Protein AF-A0A0G1X5X7-F1 (afdb_monomer_lite)

Radius of gyration: 33.9 Å; chains: 1; bounding box: 77×79×125 Å

Secondary structure (DSSP, 8-state):
--SHHHHHHHHHHHHHHHHHHHHHHHHHHHHS---PPPEEEEEEEEEPPTT-EEEEETTEE-GGGGGSSEEEEE-BTTS-EEEEEEE-S----TT-EEEEEEEEEEB-S-B-S-EEEEEEEB-SSSPPPPPPTT-TTS-S--GGGS-B-S--EEEEEE--B-TT-EEEEEE-HHHHHHHHHSTT--TT--EEEEEEE-BSTT-EEEEE-SS-GGGS-EEEEEEEEEPPP----PPPPPPPPPP--PPPPPPPPP----PPP-----TTPPEEEEE--B---SS---TT-BHHHHTTSTTHHHHHHHHHHHHHHTT--EEEEEEEEESS--SSSGGGGGGS-GGG-EE-GGG---HHHHHHHHHHHHHHHHTT-SEEEEEEEE-GGG-TT-GGG-TT---GGGHHHHHHHHHHHHHHHHHHS-SEEEEESSTT-PPPTT--SHHHHHHHHHHHHHHHHHHHHH-STTEE--EE--STTHHHHHHHHHHHHHTPPPPSEEEEEE---SSSS-HHHHHHHHHHHHHHHHHHTT-TTSEEEEEEE-TT-HHHHHHHHHHHHH-SS--EEEEEEE-SS-TT-TTPPP-TT---HHHHHHHTT-

Sequence (598 aa):
MRLTKKVMKIIGVIALLLFLTISIVAIKRQTSNSARAAVISTQTKQTLQPNDTINETSGKLDSDYYQTSTVWIGGTASLSQHTGLYFRDVQIPRGAQIESAILSVYSSQNQWQTLSVELSADSSVNPKEFPALYDWSNTLPLPSKRTTTANKLIISQIANWKSGIWYSLGDLKSVTQELVLKPGWQGKHPIALILKGNGGLYARNFVFARNLPSLHPKLTIRYKTSSPSPLIPIIPTIPQILPGTTPPAPTLTATPTEAPAKIPVNSSQISYGVNFSHIPSSSCLLDNRGIIQFYDQPGNRTKVLSALAEMRRRGISEIRFIFWYDPLPNVTTLPNWDSNLKWGVIPAKDGVIPAKYRNNLIQYIKDIKQMGYSTLNVSFGISGVGNPTNISVGADAYKPASIPLAWKVIQDVRAIAKTYGPSTVRIDLNNESAPSSWTGSKELQQLYDHYRALFSLYVKDYGSNDVTISYYENEWAGKTRGLIGFFQKTGIPMPKYFEIHLYSPPIPGPILTNFALTLQRVETVLKEFNLLGSEVIIGETYHNNDQVAQAIRNYLKGDSAPLRITNVTSWPIDPANPKCHLSAPYSIDQYQTYLGSF

Foldseek 3Di:
DPPPPVVVVVVVVVVVVVVVVVVVVVVVVVVVCPPDQDKDKDKDKFFFAAPLKFKDKQLATDLCALLDLKDKFADEQVIWIKMKGKTFQAFDAAPWQWPWKKKKFAFAAWFFFWFWKKKWWQQDLADDGDDDNPPPVSPGCDLVNGDTDPDIDTQGGDGGDHHGDMDIRGTCSVRVNSNSNDPPHHRRRMIMMMITHHGHHPRITMTGDHDDRVRHMMIMIITIDRDDDPDDDDDDDDDDDDDDDDDDDDDDDDDDDDDDDDDDDDPQAFAEEAADQFQFDPDLALFLTGQLQCVPPPCSVVSLLVVLLLLVVQRHQEYEYEAAEEQDDDCPVPPPVSRVPGRHYAYCHQLHGPPSSLVSLLVSQLSNVVSRRQEYEYAYAYDFLCDLQCPVVPNVSNDLVCLVSLLSNCVSSVVSCPVRHHPYYAYASHEAQQQFQSDNDPSSVSSLVSCLSNLVSCCVVPNQERYDHEHEQQPLCRSVLSNVVSCVVSVHDDHLEYEYADDQHPDPDDSLVRRLSSQVSSCVSCVVVVNQAGEYENQEDAQLDLSNLNSVLCSVVPDPRGRNYRYHYYPDNHPVSRSGGDHPPSHNPSNCVRRVVD

Structure (mmCIF, N/CA/C/O backbone):
data_AF-A0A0G1X5X7-F1
#
_entry.id   AF-A0A0G1X5X7-F1
#
loop_
_atom_site.group_PDB
_atom_site.id
_atom_site.type_symbol
_atom_site.label_atom_id
_atom_site.label_alt_id
_atom_site.label_comp_id
_atom_site.label_asym_id
_atom_site.label_entity_id
_atom_site.label_seq_id
_atom_site.pdbx_PDB_ins_code
_atom_site.Cartn_x
_atom_site.Cartn_y
_atom_site.Cartn_z
_atom_site.occupancy
_atom_site.B_iso_or_equiv
_atom_site.auth_seq_id
_atom_site.auth_comp_id
_atom_site.auth_asym_id
_atom_site.auth_atom_id
_atom_site.pdbx_PDB_model_num
ATOM 1 N N . MET A 1 1 ? 49.847 9.592 94.541 1.00 54.31 1 MET A N 1
ATOM 2 C CA . MET A 1 1 ? 49.019 9.228 95.715 1.00 54.31 1 MET A CA 1
ATOM 3 C C . MET A 1 1 ? 48.031 10.370 96.000 1.00 54.31 1 MET A C 1
ATOM 5 O O . MET A 1 1 ? 48.426 11.522 95.940 1.00 54.31 1 MET A O 1
ATOM 9 N N . ARG A 1 2 ? 46.740 10.049 96.185 1.00 53.09 2 ARG A N 1
ATOM 10 C CA . ARG A 1 2 ? 45.543 10.901 96.445 1.00 53.09 2 ARG A CA 1
ATOM 11 C C . ARG A 1 2 ? 45.081 12.000 95.457 1.00 53.09 2 ARG A C 1
ATOM 13 O O . ARG A 1 2 ? 43.873 12.224 95.432 1.00 53.09 2 ARG A O 1
ATOM 20 N N . LEU A 1 3 ? 45.910 12.595 94.592 1.00 48.22 3 LEU A N 1
ATOM 21 C CA . LEU A 1 3 ? 45.428 13.640 93.654 1.00 48.22 3 LEU A CA 1
ATOM 22 C C . LEU A 1 3 ? 44.813 13.113 92.333 1.00 48.22 3 LEU A C 1
ATOM 24 O O . LEU A 1 3 ? 44.035 13.806 91.689 1.00 48.22 3 LEU A O 1
ATOM 28 N N . THR A 1 4 ? 45.079 11.862 91.948 1.00 54.22 4 THR A N 1
ATOM 29 C CA . THR A 1 4 ? 44.690 11.315 90.630 1.00 54.22 4 THR A CA 1
ATOM 30 C C . THR A 1 4 ? 43.267 10.746 90.563 1.00 54.22 4 THR A C 1
ATOM 32 O O . THR A 1 4 ? 42.624 10.808 89.519 1.00 54.22 4 THR A O 1
ATOM 35 N N . LYS A 1 5 ? 42.703 10.259 91.680 1.00 53.69 5 LYS A N 1
ATOM 36 C CA . LYS A 1 5 ? 41.345 9.669 91.696 1.00 53.69 5 LYS A CA 1
ATOM 37 C C . LYS A 1 5 ? 40.211 10.707 91.692 1.00 53.69 5 LYS A C 1
ATOM 39 O O . LYS A 1 5 ? 39.134 10.414 91.180 1.00 53.69 5 LYS A O 1
ATOM 44 N N . LYS A 1 6 ? 40.428 11.911 92.245 1.00 56.75 6 LYS A N 1
ATOM 45 C CA . LYS A 1 6 ? 39.423 12.996 92.235 1.00 56.75 6 LYS A CA 1
ATOM 46 C C . LYS A 1 6 ? 39.298 13.646 90.854 1.00 56.75 6 LYS A C 1
ATOM 48 O O . LYS A 1 6 ? 38.182 13.880 90.406 1.00 56.75 6 LYS A O 1
ATOM 53 N N . VAL A 1 7 ? 40.418 13.843 90.158 1.00 57.00 7 VAL A N 1
ATOM 54 C CA . VAL A 1 7 ? 40.438 14.416 88.802 1.00 57.00 7 VAL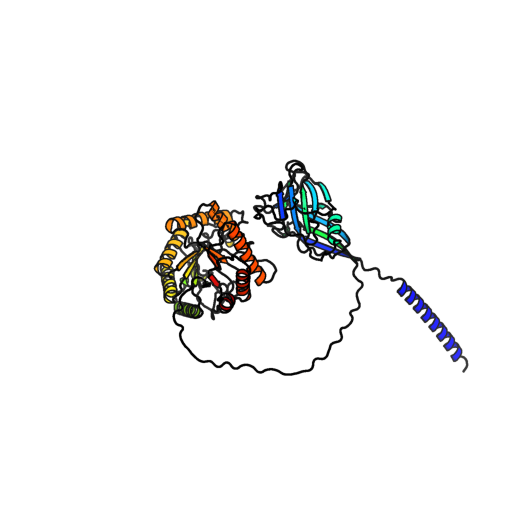 A CA 1
ATOM 55 C C . VAL A 1 7 ? 39.775 13.469 87.791 1.00 57.00 7 VAL A C 1
ATOM 57 O O . VAL A 1 7 ? 38.935 13.908 87.013 1.00 57.00 7 VAL A O 1
ATOM 60 N N . MET A 1 8 ? 40.015 12.154 87.881 1.00 54.72 8 MET A N 1
ATOM 61 C CA . MET A 1 8 ? 39.331 11.157 87.035 1.00 54.72 8 MET A CA 1
ATOM 62 C C . MET A 1 8 ? 37.813 11.081 87.260 1.00 54.72 8 MET A C 1
ATOM 64 O O . MET A 1 8 ? 37.069 10.883 86.302 1.00 54.72 8 MET A O 1
ATOM 68 N N . LYS A 1 9 ? 37.324 11.271 88.495 1.00 56.00 9 LYS A N 1
ATOM 69 C CA . LYS A 1 9 ? 35.875 11.314 88.766 1.00 56.00 9 LYS A CA 1
ATOM 70 C C . LYS A 1 9 ? 35.210 12.563 88.186 1.00 56.00 9 LYS A C 1
ATOM 72 O O . LYS A 1 9 ? 34.106 12.462 87.666 1.00 56.00 9 LYS A O 1
ATOM 77 N N . ILE A 1 10 ? 35.877 13.715 88.240 1.00 60.56 10 ILE A N 1
ATOM 78 C CA . ILE A 1 10 ? 35.343 14.972 87.694 1.00 60.56 10 ILE A CA 1
ATOM 79 C C . ILE A 1 10 ? 35.318 14.925 86.159 1.00 60.56 10 ILE A C 1
ATOM 81 O O . ILE A 1 10 ? 34.308 15.282 85.560 1.00 60.56 10 ILE A O 1
ATOM 85 N N . ILE A 1 11 ? 36.367 14.388 85.524 1.00 58.59 11 ILE A N 1
ATOM 86 C CA . ILE A 1 11 ? 36.407 14.186 84.065 1.00 58.59 11 ILE A CA 1
ATOM 87 C C . ILE A 1 11 ? 35.330 13.185 83.618 1.00 58.59 11 ILE A C 1
ATOM 89 O O . ILE A 1 11 ? 34.650 13.431 82.626 1.00 58.59 11 ILE A O 1
ATOM 93 N N . GLY A 1 12 ? 35.106 12.105 84.376 1.00 56.25 12 GLY A N 1
ATOM 94 C CA . GLY A 1 12 ? 34.043 11.136 84.088 1.00 56.25 12 GLY A CA 1
ATOM 95 C C . GLY A 1 12 ? 32.631 11.724 84.187 1.00 56.25 12 GLY A C 1
ATOM 96 O O . GLY A 1 12 ? 31.790 11.432 83.344 1.00 56.25 12 GLY A O 1
ATOM 97 N N . VAL A 1 13 ? 32.371 12.595 85.168 1.00 63.44 13 VAL A N 1
ATOM 98 C CA . VAL A 1 13 ? 31.062 13.254 85.338 1.00 63.44 13 VAL A CA 1
ATOM 99 C C . VAL A 1 13 ? 30.823 14.324 84.267 1.00 63.44 13 VAL A C 1
ATOM 101 O O . VAL A 1 13 ? 29.720 14.405 83.732 1.00 63.44 13 VAL A O 1
ATOM 104 N N . ILE A 1 14 ? 31.851 15.092 83.889 1.00 59.53 14 ILE A N 1
ATOM 105 C CA . ILE A 1 14 ? 31.761 16.079 82.799 1.00 59.53 14 ILE A CA 1
ATOM 106 C C . ILE A 1 14 ? 31.574 15.379 81.445 1.00 59.53 14 ILE A C 1
ATOM 108 O O . ILE A 1 14 ? 30.741 15.813 80.653 1.00 59.53 14 ILE A O 1
ATOM 112 N N . ALA A 1 15 ? 32.267 14.261 81.196 1.00 55.16 15 ALA A N 1
ATOM 113 C CA . ALA A 1 15 ? 32.080 13.457 79.989 1.00 55.16 15 ALA A CA 1
ATOM 114 C C . ALA A 1 15 ? 30.672 12.840 79.914 1.00 55.16 15 ALA A C 1
ATOM 116 O O . ALA A 1 15 ? 30.062 12.850 78.848 1.00 55.16 15 ALA A O 1
ATOM 117 N N . LEU A 1 16 ? 30.117 12.375 81.040 1.00 55.41 16 LEU A N 1
ATOM 118 C CA . LEU A 1 16 ? 28.754 11.837 81.100 1.00 55.41 16 LEU A CA 1
ATOM 119 C C . LEU A 1 16 ? 27.693 12.926 80.863 1.00 55.41 16 LEU A C 1
ATOM 121 O O . LEU A 1 16 ? 26.725 12.686 80.148 1.00 55.41 16 LEU A O 1
ATOM 125 N N . LEU A 1 17 ? 27.890 14.135 81.401 1.00 53.78 17 LEU A N 1
ATOM 126 C CA . LEU A 1 17 ? 27.006 15.288 81.177 1.00 53.78 17 LEU A CA 1
ATOM 127 C C . LEU A 1 17 ? 27.087 15.819 79.735 1.00 53.78 17 LEU A C 1
ATOM 129 O O . LEU A 1 17 ? 26.058 16.201 79.172 1.00 53.78 17 LEU A O 1
ATOM 133 N N . LEU A 1 18 ? 28.267 15.782 79.100 1.00 52.59 18 LEU A N 1
ATOM 134 C CA . LEU A 1 18 ? 28.419 16.094 77.672 1.00 52.59 18 LEU A CA 1
ATOM 135 C C . LEU A 1 18 ? 27.733 15.035 76.793 1.00 52.59 18 LEU A C 1
ATOM 137 O O . LEU A 1 18 ? 27.032 15.377 75.846 1.00 52.59 18 LEU A O 1
ATOM 141 N N . PHE A 1 19 ? 27.864 13.749 77.133 1.00 53.66 19 PHE A N 1
ATOM 142 C CA . PHE A 1 19 ? 27.182 12.669 76.416 1.00 53.66 19 PHE A CA 1
ATOM 143 C C . PHE A 1 19 ? 25.658 12.729 76.576 1.00 53.66 19 PHE A C 1
ATOM 145 O O . PHE A 1 19 ? 24.937 12.511 75.602 1.00 53.66 19 PHE A O 1
ATOM 152 N N . LEU A 1 20 ? 25.149 13.074 77.762 1.00 51.09 20 LEU A N 1
ATOM 153 C CA . LEU A 1 20 ? 23.709 13.186 78.008 1.00 51.09 20 LEU A CA 1
ATOM 154 C C . LEU A 1 20 ? 23.100 14.401 77.289 1.00 51.09 20 LEU A C 1
ATOM 156 O O . LEU A 1 20 ? 22.009 14.302 76.733 1.00 51.09 20 LEU A O 1
ATOM 160 N N . THR A 1 21 ? 23.814 15.529 77.227 1.00 50.91 21 THR A N 1
ATOM 161 C CA . THR A 1 21 ? 23.362 16.730 76.501 1.00 50.91 21 THR A CA 1
ATOM 162 C C . THR A 1 21 ? 23.417 16.550 74.983 1.00 50.91 21 THR A C 1
ATOM 164 O O . THR A 1 21 ? 22.454 16.909 74.305 1.00 50.91 21 THR A O 1
ATOM 167 N N . ILE A 1 22 ? 24.456 15.902 74.442 1.00 51.38 22 ILE A N 1
ATOM 168 C CA . ILE A 1 22 ? 24.523 15.529 73.017 1.00 51.38 22 ILE A CA 1
ATOM 169 C C . ILE A 1 22 ? 23.417 14.523 72.667 1.00 51.38 22 ILE A C 1
ATOM 171 O O . ILE A 1 22 ? 22.768 14.668 71.632 1.00 51.38 22 ILE A O 1
ATOM 175 N N . SER A 1 23 ? 23.128 13.561 73.550 1.00 51.66 23 SER A N 1
ATOM 176 C CA . SER A 1 23 ? 22.066 12.568 73.334 1.00 51.66 23 SER A CA 1
ATOM 177 C C . SER A 1 23 ? 20.667 13.184 73.395 1.00 51.66 23 SER A C 1
ATOM 179 O O . SER A 1 23 ? 19.828 12.854 72.567 1.00 51.66 23 SER A O 1
ATOM 181 N N . ILE A 1 24 ? 20.402 14.134 74.298 1.00 50.12 24 ILE A N 1
ATOM 182 C CA . ILE A 1 24 ? 19.102 14.825 74.369 1.00 50.12 24 ILE A CA 1
ATOM 183 C C . ILE A 1 24 ? 18.911 15.775 73.176 1.00 50.12 24 ILE A C 1
ATOM 185 O O . ILE A 1 24 ? 17.806 15.857 72.642 1.00 50.12 24 ILE A O 1
ATOM 189 N N . VAL A 1 25 ? 19.966 16.451 72.701 1.00 49.47 25 VAL A N 1
ATOM 190 C CA . VAL A 1 25 ? 19.916 17.270 71.473 1.00 49.47 25 VAL A CA 1
ATOM 191 C C . VAL A 1 25 ? 19.738 16.392 70.230 1.00 49.47 25 VAL A C 1
ATOM 193 O O . VAL A 1 25 ? 18.975 16.763 69.337 1.00 49.47 25 VAL A O 1
ATOM 196 N N . ALA A 1 26 ? 20.357 15.208 70.188 1.00 47.91 26 ALA A N 1
ATOM 197 C CA . ALA A 1 26 ? 20.150 14.218 69.134 1.00 47.91 26 ALA A CA 1
ATOM 198 C C . ALA A 1 26 ? 18.722 13.647 69.160 1.00 47.91 26 ALA A C 1
ATOM 200 O O . ALA A 1 26 ? 18.071 13.639 68.122 1.00 47.91 26 ALA A O 1
ATOM 201 N N . ILE A 1 27 ? 18.178 13.297 70.332 1.00 46.38 27 ILE A N 1
ATOM 202 C CA . ILE A 1 27 ? 16.810 12.774 70.504 1.00 46.38 27 ILE A CA 1
ATOM 203 C C . ILE A 1 27 ? 15.746 13.853 70.220 1.00 46.38 27 ILE A C 1
ATOM 205 O O . ILE A 1 27 ? 14.724 13.556 69.598 1.00 46.38 27 ILE A O 1
ATOM 209 N N . LYS A 1 28 ? 15.989 15.130 70.562 1.00 36.66 28 LYS A N 1
ATOM 210 C CA . LYS A 1 28 ? 15.120 16.250 70.144 1.00 36.66 28 LYS A CA 1
ATOM 211 C C . LYS A 1 28 ? 15.215 16.545 68.643 1.00 36.66 28 LYS A C 1
ATOM 213 O O . LYS A 1 28 ? 14.196 16.879 68.049 1.00 36.66 28 LYS A O 1
ATOM 218 N N . ARG A 1 29 ? 16.387 16.383 68.007 1.00 39.53 29 ARG A N 1
ATOM 219 C CA . ARG A 1 29 ? 16.531 16.457 66.535 1.00 39.53 29 ARG A CA 1
ATOM 220 C C . ARG A 1 29 ? 15.878 15.274 65.816 1.00 39.53 29 ARG A C 1
ATOM 222 O O . ARG A 1 29 ? 15.421 15.438 64.690 1.00 39.53 29 ARG A O 1
ATOM 229 N N . GLN A 1 30 ? 15.823 14.103 66.448 1.00 39.16 30 GLN A N 1
ATOM 230 C CA . GLN A 1 30 ? 15.242 12.893 65.860 1.00 39.16 30 GLN A CA 1
ATOM 231 C C . GLN A 1 30 ? 13.714 12.848 65.989 1.00 39.16 30 GLN A C 1
ATOM 233 O O . GLN A 1 30 ? 13.053 12.258 65.142 1.00 39.16 30 GLN A O 1
ATOM 238 N N . THR A 1 31 ? 13.140 13.517 66.993 1.00 37.03 31 THR A N 1
ATOM 239 C CA . THR A 1 31 ? 11.681 13.580 67.205 1.00 37.03 31 THR A CA 1
ATOM 240 C C . THR A 1 31 ? 11.004 14.814 66.591 1.00 37.03 31 THR A C 1
ATOM 242 O O . THR A 1 31 ? 9.780 14.827 66.487 1.00 37.03 31 THR A O 1
ATOM 245 N N . SER A 1 32 ? 11.754 15.819 66.110 1.00 36.81 32 SER A N 1
ATOM 246 C CA . SER A 1 32 ? 11.190 16.976 65.384 1.00 36.81 32 SER A CA 1
ATOM 247 C C . SER A 1 32 ? 11.095 16.797 63.864 1.00 36.81 32 SER A C 1
ATOM 249 O O . SER A 1 32 ? 10.374 17.545 63.206 1.00 36.81 32 SER A O 1
ATOM 251 N N . ASN A 1 33 ? 11.750 15.781 63.295 1.00 41.69 33 ASN A N 1
ATOM 252 C CA . ASN A 1 33 ? 11.574 15.404 61.895 1.00 41.69 33 ASN A CA 1
ATOM 253 C C . ASN A 1 33 ? 10.461 14.359 61.771 1.00 41.69 33 ASN A C 1
ATOM 255 O O . ASN A 1 33 ? 10.699 13.209 61.407 1.00 41.69 33 ASN A O 1
ATOM 259 N N . SER A 1 34 ? 9.216 14.765 62.036 1.00 44.31 34 SER A N 1
ATOM 260 C CA . SER A 1 34 ? 8.086 14.095 61.393 1.00 44.31 34 SER A CA 1
ATOM 261 C C . SER A 1 34 ? 8.336 14.189 59.889 1.00 44.31 34 SER A C 1
ATOM 263 O O . SER A 1 34 ? 8.282 15.281 59.323 1.00 44.31 34 SER A O 1
ATOM 265 N N . ALA A 1 35 ? 8.713 13.072 59.265 1.00 50.31 35 ALA A N 1
ATOM 266 C CA . ALA A 1 35 ? 8.998 12.995 57.842 1.00 50.31 35 ALA A CA 1
ATOM 267 C C . ALA A 1 35 ? 7.757 13.450 57.062 1.00 50.31 35 ALA A C 1
ATOM 269 O O . ALA A 1 35 ? 6.830 12.678 56.823 1.00 50.31 35 ALA A O 1
ATOM 270 N N . ARG A 1 36 ? 7.707 14.734 56.690 1.00 51.78 36 ARG A N 1
ATOM 271 C CA . ARG A 1 36 ? 6.754 15.213 55.694 1.00 51.78 36 ARG A CA 1
ATOM 272 C C . ARG A 1 36 ? 7.090 14.469 54.411 1.00 51.78 36 ARG A C 1
ATOM 274 O O . ARG A 1 36 ? 8.221 14.562 53.938 1.00 51.78 36 ARG A O 1
ATOM 281 N N . ALA A 1 37 ? 6.118 13.737 53.868 1.00 56.47 37 ALA A N 1
ATOM 282 C CA . ALA A 1 37 ? 6.226 13.186 52.526 1.00 56.47 37 ALA A CA 1
ATOM 283 C C . ALA A 1 37 ? 6.699 14.307 51.592 1.00 56.47 37 ALA A C 1
ATOM 285 O O . ALA A 1 37 ? 6.090 15.381 51.555 1.00 56.47 37 ALA A O 1
ATOM 286 N N . ALA A 1 38 ? 7.816 14.087 50.898 1.00 61.91 38 ALA A N 1
ATOM 287 C CA . ALA A 1 38 ? 8.309 15.054 49.935 1.00 61.91 38 ALA A CA 1
ATOM 288 C C . ALA A 1 38 ? 7.228 15.233 48.863 1.00 61.91 38 ALA A C 1
ATOM 290 O O . ALA A 1 38 ? 6.831 14.280 48.188 1.00 61.91 38 ALA A O 1
ATOM 291 N N . VAL A 1 39 ? 6.709 16.454 48.762 1.00 71.56 39 VAL A N 1
ATOM 292 C CA . VAL A 1 39 ? 5.743 16.827 47.735 1.00 71.56 39 VAL A CA 1
ATOM 293 C C . VAL A 1 39 ? 6.544 17.189 46.493 1.00 71.56 39 VAL A C 1
ATOM 295 O O . VAL A 1 39 ? 7.162 18.251 46.438 1.00 71.56 39 VAL A O 1
ATOM 298 N N . ILE A 1 40 ? 6.561 16.293 45.510 1.00 79.94 40 ILE A N 1
ATOM 299 C CA . ILE A 1 40 ? 7.264 16.509 44.243 1.00 79.94 40 ILE A CA 1
ATOM 300 C C . ILE A 1 40 ? 6.280 17.166 43.279 1.00 79.94 40 ILE A C 1
ATOM 302 O O . ILE A 1 40 ? 5.215 16.604 43.029 1.00 79.94 40 ILE A O 1
ATOM 306 N N . SER A 1 41 ? 6.622 18.347 42.755 1.00 88.25 41 SER A N 1
ATOM 307 C CA . SER A 1 41 ? 5.914 18.937 41.613 1.00 88.25 41 SER A CA 1
ATOM 308 C C . SER A 1 41 ? 6.517 18.373 40.326 1.00 88.25 41 SER A C 1
ATOM 310 O O . SER A 1 41 ? 7.730 18.422 40.121 1.00 88.25 41 SER A O 1
ATOM 312 N N . THR A 1 42 ? 5.677 17.797 39.476 1.00 91.75 42 THR A N 1
ATOM 313 C CA . THR A 1 42 ? 6.039 17.192 38.193 1.00 91.75 42 THR A CA 1
ATOM 314 C C . THR A 1 42 ? 5.225 17.848 37.088 1.00 91.75 42 THR A C 1
ATOM 316 O O . THR A 1 42 ? 4.074 18.232 37.292 1.00 91.75 42 THR A O 1
ATOM 319 N N . GLN A 1 43 ? 5.819 17.976 35.903 1.00 93.50 43 GLN A N 1
ATOM 320 C CA . GLN A 1 43 ? 5.141 18.461 34.709 1.00 93.50 43 GLN A CA 1
ATOM 321 C C . GLN A 1 43 ? 5.162 17.377 33.634 1.00 93.50 43 GLN A C 1
ATOM 323 O O . GLN A 1 43 ? 6.218 16.840 33.310 1.00 93.50 43 GLN A O 1
ATOM 328 N N . THR A 1 44 ? 4.001 17.094 33.053 1.00 92.25 44 THR A N 1
ATOM 329 C CA . THR A 1 44 ? 3.872 16.287 31.840 1.00 92.25 44 THR A CA 1
ATOM 330 C C . THR A 1 44 ? 3.327 17.152 30.711 1.00 92.25 44 THR A C 1
ATOM 332 O O . THR A 1 44 ? 2.489 18.031 30.926 1.00 92.25 44 THR A O 1
ATOM 335 N N . LYS A 1 45 ? 3.825 16.927 29.498 1.00 92.62 45 LYS A N 1
ATOM 336 C CA . LYS A 1 45 ? 3.384 17.625 28.293 1.00 92.62 45 LYS A CA 1
ATOM 337 C C . LYS A 1 45 ? 3.052 16.592 27.238 1.00 92.62 45 LYS A C 1
ATOM 339 O O . LYS A 1 45 ? 3.944 15.900 26.760 1.00 92.62 45 LYS A O 1
ATOM 344 N N . GLN A 1 46 ? 1.784 16.532 26.862 1.00 93.81 46 GLN A N 1
ATOM 345 C CA . GLN A 1 46 ? 1.310 15.650 25.810 1.00 93.81 46 GLN A CA 1
ATOM 346 C C . GLN A 1 46 ? 1.004 16.464 24.565 1.00 93.81 46 GLN A C 1
ATOM 348 O O . GLN A 1 46 ? 0.296 17.471 24.620 1.00 93.81 46 GLN A O 1
ATOM 353 N N . THR A 1 47 ? 1.588 16.044 23.447 1.00 90.62 47 THR A N 1
ATOM 354 C CA . THR A 1 47 ? 1.273 16.595 22.129 1.00 90.62 47 THR A CA 1
ATOM 355 C C . THR A 1 47 ? 0.281 15.661 21.470 1.00 90.62 47 THR A C 1
ATOM 357 O O . THR A 1 47 ? 0.444 14.443 21.519 1.00 90.62 47 THR A O 1
ATOM 360 N N . LEU A 1 48 ? -0.754 16.240 20.885 1.00 89.62 48 LEU A N 1
ATOM 361 C CA . LEU A 1 48 ? -1.786 15.492 20.194 1.00 89.62 48 LEU A CA 1
ATOM 362 C C . LEU A 1 48 ? -1.203 14.762 18.977 1.00 89.62 48 LEU A C 1
ATOM 364 O O . LEU A 1 48 ? -0.466 15.367 18.188 1.00 89.62 48 LEU A O 1
ATOM 368 N N . GLN A 1 49 ? -1.515 13.475 18.821 1.00 82.62 49 GLN A N 1
ATOM 369 C CA . GLN A 1 49 ? -1.020 12.703 17.682 1.00 82.62 49 GLN A CA 1
ATOM 370 C C . GLN A 1 49 ? -1.816 13.029 16.411 1.00 82.62 49 GLN A C 1
ATOM 372 O O . GLN A 1 49 ? -2.953 13.508 16.489 1.00 82.62 49 GLN A O 1
ATOM 377 N N . PRO A 1 50 ? -1.244 12.770 15.223 1.00 69.31 50 PRO A N 1
ATOM 378 C CA . PRO A 1 50 ? -2.008 12.804 13.984 1.00 69.31 50 PRO A CA 1
ATOM 379 C C . PRO A 1 50 ? -3.248 11.898 14.091 1.00 69.31 50 PRO A C 1
ATOM 381 O O . PRO A 1 50 ? -3.138 10.756 14.528 1.00 69.31 50 PRO A O 1
ATOM 384 N N . ASN A 1 51 ? -4.412 12.408 13.679 1.00 72.56 51 ASN A N 1
ATOM 385 C CA . ASN A 1 51 ? -5.725 11.732 13.688 1.00 72.56 51 ASN A CA 1
ATOM 386 C C . ASN A 1 51 ? -6.426 11.574 15.050 1.00 72.56 51 ASN A C 1
ATOM 388 O O . ASN A 1 51 ? -7.548 11.081 15.090 1.00 72.56 51 ASN A O 1
ATOM 392 N N . ASP A 1 52 ? -5.866 12.096 16.143 1.00 85.06 52 ASP A N 1
ATOM 393 C CA . ASP A 1 52 ? -6.517 12.101 17.466 1.00 85.06 52 ASP A CA 1
ATOM 394 C C . ASP A 1 52 ? -7.516 13.263 17.643 1.00 85.06 52 ASP A C 1
ATOM 396 O O . ASP A 1 52 ? -7.726 13.794 18.738 1.00 85.06 52 ASP A O 1
ATOM 400 N N . THR A 1 53 ? -8.133 13.701 16.548 1.00 86.44 53 THR A N 1
ATOM 401 C CA . THR A 1 53 ? -9.049 14.841 16.547 1.00 86.44 53 THR A CA 1
ATOM 402 C C . THR A 1 53 ? -10.308 14.537 15.778 1.00 86.44 53 THR A C 1
ATOM 404 O O . THR A 1 53 ? -10.264 13.823 14.777 1.00 86.44 53 THR A O 1
ATOM 407 N N . ILE A 1 54 ? -11.425 15.114 16.227 1.00 86.31 54 ILE A N 1
ATOM 408 C CA . ILE A 1 54 ? -12.665 15.091 15.462 1.00 86.31 54 ILE A CA 1
ATOM 409 C C . ILE A 1 54 ? -13.444 16.406 15.505 1.00 86.31 54 ILE A C 1
ATOM 411 O O . ILE A 1 54 ? -13.460 17.074 16.536 1.00 86.31 54 ILE A O 1
ATOM 415 N N . ASN A 1 55 ? -14.112 16.770 14.408 1.00 89.81 55 ASN A N 1
ATOM 416 C CA . ASN A 1 55 ? -15.155 17.789 14.396 1.00 89.81 55 ASN A CA 1
ATOM 417 C C . ASN A 1 55 ? -16.517 17.146 14.142 1.00 89.81 55 ASN A C 1
ATOM 419 O O . ASN A 1 55 ? -16.667 16.299 13.264 1.00 89.81 55 ASN A O 1
ATOM 423 N N . GLU A 1 56 ? -17.510 17.574 14.908 1.00 88.25 56 GLU A N 1
ATOM 424 C CA . GLU A 1 56 ? -18.877 17.082 14.835 1.00 88.25 56 GLU A CA 1
ATOM 425 C C . GLU A 1 56 ? -19.838 18.266 14.716 1.00 88.25 56 GLU A C 1
ATOM 427 O O . GLU A 1 56 ? -19.780 19.200 15.515 1.00 88.25 56 GLU A O 1
ATOM 432 N N . THR A 1 57 ? -20.748 18.219 13.746 1.00 87.12 57 THR A N 1
ATOM 433 C CA . THR A 1 57 ? -21.863 19.160 13.619 1.00 87.12 57 THR A CA 1
ATOM 434 C C . THR A 1 57 ? -23.182 18.395 13.624 1.00 87.12 57 THR A C 1
ATOM 436 O O . THR A 1 57 ? -23.417 17.526 12.791 1.00 87.12 57 THR A O 1
ATOM 439 N N . SER A 1 58 ? -24.072 18.745 14.550 1.00 86.75 58 SER A N 1
ATOM 440 C CA . SER A 1 58 ? -25.444 18.236 14.637 1.00 86.75 58 SER A CA 1
ATOM 441 C C . SER A 1 58 ? -25.539 16.706 14.675 1.00 86.75 58 SER A C 1
ATOM 443 O O . SER A 1 58 ? -26.375 16.118 13.990 1.00 86.75 58 SER A O 1
ATOM 445 N N . GLY A 1 59 ? -24.690 16.048 15.474 1.00 82.38 59 GLY A N 1
ATOM 446 C CA . GLY A 1 59 ? -24.705 14.587 15.597 1.00 82.38 59 GLY A CA 1
ATOM 447 C C . GLY A 1 59 ? -24.026 13.851 14.444 1.00 82.38 59 GLY A C 1
ATOM 448 O O . GLY A 1 59 ? -24.191 12.640 14.336 1.00 82.38 59 GLY A O 1
ATOM 449 N N . LYS A 1 60 ? -23.318 14.563 13.561 1.00 82.38 60 LYS A N 1
ATOM 450 C CA . LYS A 1 60 ? -22.621 14.000 12.404 1.00 82.38 60 LYS A CA 1
ATOM 451 C C . LYS A 1 60 ? -21.176 14.465 12.377 1.00 82.38 60 LYS A C 1
ATOM 453 O O . LYS A 1 60 ? -20.884 15.615 12.705 1.00 82.38 60 LYS A O 1
ATOM 458 N N . LEU A 1 61 ? -20.288 13.577 11.950 1.00 80.56 61 LEU A N 1
ATOM 459 C CA . LEU A 1 61 ? -18.905 13.934 11.670 1.00 80.56 61 LEU A CA 1
ATOM 460 C C . LEU A 1 61 ? -18.848 14.942 10.524 1.00 80.56 61 LEU A C 1
ATOM 462 O O . LEU A 1 61 ? -19.538 14.790 9.518 1.00 80.56 61 LEU A O 1
ATOM 466 N N . ASP A 1 62 ? -18.045 15.986 10.700 1.00 75.69 62 ASP A N 1
ATOM 467 C CA . ASP A 1 62 ? -17.765 16.945 9.636 1.00 75.69 62 ASP A CA 1
ATOM 468 C C . ASP A 1 62 ? -16.894 16.238 8.575 1.00 75.69 62 ASP A C 1
ATOM 470 O O . ASP A 1 62 ? -15.844 15.690 8.905 1.00 75.69 62 ASP A O 1
ATOM 474 N N . SER A 1 63 ? -17.357 16.153 7.324 1.00 56.34 63 SER A N 1
ATOM 475 C CA . SER A 1 63 ? -16.718 15.361 6.257 1.00 56.34 63 SER A CA 1
ATOM 476 C C . SER A 1 63 ? -15.570 16.089 5.555 1.00 56.34 63 SER A C 1
ATOM 478 O O . SER A 1 63 ? -14.681 15.444 4.999 1.00 56.34 63 SER A O 1
ATOM 480 N N . ASP A 1 64 ? -15.534 17.423 5.630 1.00 52.41 64 ASP A N 1
ATOM 481 C CA . ASP A 1 64 ? -14.462 18.258 5.049 1.00 52.41 64 ASP A CA 1
ATOM 482 C C . ASP A 1 64 ? -13.184 18.238 5.908 1.00 52.41 64 ASP A C 1
ATOM 484 O O . ASP A 1 64 ? -12.151 18.836 5.606 1.00 52.41 64 ASP A O 1
ATOM 488 N N . TYR A 1 65 ? -13.266 17.500 7.006 1.00 51.88 65 TYR A N 1
ATOM 489 C CA . TYR A 1 65 ? -12.412 17.588 8.158 1.00 51.88 65 TYR A CA 1
ATOM 490 C C . TYR A 1 65 ? -11.021 16.974 7.965 1.00 51.88 65 TYR A C 1
ATOM 492 O O . TYR A 1 65 ? -10.067 17.539 8.473 1.00 51.88 65 TYR A O 1
ATOM 500 N N . TYR A 1 66 ? -10.835 15.884 7.213 1.00 48.38 66 TYR A N 1
ATOM 501 C CA . TYR A 1 66 ? -9.492 15.282 7.035 1.00 48.38 66 TYR A CA 1
ATOM 502 C C . TYR A 1 66 ? -8.788 15.688 5.736 1.00 48.38 66 TYR A C 1
ATOM 504 O O . TYR A 1 66 ? -7.677 15.237 5.477 1.00 48.38 66 TYR A O 1
ATOM 512 N N . GLN A 1 67 ? -9.386 16.582 4.946 1.00 47.53 67 GLN A N 1
ATOM 513 C CA . GLN A 1 67 ? -8.724 17.169 3.776 1.00 47.53 67 GLN A CA 1
ATOM 514 C C . GLN A 1 67 ? -7.790 18.330 4.159 1.00 47.53 67 GLN A C 1
ATOM 516 O O . GLN A 1 67 ? -7.035 18.823 3.323 1.00 47.53 67 GLN A O 1
ATOM 521 N N . THR A 1 68 ? -7.822 18.777 5.421 1.00 62.91 68 THR A N 1
ATOM 522 C CA . THR A 1 68 ? -7.061 19.935 5.899 1.00 62.91 68 THR A CA 1
ATOM 523 C C . THR A 1 68 ? -6.124 19.561 7.051 1.00 62.91 68 THR A C 1
ATOM 525 O O . THR A 1 68 ? -6.378 18.663 7.857 1.00 62.91 68 THR A O 1
ATOM 528 N N . SER A 1 69 ? -5.018 20.297 7.180 1.00 76.19 69 SER A N 1
ATOM 529 C CA . SER A 1 69 ? -4.075 20.164 8.301 1.00 76.19 69 SER A CA 1
ATOM 530 C C . SER A 1 69 ? -4.622 20.721 9.629 1.00 76.19 69 SER A C 1
ATOM 532 O O . SER A 1 69 ? -3.917 20.695 10.649 1.00 76.19 69 SER A O 1
ATOM 534 N N . THR A 1 70 ? -5.864 21.221 9.626 1.00 85.12 70 THR A N 1
ATOM 535 C CA . THR A 1 70 ? -6.476 22.000 10.701 1.00 85.12 70 THR A CA 1
ATOM 536 C C . THR A 1 70 ? -7.781 21.383 11.198 1.00 85.12 70 THR A C 1
ATOM 538 O O . THR A 1 70 ? -8.461 20.653 10.487 1.00 85.12 70 THR A O 1
ATOM 541 N N . VAL A 1 71 ? -8.134 21.680 12.443 1.00 89.31 71 VAL A N 1
ATOM 542 C CA . VAL A 1 71 ? -9.422 21.391 13.090 1.00 89.31 71 VAL A CA 1
ATOM 543 C C . VAL A 1 71 ? -10.037 22.725 13.484 1.00 89.31 71 VAL A C 1
ATOM 545 O O . VAL A 1 71 ? -9.304 23.648 13.849 1.00 89.31 71 VAL A O 1
ATOM 548 N N . TRP A 1 72 ? -11.359 22.857 13.431 1.00 91.56 72 TRP A N 1
ATOM 549 C CA . TRP A 1 72 ? -12.011 24.026 14.011 1.00 91.56 72 TRP A CA 1
ATOM 550 C C . TRP A 1 72 ? -12.352 23.785 15.484 1.00 91.56 72 TRP A C 1
ATOM 552 O O . TRP A 1 72 ? -12.679 22.676 15.895 1.00 91.56 72 TRP A O 1
ATOM 562 N N . ILE A 1 73 ? -12.280 24.833 16.295 1.00 92.06 73 ILE A N 1
ATOM 563 C CA . ILE A 1 73 ? -12.794 24.886 17.665 1.00 92.06 73 ILE A CA 1
ATOM 564 C C . ILE A 1 73 ? -13.800 26.026 17.762 1.00 92.06 73 ILE A C 1
ATOM 566 O O . ILE A 1 73 ? -13.655 27.036 17.076 1.00 92.06 73 ILE A O 1
ATOM 570 N N . GLY A 1 74 ? -14.813 25.885 18.609 1.00 88.88 74 GLY A N 1
ATOM 571 C CA . GLY A 1 74 ? -15.915 26.845 18.648 1.00 88.88 74 GLY A CA 1
ATOM 572 C C . GLY A 1 74 ? -17.088 26.419 17.785 1.00 88.88 74 GLY A C 1
ATOM 573 O O . GLY A 1 74 ? -17.133 25.311 17.259 1.00 88.88 74 GLY A O 1
ATOM 574 N N . GLY A 1 75 ? -18.073 27.295 17.693 1.00 84.31 75 GLY A N 1
ATOM 575 C CA . GLY A 1 75 ? -19.313 26.997 17.006 1.00 84.31 75 GLY A CA 1
ATOM 576 C C . GLY A 1 75 ? -20.466 27.871 17.458 1.00 84.31 75 GLY A C 1
ATOM 577 O O . GLY A 1 75 ? -20.314 28.676 18.374 1.00 84.31 75 GLY A O 1
ATOM 578 N N . THR A 1 76 ? -21.605 27.720 16.790 1.00 75.38 76 THR A N 1
ATOM 579 C CA . THR A 1 76 ? -22.813 28.508 17.053 1.00 75.38 76 THR A CA 1
ATOM 580 C C . THR A 1 76 ? -23.653 27.839 18.138 1.00 75.38 76 THR A C 1
ATOM 582 O O . THR A 1 76 ? -23.808 26.626 18.118 1.00 75.38 76 THR A O 1
ATOM 585 N N . ALA A 1 77 ? -24.270 28.598 19.047 1.00 69.50 77 ALA A N 1
ATOM 586 C CA . ALA A 1 77 ? -25.181 28.012 20.043 1.00 69.50 77 ALA A CA 1
ATOM 587 C C . ALA A 1 77 ? -26.428 27.341 19.417 1.00 69.50 77 ALA A C 1
ATOM 589 O O . ALA A 1 77 ? -27.046 26.472 20.028 1.00 69.50 77 ALA A O 1
ATOM 590 N N . SER A 1 78 ? -26.800 27.736 18.193 1.00 74.12 78 SER A N 1
ATOM 591 C CA . SER A 1 78 ? -27.942 27.193 17.445 1.00 74.12 78 SER A CA 1
ATOM 592 C C . SER A 1 78 ? -27.681 25.835 16.781 1.00 74.12 78 SER A C 1
ATOM 594 O O . SER A 1 78 ? -28.632 25.182 16.358 1.00 74.12 78 SER A O 1
ATOM 596 N N . LEU A 1 79 ? -26.420 25.400 16.677 1.00 80.06 79 LEU A N 1
ATOM 597 C CA . LEU A 1 79 ? -26.036 24.104 16.119 1.00 80.06 79 LEU A CA 1
ATOM 598 C C . LEU A 1 79 ? -25.203 23.333 17.144 1.00 80.06 79 LEU A C 1
ATOM 600 O O . LEU A 1 79 ? -24.317 23.880 17.788 1.00 80.06 79 LEU A O 1
ATOM 604 N N . SER A 1 80 ? -25.439 22.029 17.274 1.00 87.25 80 SER A N 1
ATOM 605 C CA . SER A 1 80 ? -24.646 21.191 18.180 1.00 87.25 80 SER A CA 1
ATOM 606 C C . SER A 1 80 ? -23.257 20.949 17.582 1.00 87.25 80 SER A C 1
ATOM 608 O O . SER A 1 80 ? -23.084 20.044 16.771 1.00 87.25 80 SER A O 1
ATOM 610 N N . GLN A 1 81 ? -22.278 21.787 17.923 1.00 91.44 81 GLN A N 1
ATOM 611 C CA . GLN A 1 81 ? -20.935 21.754 17.340 1.00 91.44 81 GLN A CA 1
ATOM 612 C C . GLN A 1 81 ? -19.897 21.380 18.386 1.00 91.44 81 GLN A C 1
ATOM 614 O O . GLN A 1 81 ? -19.776 22.049 19.413 1.00 91.44 81 GLN A O 1
ATOM 619 N N . HIS A 1 82 ? -19.156 20.308 18.116 1.00 92.75 82 HIS A N 1
ATOM 620 C CA . HIS A 1 82 ? -18.167 19.774 19.037 1.00 92.75 82 HIS A CA 1
ATOM 621 C C . HIS A 1 82 ? -16.827 19.531 18.351 1.00 92.75 82 HIS A C 1
ATOM 623 O O . HIS A 1 82 ? -16.758 19.081 17.206 1.00 92.75 82 HIS A O 1
ATOM 629 N N . THR A 1 83 ? -15.758 19.763 19.102 1.00 93.44 83 THR A N 1
ATOM 630 C CA . THR A 1 83 ? -14.410 19.316 18.762 1.00 93.44 83 THR A CA 1
ATOM 631 C C . THR A 1 83 ? -13.950 18.301 19.796 1.00 93.44 83 THR A C 1
ATOM 633 O O . THR A 1 83 ? -13.948 18.593 20.991 1.00 93.44 83 THR A O 1
ATOM 636 N N . GLY A 1 84 ? -13.549 17.117 19.347 1.00 93.75 84 GLY A N 1
ATOM 637 C CA . GLY A 1 84 ? -12.890 16.116 20.177 1.00 93.75 84 GLY A CA 1
ATOM 638 C C . GLY A 1 84 ? -11.374 16.177 20.006 1.00 93.75 84 GLY A C 1
ATOM 639 O O . GLY A 1 84 ? -10.898 16.227 18.874 1.00 93.75 84 GLY A O 1
ATOM 640 N N . LEU A 1 85 ? -10.621 16.161 21.109 1.00 94.31 85 LEU A N 1
ATOM 641 C CA . LEU A 1 85 ? -9.155 16.051 21.121 1.00 94.31 85 LEU A CA 1
ATOM 642 C C . LEU A 1 85 ? -8.742 14.904 22.054 1.00 94.31 85 LEU A C 1
ATOM 644 O O . LEU A 1 85 ? -9.072 14.933 23.237 1.00 94.31 85 LEU A O 1
ATOM 648 N N . TYR A 1 86 ? -8.037 13.898 21.546 1.00 94.00 86 TYR A N 1
ATOM 649 C CA . TYR A 1 86 ? -7.681 12.687 22.287 1.00 94.00 86 TYR A CA 1
ATOM 650 C C . TYR A 1 86 ? -6.184 12.636 22.624 1.00 94.00 86 TYR A C 1
ATOM 652 O O . TYR A 1 86 ? -5.346 12.339 21.784 1.00 94.00 86 TYR A O 1
ATOM 660 N N . PHE A 1 87 ? -5.813 12.922 23.869 1.00 94.50 87 PHE A N 1
ATOM 661 C CA . PHE A 1 87 ? -4.418 12.869 24.309 1.00 94.50 87 PHE A CA 1
ATOM 662 C C . PHE A 1 87 ? -4.078 11.474 24.832 1.00 94.50 87 PHE A C 1
ATOM 664 O O . PHE A 1 87 ? -4.588 11.053 25.871 1.00 94.50 87 PHE A O 1
ATOM 671 N N . ARG A 1 88 ? -3.198 10.772 24.115 1.00 92.06 88 ARG A N 1
ATOM 672 C CA . ARG A 1 88 ? -2.674 9.452 24.496 1.00 92.06 88 ARG A CA 1
ATOM 673 C C . ARG A 1 88 ? -1.644 9.544 25.618 1.00 92.06 88 ARG A C 1
ATOM 675 O O . ARG A 1 88 ? -1.021 10.585 25.816 1.00 92.06 88 ARG A O 1
ATOM 682 N N . ASP A 1 89 ? -1.469 8.428 26.323 1.00 89.06 89 ASP A N 1
ATOM 683 C CA . ASP A 1 89 ? -0.354 8.180 27.244 1.00 89.06 89 ASP A CA 1
ATOM 684 C C . ASP A 1 89 ? -0.121 9.284 28.292 1.00 89.06 89 ASP A C 1
ATOM 686 O O . ASP A 1 89 ? 1.018 9.642 28.604 1.00 89.06 89 ASP A O 1
ATOM 690 N N . VAL A 1 90 ? -1.194 9.828 28.883 1.00 91.62 90 VAL A N 1
ATOM 691 C CA . VAL A 1 90 ? -1.078 10.916 29.864 1.00 91.62 90 VAL A CA 1
ATOM 692 C C . VAL A 1 90 ? -0.487 10.386 31.176 1.00 91.62 90 VAL A C 1
ATOM 694 O O . VAL A 1 90 ? -1.130 9.700 31.972 1.00 91.62 90 VAL A O 1
ATOM 697 N N . GLN A 1 91 ? 0.784 10.703 31.415 1.00 90.62 91 GLN A N 1
ATOM 698 C CA . GLN A 1 91 ? 1.554 10.209 32.560 1.00 90.62 91 GLN A CA 1
ATOM 699 C C . GLN A 1 91 ? 1.229 10.977 33.847 1.00 90.62 91 GLN A C 1
ATOM 701 O O . GLN A 1 91 ? 2.028 11.785 34.310 1.00 90.62 91 GLN A O 1
ATOM 706 N N . ILE A 1 92 ? 0.051 10.730 34.425 1.00 93.75 92 ILE A N 1
ATOM 707 C CA . ILE A 1 92 ? -0.337 11.277 35.730 1.00 93.75 92 ILE A CA 1
ATOM 708 C C . ILE A 1 92 ? -0.773 10.127 36.637 1.00 93.75 92 ILE A C 1
ATOM 710 O O . ILE A 1 92 ? -1.684 9.381 36.271 1.00 93.75 92 ILE A O 1
ATOM 714 N N . PRO A 1 93 ? -0.150 9.946 37.810 1.00 92.81 93 PRO A N 1
ATOM 715 C CA . PRO A 1 93 ? -0.563 8.908 38.737 1.00 92.81 93 PRO A CA 1
ATOM 716 C C . PRO A 1 93 ? -1.925 9.231 39.355 1.00 92.81 93 PRO A C 1
ATOM 718 O O . PRO A 1 93 ? -2.317 10.390 39.510 1.00 92.81 93 PRO A O 1
ATOM 721 N N . ARG A 1 94 ? -2.641 8.179 39.748 1.00 93.25 94 ARG A N 1
ATOM 722 C CA . ARG A 1 94 ? -3.919 8.307 40.446 1.00 93.25 94 ARG A CA 1
ATOM 723 C C . ARG A 1 94 ? -3.752 9.093 41.742 1.00 93.25 94 ARG A C 1
ATOM 725 O O . ARG A 1 94 ? -2.802 8.872 42.486 1.00 93.25 94 ARG A O 1
ATOM 732 N N . GLY A 1 95 ? -4.703 9.976 42.025 1.00 91.06 95 GLY A N 1
ATOM 733 C CA . GLY A 1 95 ? -4.700 10.782 43.245 1.00 91.06 95 GLY A CA 1
ATOM 734 C C . GLY A 1 95 ? -3.709 11.945 43.241 1.00 91.06 95 GLY A C 1
ATOM 735 O O . GLY A 1 95 ? -3.587 12.620 44.260 1.00 91.06 95 GLY A O 1
ATOM 736 N N . ALA A 1 96 ? -3.016 12.208 42.127 1.00 94.25 96 ALA A N 1
ATOM 737 C CA . ALA A 1 96 ? -2.172 13.390 42.005 1.00 94.25 96 ALA A CA 1
ATOM 738 C C . ALA A 1 96 ? -2.983 14.677 42.241 1.00 94.25 96 ALA A C 1
ATOM 740 O O . ALA A 1 96 ? -4.112 14.821 41.761 1.00 94.25 96 ALA A O 1
ATOM 741 N N . GLN A 1 97 ? -2.386 15.635 42.950 1.00 96.19 97 GLN A N 1
ATOM 742 C CA . GLN A 1 97 ? -2.958 16.966 43.121 1.00 96.19 97 GLN A CA 1
ATOM 743 C C . GLN A 1 97 ? -2.586 17.815 41.906 1.00 96.19 97 GLN A C 1
ATOM 745 O O . GLN A 1 97 ? -1.439 18.237 41.767 1.00 96.19 97 GLN A O 1
ATOM 750 N N . ILE A 1 98 ? -3.540 18.079 41.020 1.00 97.31 98 ILE A N 1
ATOM 751 C CA . ILE A 1 98 ? -3.300 18.874 39.816 1.00 97.31 98 ILE A CA 1
ATOM 752 C C . ILE A 1 98 ? -3.083 20.337 40.214 1.00 97.31 98 ILE A C 1
ATOM 754 O O . ILE A 1 98 ? -3.906 20.953 40.890 1.00 97.31 98 ILE A O 1
ATOM 758 N N . GLU A 1 99 ? -1.957 20.910 39.803 1.00 96.75 99 GLU A N 1
ATOM 759 C CA . GLU A 1 99 ? -1.621 22.313 40.037 1.00 96.75 99 GLU A CA 1
ATOM 760 C C . GLU A 1 99 ? -2.090 23.206 38.890 1.00 96.75 99 GLU A C 1
ATOM 762 O O . GLU A 1 99 ? -2.576 24.300 39.165 1.00 96.75 99 GLU A O 1
ATOM 767 N N . SER A 1 100 ? -1.951 22.740 37.645 1.00 97.12 100 SER A N 1
ATOM 768 C CA . SER A 1 100 ? -2.461 23.390 36.429 1.00 97.12 100 SER A CA 1
ATOM 769 C C . SER A 1 100 ? -2.572 22.380 35.284 1.00 97.12 100 SER A C 1
ATOM 771 O O . SER A 1 100 ? -1.766 21.455 35.211 1.00 97.12 100 SER A O 1
ATOM 773 N N . ALA A 1 101 ? -3.505 22.573 34.358 1.00 97.31 101 ALA A N 1
ATOM 774 C CA . ALA A 1 101 ? -3.673 21.775 33.144 1.00 97.31 101 ALA A CA 1
ATOM 775 C C . ALA A 1 101 ? -4.039 22.682 31.958 1.00 97.31 101 ALA A C 1
ATOM 777 O O . ALA A 1 101 ? -5.195 23.033 31.762 1.00 97.31 101 ALA A O 1
ATOM 778 N N . ILE A 1 102 ? -3.052 23.083 31.158 1.00 96.75 102 ILE A N 1
ATOM 779 C CA . ILE A 1 102 ? -3.229 24.082 30.099 1.00 96.75 102 ILE A CA 1
ATOM 780 C C . ILE A 1 102 ? -3.327 23.407 28.734 1.00 96.75 102 ILE A C 1
ATOM 782 O O . ILE A 1 102 ? -2.396 22.713 28.317 1.00 96.75 102 ILE A O 1
ATOM 786 N N . LEU A 1 103 ? -4.422 23.668 28.016 1.00 96.25 103 LEU A N 1
ATOM 787 C CA . LEU A 1 103 ? -4.555 23.340 26.597 1.00 96.25 103 LEU A CA 1
ATOM 788 C C . LEU A 1 103 ? -4.050 24.516 25.753 1.00 96.25 103 LEU A C 1
ATOM 790 O O . LEU A 1 103 ? -4.593 25.617 25.815 1.00 96.25 103 LEU A O 1
ATOM 794 N N . SER A 1 104 ? -3.012 24.282 24.957 1.00 95.56 104 SER A N 1
ATOM 795 C CA . SER A 1 104 ? -2.464 25.247 23.999 1.00 95.56 104 SER A CA 1
ATOM 796 C C . SER A 1 104 ? -2.737 24.800 22.570 1.00 95.56 104 SER A C 1
ATOM 798 O O . SER A 1 104 ? -2.542 23.630 22.247 1.00 95.56 104 SER A O 1
ATOM 800 N N . VAL A 1 105 ? -3.134 25.728 21.704 1.00 95.50 105 VAL A N 1
ATOM 801 C CA . VAL A 1 105 ? -3.433 25.479 20.287 1.00 95.50 105 VAL A CA 1
ATOM 802 C C . VAL A 1 105 ? -2.722 26.494 19.396 1.00 95.50 105 VAL A C 1
ATOM 804 O O . VAL A 1 105 ? -2.497 27.629 19.813 1.00 95.50 105 VAL A O 1
ATOM 807 N N . TYR A 1 106 ? -2.358 26.096 18.178 1.00 94.31 106 TYR A N 1
ATOM 808 C CA . TYR A 1 106 ? -1.644 26.956 17.234 1.00 94.31 106 TYR A CA 1
ATOM 809 C C . TYR A 1 106 ? -2.580 27.440 16.125 1.00 94.31 106 TYR A C 1
ATOM 811 O O . TYR A 1 106 ? -3.130 26.628 15.376 1.00 94.31 106 TYR A O 1
ATOM 819 N N . SER A 1 107 ? -2.785 28.755 16.028 1.00 93.25 107 SER A N 1
ATOM 820 C CA . SER A 1 107 ? -3.702 29.345 15.048 1.00 93.25 107 SER A CA 1
ATOM 821 C C . SER A 1 107 ? -3.178 29.177 13.625 1.00 93.25 107 SER A C 1
ATOM 823 O O . SER A 1 107 ? -2.039 29.537 13.326 1.00 93.25 107 SER A O 1
ATOM 825 N N . SER A 1 108 ? -4.031 28.672 12.736 1.00 87.50 108 SER A N 1
ATOM 826 C CA . SER A 1 108 ? -3.663 28.419 11.335 1.00 87.50 108 SER A CA 1
ATOM 827 C C . SER A 1 108 ? -3.782 29.633 10.416 1.00 87.50 108 SER A C 1
ATOM 829 O O . SER A 1 108 ? -3.159 29.672 9.359 1.00 87.50 108 SER A O 1
ATOM 831 N N . GLN A 1 109 ? -4.572 30.627 10.820 1.00 86.06 109 GLN A N 1
ATOM 832 C CA . GLN A 1 109 ? -4.877 31.807 10.018 1.00 86.06 109 GLN A CA 1
ATOM 833 C C . GLN A 1 109 ? -5.262 32.997 10.912 1.00 86.06 109 GLN A C 1
ATOM 835 O O . GLN A 1 109 ? -5.360 32.865 12.136 1.00 86.06 109 GLN A O 1
ATOM 840 N N . ASN A 1 110 ? -5.451 34.175 10.311 1.00 89.31 110 ASN A N 1
ATOM 841 C CA . ASN A 1 110 ? -6.017 35.339 10.999 1.00 89.31 110 ASN A CA 1
ATOM 842 C C . ASN A 1 110 ? -7.535 35.158 11.142 1.00 89.31 110 ASN A C 1
ATOM 844 O O . ASN A 1 110 ? -8.198 34.856 10.153 1.00 89.31 110 ASN A O 1
ATOM 848 N N . GLN A 1 111 ? -8.077 35.316 12.353 1.00 88.94 111 GLN A N 1
ATOM 849 C CA . GLN A 1 111 ? -9.470 34.971 12.673 1.00 88.94 111 GLN A CA 1
ATOM 850 C C . GLN A 1 111 ? -10.062 36.012 13.614 1.00 88.94 111 GLN A C 1
ATOM 852 O O . GLN A 1 111 ? -9.558 36.254 14.710 1.00 88.94 111 GLN A O 1
ATOM 857 N N . TRP A 1 112 ? -11.121 36.660 13.155 1.00 86.19 112 TRP A N 1
ATOM 858 C CA . TRP A 1 112 ? -11.721 37.825 13.810 1.00 86.19 112 TRP A CA 1
ATOM 859 C C . TRP A 1 112 ? -12.904 37.429 14.691 1.00 86.19 112 TRP A C 1
ATOM 861 O O . TRP A 1 112 ? -13.400 38.230 15.476 1.00 86.19 112 TRP A O 1
ATOM 871 N N . GLN A 1 113 ? -13.352 36.183 14.560 1.00 83.69 113 GLN A N 1
ATOM 872 C CA . GLN A 1 113 ? -14.470 35.643 15.295 1.00 83.69 113 GLN A CA 1
ATOM 873 C C . GLN A 1 113 ? -14.099 35.417 16.759 1.00 83.69 113 GLN A C 1
ATOM 875 O O . GLN A 1 113 ? -13.009 34.960 17.111 1.00 83.69 113 GLN A O 1
ATOM 880 N N . THR A 1 114 ? -15.049 35.749 17.620 1.00 86.62 114 THR A N 1
ATOM 881 C CA . THR A 1 114 ? -14.934 35.576 19.059 1.00 86.62 114 THR A CA 1
ATOM 882 C C . THR A 1 114 ? -15.147 34.108 19.416 1.00 86.62 114 THR A C 1
ATOM 884 O O . THR A 1 114 ? -16.254 33.589 19.270 1.00 86.62 114 THR A O 1
ATOM 887 N N . LEU A 1 115 ? -14.108 33.439 19.920 1.00 88.38 115 LEU A N 1
ATOM 888 C CA . LEU A 1 115 ? -14.216 32.066 20.400 1.00 88.38 115 LEU A CA 1
ATOM 889 C C . LEU A 1 115 ? -15.010 32.031 21.711 1.00 88.38 115 LEU A C 1
ATOM 891 O O . LEU A 1 115 ? -14.652 32.696 22.689 1.00 88.38 115 LEU A O 1
ATOM 895 N N . SER A 1 116 ? -16.057 31.208 21.741 1.00 90.06 116 SER A N 1
ATOM 896 C CA . SER A 1 116 ? -16.724 30.803 22.974 1.00 90.06 116 SER A CA 1
ATOM 897 C C . SER A 1 116 ? -16.982 29.304 22.958 1.00 90.06 116 SER A C 1
ATOM 899 O O . SER A 1 116 ? -17.604 28.781 22.029 1.00 90.06 116 SER A O 1
ATOM 901 N N . VAL A 1 117 ? -16.461 28.613 23.971 1.00 91.94 117 VAL A N 1
ATOM 902 C CA . VAL A 1 117 ? -16.558 27.158 24.105 1.00 91.94 117 VAL A CA 1
ATOM 903 C C . VAL A 1 117 ? -16.746 26.749 25.557 1.00 91.94 117 VAL A C 1
ATOM 905 O O . VAL A 1 117 ? -16.222 27.380 26.473 1.00 91.94 117 VAL A O 1
ATOM 908 N N . GLU A 1 118 ? -17.460 25.654 25.756 1.00 94.06 118 GLU A N 1
ATOM 909 C CA . GLU A 1 118 ? -17.450 24.876 26.987 1.00 94.06 118 GLU A CA 1
ATOM 910 C C . GLU A 1 118 ? -16.505 23.688 26.798 1.00 94.06 118 GLU A C 1
ATOM 912 O O . GLU A 1 118 ? -16.661 22.905 25.862 1.00 94.06 118 GLU A O 1
ATOM 917 N N . LEU A 1 119 ? -15.518 23.557 27.681 1.00 95.75 119 LEU A N 1
ATOM 918 C CA . LEU A 1 119 ? -14.512 22.507 27.632 1.00 95.75 119 LEU A CA 1
ATOM 919 C C . LEU A 1 119 ? -14.715 21.523 28.780 1.00 95.75 119 LEU A C 1
ATOM 921 O O . LEU A 1 119 ? -14.754 21.901 29.949 1.00 95.75 119 LEU A O 1
ATOM 925 N N . SER A 1 120 ? -14.828 20.250 28.434 1.00 97.81 120 SER A N 1
ATOM 926 C CA . SER A 1 120 ? -14.968 19.131 29.367 1.00 97.81 120 SER A CA 1
ATOM 927 C C . SER A 1 120 ? -14.121 17.950 28.891 1.00 97.81 120 SER A C 1
ATOM 929 O O . SER A 1 120 ? -13.454 18.043 27.857 1.00 97.81 120 SER A O 1
ATOM 931 N N . ALA A 1 121 ? -14.121 16.847 29.634 1.00 97.56 121 ALA A N 1
ATOM 932 C CA . ALA A 1 121 ? -13.511 15.597 29.196 1.00 97.56 121 ALA A CA 1
ATOM 933 C C . ALA A 1 121 ? -14.522 14.450 29.239 1.00 97.56 121 ALA A C 1
ATOM 935 O O . ALA A 1 121 ? -15.515 14.528 29.956 1.00 97.56 121 ALA A O 1
ATOM 936 N N . ASP A 1 122 ? -14.262 13.375 28.504 1.00 96.69 122 ASP A N 1
ATOM 937 C CA . ASP A 1 122 ? -14.942 12.096 28.698 1.00 96.69 122 ASP A CA 1
ATOM 938 C C . ASP A 1 122 ? -14.706 11.604 30.135 1.00 96.69 122 ASP A C 1
ATOM 940 O O . ASP A 1 122 ? -13.575 11.566 30.615 1.00 96.69 122 ASP A O 1
ATOM 944 N N . SER A 1 123 ? -15.783 11.271 30.842 1.00 96.19 123 SER A N 1
ATOM 945 C CA . SER A 1 123 ? -15.742 10.899 32.260 1.00 96.19 123 SER A CA 1
ATOM 946 C C . SER A 1 123 ? -15.331 9.447 32.517 1.00 96.19 123 SER A C 1
ATOM 948 O O . SER A 1 123 ? -15.210 9.049 33.684 1.00 96.19 123 SER A O 1
ATOM 950 N N . SER A 1 124 ? -15.151 8.637 31.474 1.00 93.00 124 SER A N 1
ATOM 951 C CA . SER A 1 124 ? -14.661 7.268 31.610 1.00 93.00 124 SER A CA 1
ATOM 952 C C . SER A 1 124 ? -13.184 7.236 32.019 1.00 93.00 124 SER A C 1
ATOM 954 O O . SER A 1 124 ? -12.404 8.135 31.724 1.00 93.00 124 SER A O 1
ATOM 956 N N . VAL A 1 125 ? -12.800 6.188 32.749 1.00 88.38 125 VAL A N 1
ATOM 957 C CA . VAL A 1 125 ? -11.426 6.010 33.253 1.00 88.38 125 VAL A CA 1
ATOM 958 C C . VAL A 1 125 ? -10.434 5.751 32.117 1.00 88.38 125 VAL A C 1
ATOM 960 O O . VAL A 1 125 ? -9.296 6.195 32.178 1.00 88.38 125 VAL A O 1
ATOM 963 N N . ASN A 1 126 ? -10.879 5.048 31.077 1.00 89.56 126 ASN A N 1
ATOM 964 C CA . ASN A 1 126 ? -10.111 4.777 29.871 1.00 89.56 126 ASN A CA 1
ATOM 965 C C . ASN A 1 126 ? -11.006 5.070 28.656 1.00 89.56 126 ASN A C 1
ATOM 967 O O . ASN A 1 126 ? -11.671 4.153 28.155 1.00 89.56 126 ASN A O 1
ATOM 971 N N . PRO A 1 127 ? -11.120 6.345 28.247 1.00 89.69 127 PRO A N 1
ATOM 972 C CA . PRO A 1 127 ? -11.982 6.719 27.140 1.00 89.69 127 PRO A CA 1
ATOM 973 C C . PRO A 1 127 ? -11.529 6.055 25.850 1.00 89.69 127 PRO A C 1
ATOM 975 O O . PRO A 1 127 ? -10.341 5.976 25.556 1.00 89.69 127 PRO A O 1
ATOM 978 N N . LYS A 1 128 ? -12.498 5.610 25.046 1.00 86.81 128 LYS A N 1
ATOM 979 C CA . LYS A 1 128 ? -12.214 5.143 23.687 1.00 86.81 128 LYS A CA 1
ATOM 980 C C . LYS A 1 128 ? -11.733 6.312 22.829 1.00 86.81 128 LYS A C 1
ATOM 982 O O . LYS A 1 128 ? -12.122 7.463 23.051 1.00 86.81 128 LYS A O 1
ATOM 987 N N . GLU A 1 129 ? -10.948 6.000 21.811 1.00 85.56 129 GLU A N 1
ATOM 988 C CA . GLU A 1 129 ? -10.564 6.939 20.755 1.00 85.56 129 GLU A CA 1
ATOM 989 C C . GLU A 1 129 ? -11.803 7.504 20.045 1.00 85.56 129 GLU A C 1
ATOM 991 O O . GLU A 1 129 ? -12.884 6.902 20.071 1.00 85.56 129 GLU A O 1
ATOM 996 N N . PHE A 1 130 ? -11.683 8.695 19.453 1.00 79.75 130 PHE A N 1
ATOM 997 C CA . PHE A 1 130 ? -12.743 9.202 18.582 1.00 79.75 130 PHE A CA 1
ATOM 998 C C . PHE A 1 130 ? -12.821 8.345 17.311 1.00 79.75 130 PHE A C 1
ATOM 1000 O O . PHE A 1 130 ? -11.795 7.835 16.861 1.00 79.75 130 PHE A O 1
ATOM 1007 N N . PRO A 1 131 ? -14.024 8.156 16.743 1.00 64.75 131 PRO A N 1
ATOM 1008 C CA . PRO A 1 131 ? -14.171 7.390 15.514 1.00 64.75 131 PRO A CA 1
ATOM 1009 C C . PRO A 1 131 ? -13.336 7.990 14.381 1.00 64.75 131 PRO A C 1
ATOM 1011 O O . PRO A 1 131 ? -13.265 9.208 14.227 1.00 64.75 131 PRO A O 1
ATOM 1014 N N . ALA A 1 132 ? -12.734 7.135 13.555 1.00 55.94 132 ALA A N 1
ATOM 1015 C CA . ALA A 1 132 ? -12.243 7.567 12.250 1.00 55.94 132 ALA A CA 1
ATOM 1016 C C . ALA A 1 132 ? -13.438 8.038 11.392 1.00 55.94 132 ALA A C 1
ATOM 1018 O O . ALA A 1 132 ? -14.548 7.538 11.578 1.00 55.94 132 ALA A O 1
ATOM 1019 N N . LEU A 1 133 ? -13.228 8.966 10.442 1.00 46.56 133 LEU A N 1
ATOM 1020 C CA . LEU A 1 133 ? -14.293 9.580 9.607 1.00 46.56 133 LEU A CA 1
ATOM 1021 C C . LEU A 1 133 ? -15.326 8.631 9.020 1.00 46.56 133 LEU A C 1
ATOM 1023 O O . LEU A 1 133 ? -16.427 9.054 8.686 1.00 46.56 133 LEU A O 1
ATOM 1027 N N . TYR A 1 134 ? -14.924 7.392 8.790 1.00 46.19 134 TYR A N 1
ATOM 1028 C CA . TYR A 1 134 ? -15.667 6.459 7.967 1.00 46.19 134 TYR A CA 1
ATOM 1029 C C . TYR A 1 134 ? -16.566 5.539 8.796 1.00 46.19 134 TYR A C 1
ATOM 1031 O O . TYR A 1 134 ? -17.160 4.621 8.244 1.00 46.19 134 TYR A O 1
ATOM 1039 N N . ASP A 1 135 ? -16.739 5.813 10.097 1.00 47.38 135 ASP A N 1
ATOM 1040 C CA . ASP A 1 135 ? -17.877 5.269 10.838 1.00 47.38 135 ASP A CA 1
ATOM 1041 C C . ASP A 1 135 ? -19.171 6.019 10.495 1.00 47.38 135 ASP A C 1
ATOM 1043 O O . ASP A 1 135 ? -19.680 6.852 11.248 1.00 47.38 135 ASP A O 1
ATOM 1047 N N . TRP A 1 136 ? -19.721 5.696 9.326 1.00 40.84 136 TRP A N 1
ATOM 1048 C CA . TRP A 1 136 ? -20.997 6.234 8.852 1.00 40.84 136 TRP A CA 1
ATOM 1049 C C . TRP A 1 136 ? -22.201 5.716 9.655 1.00 40.84 136 TRP A C 1
ATOM 1051 O O . TRP A 1 136 ? -23.329 6.164 9.446 1.00 40.84 136 TRP A O 1
ATOM 1061 N N . SER A 1 137 ? -21.987 4.773 10.582 1.00 50.84 137 SER A N 1
ATOM 1062 C CA . SER A 1 137 ? -23.061 4.218 11.402 1.00 50.84 137 SER A CA 1
ATOM 1063 C C . SER A 1 137 ? -23.604 5.220 12.430 1.00 50.84 137 SER A C 1
ATOM 1065 O O . SER A 1 137 ? -24.695 5.008 12.955 1.00 50.84 137 SER A O 1
ATOM 1067 N N . ASN A 1 138 ? -22.876 6.313 12.727 1.00 51.66 138 ASN A N 1
ATOM 1068 C CA . ASN A 1 138 ? -23.175 7.235 13.835 1.00 51.66 138 ASN A CA 1
ATOM 1069 C C . ASN A 1 138 ? -23.329 6.516 15.200 1.00 51.66 138 ASN A C 1
ATOM 1071 O O . ASN A 1 138 ? -23.952 7.060 16.117 1.00 51.66 138 ASN A O 1
ATOM 1075 N N . THR A 1 139 ? -22.783 5.299 15.348 1.00 52.28 139 THR A N 1
ATOM 1076 C CA . THR A 1 139 ? -22.911 4.483 16.571 1.00 52.28 139 THR A CA 1
ATOM 1077 C C . THR A 1 139 ? -21.651 4.469 17.441 1.00 52.28 139 THR A C 1
ATOM 1079 O O . THR A 1 139 ? -21.737 4.111 18.618 1.00 52.28 139 THR A O 1
ATOM 1082 N N . LEU A 1 140 ? -20.488 4.894 16.926 1.00 61.19 140 LEU A N 1
ATOM 1083 C CA . LEU A 1 140 ? -19.272 5.069 17.728 1.00 61.19 140 LEU A CA 1
ATOM 1084 C C . LEU A 1 140 ? -19.332 6.347 18.593 1.00 61.19 140 LEU A C 1
ATOM 1086 O O . LEU A 1 140 ? -20.177 7.214 18.364 1.00 61.19 140 LEU A O 1
ATOM 1090 N N . PRO A 1 141 ? -18.474 6.492 19.629 1.00 69.50 141 PRO A N 1
ATOM 1091 C CA . PRO A 1 141 ? -18.645 7.526 20.651 1.00 69.50 141 PRO A CA 1
ATOM 1092 C C . PRO A 1 141 ? -18.234 8.917 20.141 1.00 69.50 141 PRO A C 1
ATOM 1094 O O . PRO A 1 141 ? -17.143 9.418 20.445 1.00 69.50 141 PRO A O 1
ATOM 1097 N N . LEU A 1 142 ? -19.134 9.539 19.373 1.00 86.25 142 LEU A N 1
ATOM 1098 C CA . LEU A 1 142 ? -19.095 10.942 18.968 1.00 86.25 142 LEU A CA 1
ATOM 1099 C C . LEU A 1 142 ? -18.894 11.850 20.194 1.00 86.25 142 LEU A C 1
ATOM 1101 O O . LEU A 1 142 ? -19.421 11.532 21.266 1.00 86.25 142 LEU A O 1
ATOM 1105 N N . PRO A 1 143 ? -18.183 12.986 20.064 1.00 90.94 143 PRO A N 1
ATOM 1106 C CA . PRO A 1 143 ? -18.007 13.933 21.163 1.00 90.94 143 PRO A CA 1
ATOM 1107 C C . PRO A 1 143 ? -19.311 14.291 21.889 1.00 90.94 143 PRO A C 1
ATOM 1109 O O . PRO A 1 143 ? -19.342 14.261 23.116 1.00 90.94 143 PRO A O 1
ATOM 1112 N N . SER A 1 144 ? -20.399 14.549 21.157 1.00 91.25 144 SER A N 1
ATOM 1113 C CA . SER A 1 144 ? -21.699 14.913 21.739 1.00 91.25 144 SER A CA 1
ATOM 1114 C C . SER A 1 144 ? -22.422 13.770 22.461 1.00 91.25 144 SER A C 1
ATOM 1116 O O . SER A 1 144 ? -23.385 14.016 23.189 1.00 91.25 144 SER A O 1
ATOM 1118 N N . LYS A 1 145 ? -21.996 12.518 22.256 1.00 89.06 145 LYS A N 1
ATOM 1119 C CA . LYS A 1 145 ? -22.609 11.312 22.840 1.00 89.06 145 LYS A CA 1
ATOM 1120 C C . LYS A 1 145 ? -21.868 10.796 24.069 1.00 89.06 145 LYS A C 1
ATOM 1122 O O . LYS A 1 145 ? -22.346 9.872 24.723 1.00 89.06 145 LYS A O 1
ATOM 1127 N N . ARG A 1 146 ? -20.710 11.371 24.392 1.00 90.56 146 ARG A N 1
ATOM 1128 C CA . ARG A 1 146 ? -19.910 10.971 25.550 1.00 90.56 146 ARG A CA 1
ATOM 1129 C C . ARG A 1 146 ? -20.470 11.569 26.830 1.00 90.56 146 ARG A C 1
ATOM 1131 O O . ARG A 1 146 ? -20.817 12.746 26.890 1.00 90.56 146 ARG A O 1
ATOM 1138 N N . THR A 1 147 ? -20.493 10.765 27.886 1.00 94.19 147 THR A N 1
ATOM 1139 C CA . THR A 1 147 ? -20.743 11.267 29.236 1.00 94.19 147 THR A CA 1
ATOM 1140 C C . THR A 1 147 ? -19.538 12.082 29.682 1.00 94.19 147 THR A C 1
ATOM 1142 O O . THR A 1 147 ? -18.447 11.535 29.858 1.00 94.19 147 THR A O 1
ATOM 1145 N N . THR A 1 148 ? -19.720 13.386 29.861 1.00 96.88 148 THR A N 1
ATOM 1146 C CA . THR A 1 148 ? -18.630 14.293 30.225 1.00 96.88 148 THR A CA 1
ATOM 1147 C C . THR A 1 148 ? -18.388 14.339 31.730 1.00 96.88 148 THR A C 1
ATOM 1149 O O . THR A 1 148 ? -19.251 13.966 32.524 1.00 96.88 148 THR A O 1
ATOM 1152 N N . THR A 1 149 ? -17.224 14.840 32.131 1.00 97.94 149 THR A N 1
ATOM 1153 C CA . THR A 1 149 ? -16.932 15.242 33.510 1.00 97.94 149 THR A CA 1
ATOM 1154 C C . THR A 1 149 ? -17.977 16.221 34.039 1.00 97.94 149 THR A C 1
ATOM 1156 O O . THR A 1 149 ? -18.567 16.996 33.276 1.00 97.94 149 THR A O 1
ATOM 1159 N N . ALA A 1 150 ? -18.191 16.205 35.355 1.00 97.12 150 ALA A N 1
ATOM 1160 C CA . ALA A 1 150 ? -19.064 17.167 36.023 1.00 97.12 150 ALA A CA 1
ATOM 1161 C C . ALA A 1 150 ? -18.446 18.573 35.996 1.00 97.12 150 ALA A C 1
ATOM 1163 O O . ALA A 1 150 ? -19.139 19.562 35.752 1.00 97.12 150 ALA A O 1
ATOM 1164 N N . ASN A 1 151 ? -17.129 18.659 36.194 1.00 97.56 151 ASN A N 1
ATOM 1165 C CA . ASN A 1 151 ? -16.378 19.897 36.044 1.00 97.56 151 ASN A CA 1
ATOM 1166 C C . ASN A 1 151 ? -16.220 20.270 34.568 1.00 97.56 151 ASN A C 1
ATOM 1168 O O . ASN A 1 151 ? -15.970 19.412 33.716 1.00 97.56 151 ASN A O 1
ATOM 1172 N N . LYS A 1 152 ? -16.314 21.574 34.290 1.00 96.56 152 LYS A N 1
ATOM 1173 C CA . LYS A 1 152 ? -16.154 22.167 32.959 1.00 96.56 152 LYS A CA 1
ATOM 1174 C C . LYS A 1 152 ? -15.414 23.498 33.051 1.00 96.56 152 LYS A C 1
ATOM 1176 O O . LYS A 1 152 ? -15.521 24.202 34.052 1.00 96.56 152 LYS A O 1
ATOM 1181 N N . LEU A 1 153 ? -14.696 23.850 31.992 1.00 95.50 153 LEU A N 1
ATOM 1182 C CA . LEU A 1 153 ? -14.088 25.162 31.800 1.00 95.50 153 LEU A CA 1
ATOM 1183 C C . LEU A 1 153 ? -14.903 25.939 30.766 1.00 95.50 153 LEU A C 1
ATOM 1185 O O . LEU A 1 153 ? -15.038 25.501 29.626 1.00 95.50 153 LEU A O 1
ATOM 1189 N N . ILE A 1 154 ? -15.427 27.101 31.150 1.00 92.62 154 ILE A N 1
ATOM 1190 C CA . ILE A 1 154 ? -16.133 27.994 30.228 1.00 92.62 154 ILE A CA 1
ATOM 1191 C C . ILE A 1 154 ? -15.156 29.042 29.713 1.00 92.62 154 ILE A C 1
ATOM 1193 O O . ILE A 1 154 ? -14.578 29.801 30.488 1.00 92.62 154 ILE A O 1
ATOM 1197 N N . ILE A 1 155 ? -14.991 29.092 28.395 1.00 88.00 155 ILE A N 1
ATOM 1198 C CA . ILE A 1 155 ? -14.203 30.112 27.713 1.00 88.00 155 ILE A CA 1
ATOM 1199 C C . ILE A 1 155 ? -15.173 31.092 27.065 1.00 88.00 155 ILE A C 1
ATOM 1201 O O . ILE A 1 155 ? -15.924 30.744 26.148 1.00 88.00 155 ILE A O 1
ATOM 1205 N N . SER A 1 156 ? -15.127 32.338 27.523 1.00 78.19 156 SER A N 1
ATOM 1206 C CA . SER A 1 156 ? -15.867 33.450 26.939 1.00 78.19 156 SER A CA 1
ATOM 1207 C C . SER A 1 156 ? -14.898 34.465 26.340 1.00 78.19 156 SER A C 1
ATOM 1209 O O . SER A 1 156 ? -14.100 35.065 27.051 1.00 78.19 156 SER A O 1
ATOM 1211 N N . GLN A 1 157 ? -15.031 34.695 25.037 1.00 66.69 157 GLN A N 1
ATOM 1212 C CA . GLN A 1 157 ? -14.531 35.871 24.332 1.00 66.69 157 GLN A CA 1
ATOM 1213 C C . GLN A 1 157 ? -13.019 36.017 24.105 1.00 66.69 157 GLN A C 1
ATOM 1215 O O . GLN A 1 157 ? -12.440 37.066 24.376 1.00 66.69 157 GLN A O 1
ATOM 1220 N N . ILE A 1 158 ? -12.384 35.016 23.484 1.00 72.38 158 ILE A N 1
ATOM 1221 C CA . ILE A 1 158 ? -11.056 35.218 22.873 1.00 72.38 158 ILE A CA 1
ATOM 1222 C C . ILE A 1 158 ? -11.245 35.593 21.399 1.00 72.38 158 ILE A C 1
ATOM 1224 O O . ILE A 1 158 ? -11.612 34.740 20.591 1.00 72.38 158 ILE A O 1
ATOM 1228 N N . ALA A 1 159 ? -10.996 36.853 21.047 1.00 79.25 159 ALA A N 1
ATOM 1229 C CA . ALA A 1 159 ? -11.147 37.375 19.686 1.00 79.25 159 ALA A CA 1
ATOM 1230 C C . ALA A 1 159 ? -9.794 37.718 19.037 1.00 79.25 159 ALA A C 1
ATOM 1232 O O . ALA A 1 159 ? -8.757 37.728 19.700 1.00 79.25 159 ALA A O 1
ATOM 1233 N N . ASN A 1 160 ? -9.817 38.039 17.739 1.00 87.12 160 ASN A N 1
ATOM 1234 C CA . ASN A 1 160 ? -8.679 38.585 16.983 1.00 87.12 160 ASN A CA 1
ATOM 1235 C C . ASN A 1 160 ? -7.428 37.692 16.967 1.00 87.12 160 ASN A C 1
ATOM 1237 O O . ASN A 1 160 ? -6.304 38.159 17.177 1.00 87.12 160 ASN A O 1
ATOM 1241 N N . TRP A 1 161 ? -7.612 36.403 16.687 1.00 91.38 161 TRP A N 1
ATOM 1242 C CA . TRP A 1 161 ? -6.502 35.470 16.552 1.00 91.38 161 TRP A CA 1
ATOM 1243 C C . TRP A 1 161 ? -5.647 35.829 15.338 1.00 91.38 161 TRP A C 1
ATOM 1245 O O . TRP A 1 161 ? -6.158 36.159 14.266 1.00 91.38 161 TRP A O 1
ATOM 1255 N N . LYS A 1 162 ? -4.331 35.746 15.499 1.00 92.00 162 LYS A N 1
ATOM 1256 C CA . LYS A 1 162 ? -3.361 35.945 14.426 1.00 92.00 162 LYS A CA 1
ATOM 1257 C C . LYS A 1 162 ? -2.803 34.605 13.981 1.00 92.00 162 LYS A C 1
ATOM 1259 O O . LYS A 1 162 ? -2.627 33.699 14.795 1.00 92.00 162 LYS A O 1
ATOM 1264 N N . SER A 1 163 ? -2.545 34.484 12.683 1.00 92.25 163 SER A N 1
ATOM 1265 C CA . SER A 1 163 ? -1.901 33.300 12.121 1.00 92.25 163 SER A CA 1
ATOM 1266 C C . SER A 1 163 ? -0.532 33.088 12.762 1.00 92.25 163 SER A C 1
ATOM 1268 O O . SER A 1 163 ? 0.192 34.051 13.011 1.00 92.25 163 SER A O 1
ATOM 1270 N N . GLY A 1 164 ? -0.176 31.833 13.026 1.00 86.69 164 GLY A N 1
ATOM 1271 C CA . GLY A 1 164 ? 1.157 31.482 13.499 1.00 86.69 164 GLY A CA 1
ATOM 1272 C C . GLY A 1 164 ? 1.422 31.758 14.986 1.00 86.69 164 GLY A C 1
ATOM 1273 O O . GLY A 1 164 ? 2.579 31.756 15.410 1.00 86.69 164 GLY A O 1
ATOM 1274 N N . ILE A 1 165 ? 0.377 31.984 15.788 1.00 92.75 165 ILE A N 1
ATOM 1275 C CA . ILE A 1 165 ? 0.477 32.266 17.227 1.00 92.75 165 ILE A CA 1
ATOM 1276 C C . ILE A 1 165 ? -0.112 31.117 18.058 1.00 92.75 165 ILE A C 1
ATOM 1278 O O . ILE A 1 165 ? -1.140 30.532 17.705 1.00 92.75 165 ILE A O 1
ATOM 1282 N N . TRP A 1 166 ? 0.543 30.804 19.182 1.00 93.25 166 TRP A N 1
ATOM 1283 C CA . TRP A 1 166 ? 0.022 29.894 20.205 1.00 93.25 166 TRP A CA 1
ATOM 1284 C C . TRP A 1 166 ? -0.969 30.613 21.119 1.00 93.25 166 TRP A C 1
ATOM 1286 O O . TRP A 1 166 ? -0.634 31.627 21.726 1.00 93.25 166 TRP A O 1
ATOM 1296 N N . TYR A 1 167 ? -2.153 30.032 21.281 1.00 93.56 167 TYR A N 1
ATOM 1297 C CA . TYR A 1 167 ? -3.177 30.484 22.216 1.00 93.56 167 TYR A CA 1
ATOM 1298 C C . TYR A 1 167 ? -3.379 29.443 23.315 1.00 93.56 167 TYR A C 1
ATOM 1300 O O . TYR A 1 167 ? -3.502 28.251 23.035 1.00 93.56 167 TYR A O 1
ATOM 1308 N N . SER A 1 168 ? -3.423 29.893 24.570 1.00 92.88 168 SER A N 1
ATOM 1309 C CA . SER A 1 168 ? -3.793 29.057 25.716 1.00 92.88 168 SER A CA 1
ATOM 1310 C C . SER A 1 168 ? -5.281 29.209 25.999 1.00 92.88 168 SER A C 1
ATOM 1312 O O . SER A 1 168 ? -5.763 30.320 26.197 1.00 92.88 168 SER A O 1
ATOM 1314 N N . LEU A 1 169 ? -6.001 28.093 26.040 1.00 89.25 169 LEU A N 1
ATOM 1315 C CA . LEU A 1 169 ? -7.453 28.045 26.218 1.00 89.25 169 LEU A CA 1
ATOM 1316 C C . LEU A 1 169 ? -7.880 28.011 27.701 1.00 89.25 169 LEU A C 1
ATOM 1318 O O . LEU A 1 169 ? -9.020 27.705 28.013 1.00 89.25 169 LEU A O 1
ATOM 1322 N N . GLY A 1 170 ? -6.982 28.346 28.629 1.00 83.31 170 GLY A N 1
ATOM 1323 C CA . GLY A 1 170 ? -7.254 28.358 30.070 1.00 83.31 170 GLY A CA 1
ATOM 1324 C C . GLY A 1 170 ? -6.864 27.064 30.791 1.00 83.31 170 GLY A C 1
ATOM 1325 O O . GLY A 1 170 ? -6.194 26.197 30.224 1.00 83.31 170 GLY A O 1
ATOM 1326 N N . ASP A 1 171 ? -7.237 26.980 32.073 1.00 93.56 171 ASP A N 1
ATOM 1327 C CA . ASP A 1 171 ? -6.801 25.930 32.999 1.00 93.56 171 ASP A CA 1
ATOM 1328 C C . ASP A 1 171 ? -7.905 24.895 33.279 1.00 93.56 171 ASP A C 1
ATOM 1330 O O . ASP A 1 171 ? -8.937 25.186 33.880 1.00 93.56 171 ASP A O 1
ATOM 1334 N N . LEU A 1 172 ? -7.650 23.657 32.862 1.00 96.69 172 LEU A N 1
ATOM 1335 C CA . LEU A 1 172 ? -8.487 22.466 33.013 1.00 96.69 172 LEU A CA 1
ATOM 1336 C C . LEU A 1 172 ? -8.205 21.708 34.312 1.00 96.69 172 LEU A C 1
ATOM 1338 O O . LEU A 1 172 ? -8.498 20.514 34.411 1.00 96.69 172 LEU A O 1
ATOM 1342 N N . LYS A 1 173 ? -7.599 22.363 35.305 1.00 97.38 173 LYS A N 1
ATOM 1343 C CA . LYS A 1 173 ? -7.243 21.764 36.591 1.00 97.38 173 LYS A CA 1
ATOM 1344 C C . LYS A 1 173 ? -8.391 20.975 37.211 1.00 97.38 173 LYS A C 1
ATOM 1346 O O . LYS A 1 173 ? -8.176 19.828 37.577 1.00 97.38 173 LYS A O 1
ATOM 1351 N N . SER A 1 174 ? -9.590 21.552 37.321 1.00 97.38 174 SER A N 1
ATOM 1352 C CA . SER A 1 174 ? -10.746 20.883 37.940 1.00 97.38 174 SER A CA 1
ATOM 1353 C C . SER A 1 174 ? -11.222 19.670 37.133 1.00 97.38 174 SER A C 1
ATOM 1355 O O . SER A 1 174 ? -11.459 18.613 37.711 1.00 97.38 174 SER A O 1
ATOM 1357 N N . VAL A 1 175 ? -11.271 19.789 35.801 1.00 98.12 175 VAL A N 1
ATOM 1358 C CA . VAL A 1 175 ? -11.603 18.694 34.870 1.00 98.12 175 VAL A CA 1
ATOM 1359 C C . VAL A 1 175 ? -10.610 17.539 35.020 1.00 98.12 175 VAL A C 1
ATOM 1361 O O . VAL A 1 175 ? -10.994 16.390 35.211 1.00 98.12 175 VAL A O 1
ATOM 1364 N N . THR A 1 176 ? -9.314 17.851 34.996 1.00 97.44 176 THR A N 1
ATOM 1365 C CA . THR A 1 176 ? -8.236 16.861 35.116 1.00 97.44 176 THR A CA 1
ATOM 1366 C C . THR A 1 176 ? -8.215 16.238 36.512 1.00 97.44 176 THR A C 1
ATOM 1368 O O . THR A 1 176 ? -8.021 15.032 36.646 1.00 97.44 176 THR A O 1
ATOM 1371 N N . GLN A 1 177 ? -8.451 17.040 37.557 1.00 97.69 177 GLN A N 1
ATOM 1372 C CA . GLN A 1 177 ? -8.500 16.578 38.942 1.00 97.69 177 GLN A CA 1
ATOM 1373 C C . GLN A 1 177 ? -9.617 15.553 39.151 1.00 97.69 177 GLN A C 1
ATOM 1375 O O . GLN A 1 177 ? -9.398 14.562 39.842 1.00 97.69 177 GLN A O 1
ATOM 1380 N N . GLU A 1 178 ? -10.785 15.762 38.540 1.00 97.50 178 GLU A N 1
ATOM 1381 C CA . GLU A 1 178 ? -11.895 14.809 38.588 1.00 97.50 178 GLU A CA 1
ATOM 1382 C C . GLU A 1 178 ? -11.503 13.447 38.002 1.00 97.50 178 GLU A C 1
ATOM 1384 O O . GLU A 1 178 ? -11.772 12.417 38.618 1.00 97.50 178 GLU A O 1
ATOM 1389 N N . LEU A 1 179 ? -10.828 13.430 36.847 1.00 96.88 179 LEU A N 1
ATOM 1390 C CA . LEU A 1 179 ? -10.411 12.192 36.184 1.00 96.88 179 LEU A CA 1
ATOM 1391 C C . LEU A 1 179 ? -9.409 11.395 37.024 1.00 96.88 179 LEU A C 1
ATOM 1393 O O . LEU A 1 179 ? -9.626 10.214 37.291 1.00 96.88 179 LEU A O 1
ATOM 1397 N N . VAL A 1 180 ? -8.344 12.045 37.504 1.00 95.88 180 VAL A N 1
ATOM 1398 C CA . VAL A 1 180 ? -7.256 11.357 38.224 1.00 95.88 180 VAL A CA 1
ATOM 1399 C C . VAL A 1 180 ? -7.661 10.867 39.617 1.00 95.88 180 VAL A C 1
ATOM 1401 O O . VAL A 1 180 ? -6.948 10.060 40.216 1.00 95.88 180 VAL A O 1
ATOM 1404 N N . LEU A 1 181 ? -8.791 11.342 40.155 1.00 95.50 181 LEU A N 1
ATOM 1405 C CA . LEU A 1 181 ? -9.365 10.857 41.415 1.00 95.50 181 LEU A CA 1
ATOM 1406 C C . LEU A 1 181 ? -10.253 9.617 41.233 1.00 95.50 181 LEU A C 1
ATOM 1408 O O . LEU A 1 181 ? -10.553 8.944 42.225 1.00 95.50 181 LEU A O 1
ATOM 1412 N N . LYS A 1 182 ? -10.657 9.273 40.002 1.00 94.06 182 LYS A N 1
ATOM 1413 C CA . LYS A 1 182 ? -11.581 8.157 39.763 1.00 94.06 182 LYS A CA 1
ATOM 1414 C C . LYS A 1 182 ? -10.993 6.807 40.194 1.00 94.06 182 LYS A C 1
ATOM 1416 O O . LYS A 1 182 ? -9.813 6.518 39.954 1.00 94.06 182 LYS A O 1
ATOM 1421 N N . PRO A 1 183 ? -11.822 5.927 40.787 1.00 91.38 183 PRO A N 1
ATOM 1422 C CA . PRO A 1 183 ? -11.489 4.520 40.941 1.00 91.38 183 PRO A CA 1
ATOM 1423 C C . PRO A 1 183 ? -11.092 3.887 39.609 1.00 91.38 183 PRO A C 1
ATOM 1425 O O . PRO A 1 183 ? -11.853 3.937 38.653 1.00 91.38 183 PRO A O 1
ATOM 1428 N N . GLY A 1 184 ? -9.892 3.308 39.553 1.00 87.44 184 GLY A N 1
ATOM 1429 C CA . GLY A 1 184 ? -9.372 2.633 38.361 1.00 87.44 184 GLY A CA 1
ATOM 1430 C C . GLY A 1 184 ? -8.448 3.468 37.474 1.00 87.44 184 GLY A C 1
ATOM 1431 O O . GLY A 1 184 ? -7.847 2.884 36.579 1.00 87.44 184 GLY A O 1
ATOM 1432 N N . TRP A 1 185 ? -8.277 4.776 37.724 1.00 92.50 185 TRP A N 1
ATOM 1433 C CA . TRP A 1 185 ? -7.290 5.580 36.989 1.00 92.50 185 TRP A CA 1
ATOM 1434 C C . TRP A 1 185 ? -5.886 4.982 37.134 1.00 92.50 185 TRP A C 1
ATOM 1436 O O . TRP A 1 185 ? -5.450 4.678 38.250 1.00 92.50 185 TRP A O 1
ATOM 1446 N N . GLN A 1 186 ? -5.175 4.825 36.019 1.00 88.88 186 GLN A N 1
ATOM 1447 C CA . GLN A 1 186 ? -3.782 4.384 35.982 1.00 88.88 186 GLN A CA 1
ATOM 1448 C C . GLN A 1 186 ? -2.933 5.411 35.231 1.00 88.88 186 GLN A C 1
ATOM 1450 O O . GLN A 1 186 ? -3.404 6.105 34.331 1.00 88.88 186 GLN A O 1
ATOM 1455 N N . GLY A 1 187 ? -1.651 5.503 35.591 1.00 82.69 187 GLY A N 1
ATOM 1456 C CA . GLY A 1 187 ? -0.716 6.327 34.828 1.00 82.69 187 GLY A CA 1
ATOM 1457 C C . GLY A 1 187 ? -0.663 5.859 33.371 1.00 82.69 187 GLY A C 1
ATOM 1458 O O . GLY A 1 187 ? -0.590 4.656 33.133 1.00 82.69 187 GLY A O 1
ATOM 1459 N N . LYS A 1 188 ? -0.662 6.813 32.428 1.00 85.69 188 LYS A N 1
ATOM 1460 C CA . LYS A 1 188 ? -0.765 6.627 30.965 1.00 85.69 188 LYS A CA 1
ATOM 1461 C C . LYS A 1 188 ? -2.179 6.408 30.422 1.00 85.69 188 LYS A C 1
ATOM 1463 O O . LYS A 1 188 ? -2.320 6.237 29.215 1.00 85.69 188 LYS A O 1
ATOM 1468 N N . HIS A 1 189 ? -3.228 6.455 31.246 1.00 91.38 189 HIS A N 1
ATOM 1469 C CA . HIS A 1 189 ? -4.587 6.509 30.699 1.00 91.38 189 HIS A CA 1
ATOM 1470 C C . HIS A 1 189 ? -4.785 7.771 29.837 1.00 91.38 189 HIS A C 1
ATOM 1472 O O . HIS A 1 189 ? -4.219 8.825 30.145 1.00 91.38 189 HIS A O 1
ATOM 1478 N N . PRO A 1 190 ? -5.526 7.666 28.722 1.00 94.69 190 PRO A N 1
ATOM 1479 C CA . PRO A 1 190 ? -5.744 8.779 27.809 1.00 94.69 190 PRO A CA 1
ATOM 1480 C C . PRO A 1 190 ? -6.739 9.792 28.387 1.00 94.69 190 PRO A C 1
ATOM 1482 O O . PRO A 1 190 ? -7.576 9.464 29.226 1.00 94.69 190 PRO A O 1
ATOM 1485 N N . ILE A 1 191 ? -6.683 11.031 27.896 1.00 96.44 191 ILE A N 1
ATOM 1486 C CA . ILE A 1 191 ? -7.686 12.066 28.181 1.00 96.44 191 ILE A CA 1
ATOM 1487 C C . ILE A 1 191 ? -8.343 12.483 26.868 1.00 96.44 191 ILE A C 1
ATOM 1489 O O . ILE A 1 191 ? -7.687 13.038 25.988 1.00 96.44 191 ILE A O 1
ATOM 1493 N N . ALA A 1 192 ? -9.653 12.265 26.755 1.00 96.50 192 ALA A N 1
ATOM 1494 C CA . ALA A 1 192 ? -10.454 12.729 25.627 1.00 96.50 192 ALA A CA 1
ATOM 1495 C C . ALA A 1 192 ? -11.167 14.036 25.999 1.00 96.50 192 ALA A C 1
ATOM 1497 O O . ALA A 1 192 ? -12.133 14.021 26.756 1.00 96.50 192 ALA A O 1
ATOM 1498 N N . LEU A 1 193 ? -10.686 15.167 25.488 1.00 97.25 193 LEU A N 1
ATOM 1499 C CA . LEU A 1 193 ? -11.310 16.475 25.676 1.00 97.25 193 LEU A CA 1
ATOM 1500 C C . LEU A 1 193 ? -12.440 16.693 24.667 1.00 97.25 193 LEU A C 1
ATOM 1502 O O . LEU A 1 193 ? -12.327 16.314 23.501 1.00 97.25 193 LEU A O 1
ATOM 1506 N N . ILE A 1 194 ? -13.506 17.349 25.121 1.00 96.25 194 ILE A N 1
ATOM 1507 C CA . ILE A 1 194 ? -14.699 17.685 24.343 1.00 96.25 194 ILE A CA 1
ATOM 1508 C C . ILE A 1 194 ? -14.939 19.191 24.475 1.00 96.25 194 ILE A C 1
ATOM 1510 O O . ILE A 1 194 ? -15.211 19.698 25.566 1.00 96.25 194 ILE A O 1
ATOM 1514 N N . LEU A 1 195 ? -14.814 19.9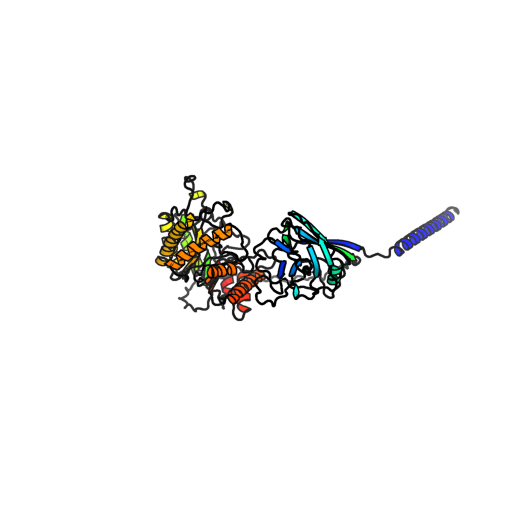03 23.355 1.00 94.88 195 LEU A N 1
ATOM 1515 C CA . LEU A 1 195 ? -15.034 21.342 23.237 1.00 94.88 195 LEU A CA 1
ATOM 1516 C C . LEU A 1 195 ? -16.378 21.567 22.549 1.00 94.88 195 LEU A C 1
ATOM 1518 O O . LEU A 1 195 ? -16.490 21.343 21.347 1.00 94.88 195 LEU A O 1
ATOM 1522 N N . LYS A 1 196 ? -17.384 22.027 23.286 1.00 94.06 196 LYS A N 1
ATOM 1523 C CA . LYS A 1 196 ? -18.694 22.396 22.745 1.00 94.06 196 LYS A CA 1
ATOM 1524 C C . LYS A 1 196 ? -18.717 23.884 22.395 1.00 94.06 196 LYS A C 1
ATOM 1526 O O . LYS A 1 196 ? -18.424 24.717 23.248 1.00 94.06 196 LYS A O 1
ATOM 1531 N N . GLY A 1 197 ? -19.064 24.227 21.157 1.00 91.88 197 GLY A N 1
ATOM 1532 C CA . GLY A 1 197 ? -19.203 25.615 20.707 1.00 91.88 197 GLY A CA 1
ATOM 1533 C C . GLY A 1 197 ? -20.423 26.313 21.315 1.00 91.88 197 GLY A C 1
ATOM 1534 O O . GLY A 1 197 ? -21.525 25.780 21.247 1.00 91.88 197 GLY A O 1
ATOM 1535 N N . ASN A 1 198 ? -20.226 27.512 21.872 1.00 87.06 198 ASN A N 1
ATOM 1536 C CA . ASN A 1 198 ? -21.273 28.342 22.492 1.00 87.06 198 ASN A CA 1
ATOM 1537 C C . ASN A 1 198 ? -21.314 29.779 21.918 1.00 87.06 198 ASN A C 1
ATOM 1539 O O . ASN A 1 198 ? -21.920 30.673 22.505 1.00 87.06 198 ASN A O 1
ATOM 1543 N N . GLY A 1 199 ? -20.623 30.037 20.807 1.00 80.31 199 GLY A N 1
ATOM 1544 C CA . GLY A 1 199 ? -20.481 31.365 20.212 1.00 80.31 199 GLY A CA 1
ATOM 1545 C C . GLY A 1 199 ? -21.631 31.780 19.288 1.00 80.31 199 GLY A C 1
ATOM 1546 O O . GLY A 1 199 ? -22.648 31.097 19.146 1.00 80.31 199 GLY A O 1
ATOM 1547 N N . GLY A 1 200 ? -21.454 32.939 18.645 1.00 72.88 200 GLY A N 1
ATOM 1548 C CA . GLY A 1 200 ? -22.362 33.453 17.613 1.00 72.88 200 GLY A CA 1
ATOM 1549 C C . GLY A 1 200 ? -22.239 32.709 16.278 1.00 72.88 200 GLY A C 1
ATOM 1550 O O . GLY A 1 200 ? -21.470 31.755 16.147 1.00 72.88 200 GLY A O 1
ATOM 1551 N N . LEU A 1 201 ? -22.988 33.150 15.261 1.00 67.44 201 LEU A N 1
ATOM 1552 C CA . LEU A 1 201 ? -22.883 32.591 13.908 1.00 67.44 201 LEU A CA 1
ATOM 1553 C C . LEU A 1 201 ? -21.426 32.628 13.417 1.00 67.44 201 LEU A C 1
ATOM 1555 O O . LEU A 1 201 ? -20.746 33.644 13.549 1.00 67.44 201 LEU A O 1
ATOM 1559 N N . TYR A 1 202 ? -20.957 31.507 12.864 1.00 69.94 202 TYR A N 1
ATOM 1560 C CA . TYR A 1 202 ? -19.598 31.332 12.337 1.00 69.94 202 TYR A CA 1
ATOM 1561 C C . TYR A 1 202 ? -18.454 31.480 13.358 1.00 69.94 202 TYR A C 1
ATOM 1563 O O . TYR A 1 202 ? -17.309 31.646 12.950 1.00 69.94 202 TYR A O 1
ATOM 1571 N N . ALA A 1 203 ? -18.715 31.371 14.668 1.00 84.06 203 ALA A N 1
ATOM 1572 C CA . ALA A 1 203 ? -17.711 31.504 15.734 1.00 84.06 203 ALA A CA 1
ATOM 1573 C C . ALA A 1 203 ? -16.751 30.297 15.868 1.00 84.06 203 ALA A C 1
ATOM 1575 O O . ALA A 1 203 ? -16.582 29.737 16.954 1.00 84.06 203 ALA A O 1
ATOM 1576 N N . ARG A 1 204 ? -16.143 29.877 14.753 1.00 89.75 204 ARG A N 1
ATOM 1577 C CA . ARG A 1 204 ? -15.166 28.787 14.651 1.00 89.75 204 ARG A CA 1
ATOM 1578 C C . ARG A 1 204 ? -13.770 29.355 14.399 1.00 89.75 204 ARG A C 1
ATOM 1580 O O . ARG A 1 204 ? -13.589 30.115 13.453 1.00 89.75 204 ARG A O 1
ATOM 1587 N N . ASN A 1 205 ? -12.788 28.906 15.177 1.00 91.12 205 ASN A N 1
ATOM 1588 C CA . ASN A 1 205 ? -11.371 29.186 14.956 1.00 91.12 205 ASN A CA 1
ATOM 1589 C C . ASN A 1 205 ? -10.630 27.902 14.563 1.00 91.12 205 ASN A C 1
ATOM 1591 O O . ASN A 1 205 ? -10.711 26.887 15.244 1.00 91.12 205 ASN A O 1
ATOM 1595 N N . PHE A 1 206 ? -9.880 27.951 13.472 1.00 91.75 206 PHE A N 1
ATOM 1596 C CA . PHE A 1 206 ? -9.103 26.869 12.889 1.00 91.75 206 PHE A CA 1
ATOM 1597 C C . PHE A 1 206 ? -7.685 26.827 13.462 1.00 91.75 206 PHE A C 1
ATOM 1599 O O . PHE A 1 206 ? -6.949 27.823 13.433 1.00 91.75 206 PHE A O 1
ATOM 1606 N N . VAL A 1 207 ? -7.277 25.652 13.930 1.00 92.62 207 VAL A N 1
ATOM 1607 C CA . VAL A 1 207 ? -5.972 25.394 14.549 1.00 92.62 207 VAL A CA 1
ATOM 1608 C C . VAL A 1 207 ? -5.310 24.180 13.917 1.00 92.62 207 VAL A C 1
ATOM 1610 O O . VAL A 1 207 ? -5.999 23.258 13.487 1.00 92.62 207 VAL A O 1
ATOM 1613 N N . PHE A 1 208 ? -3.982 24.158 13.846 1.00 89.75 208 PHE A N 1
ATOM 1614 C CA . PHE A 1 208 ? -3.260 22.995 13.321 1.00 89.75 208 PHE A CA 1
ATOM 1615 C C . PHE A 1 208 ? -3.391 21.795 14.255 1.00 89.75 208 PHE A C 1
ATOM 1617 O O . PHE A 1 208 ? -3.259 21.958 15.465 1.00 89.75 208 PHE A O 1
ATOM 1624 N N . ALA A 1 209 ? -3.620 20.600 13.699 1.00 84.81 209 ALA A N 1
ATOM 1625 C CA . ALA A 1 209 ? -3.778 19.376 14.493 1.00 84.81 209 ALA A CA 1
ATOM 1626 C C . ALA A 1 209 ? -3.427 18.050 13.786 1.00 84.81 209 ALA A C 1
ATOM 1628 O O . ALA A 1 209 ? -3.560 17.001 14.413 1.00 84.81 209 ALA A O 1
ATOM 1629 N N . ARG A 1 210 ? -3.000 18.063 12.510 1.00 70.00 210 ARG A N 1
ATOM 1630 C CA . ARG A 1 210 ? -2.747 16.822 11.743 1.00 70.00 210 ARG A CA 1
ATOM 1631 C C . ARG A 1 210 ? -1.364 16.666 11.103 1.00 70.00 210 ARG A C 1
ATOM 1633 O O . ARG A 1 210 ? -0.648 15.726 11.433 1.00 70.00 210 ARG A O 1
ATOM 1640 N N . ASN A 1 211 ? -0.994 17.547 10.171 1.00 66.19 211 ASN A N 1
ATOM 1641 C CA . ASN A 1 211 ? 0.157 17.302 9.279 1.00 66.19 211 ASN A CA 1
ATOM 1642 C C . ASN A 1 211 ? 1.467 17.935 9.780 1.00 66.19 211 ASN A C 1
ATOM 1644 O O . ASN A 1 211 ? 2.513 17.753 9.164 1.00 66.19 211 ASN A O 1
ATOM 1648 N N . LEU A 1 212 ? 1.417 18.697 10.878 1.00 73.38 212 LEU A N 1
ATOM 1649 C CA . LEU A 1 212 ? 2.554 19.443 11.424 1.00 73.38 212 LEU A CA 1
ATOM 1650 C C . LEU A 1 212 ? 2.644 19.209 12.940 1.00 73.38 212 LEU A C 1
ATOM 1652 O O . LEU A 1 212 ? 2.246 20.087 13.708 1.00 73.38 212 LEU A O 1
ATOM 1656 N N . PRO A 1 213 ? 3.175 18.053 13.395 1.00 76.75 213 PRO A N 1
ATOM 1657 C CA . PRO A 1 213 ? 3.148 17.648 14.806 1.00 76.75 213 PRO A CA 1
ATOM 1658 C C . PRO A 1 213 ? 3.714 18.679 15.788 1.00 76.75 213 PRO A C 1
ATOM 1660 O O . PRO A 1 213 ? 3.218 18.828 16.904 1.00 76.75 213 PRO A O 1
ATOM 1663 N N . SER A 1 214 ? 4.714 19.460 15.369 1.00 81.62 214 SER A N 1
ATOM 1664 C CA . SER A 1 214 ? 5.288 20.546 16.176 1.00 81.62 214 SER A CA 1
ATOM 1665 C C . SER A 1 214 ? 4.280 21.655 16.515 1.00 81.62 214 SER A C 1
ATOM 1667 O O . SER A 1 214 ? 4.446 22.342 17.533 1.00 81.62 214 SER A O 1
ATOM 1669 N N . LEU A 1 215 ? 3.227 21.797 15.707 1.00 86.56 215 LEU A N 1
ATOM 1670 C CA . LEU A 1 215 ? 2.164 22.799 15.794 1.00 86.56 215 LEU A CA 1
ATOM 1671 C C . LEU A 1 215 ? 0.839 22.243 16.340 1.00 86.56 215 LEU A C 1
ATOM 1673 O O . LEU A 1 215 ? -0.116 22.997 16.494 1.00 86.56 215 LEU A O 1
ATOM 1677 N N . HIS A 1 216 ? 0.766 20.948 16.653 1.00 92.19 216 HIS A N 1
ATOM 1678 C CA . HIS A 1 216 ? -0.456 20.326 17.169 1.00 92.19 216 HIS A CA 1
ATOM 1679 C C . HIS A 1 216 ? -0.816 20.803 18.578 1.00 92.19 216 HIS A C 1
ATOM 1681 O O . HIS A 1 216 ? 0.075 21.218 19.329 1.00 92.19 216 HIS A O 1
ATOM 1687 N N . PRO A 1 217 ? -2.092 20.683 18.992 1.00 95.56 217 PRO A N 1
ATOM 1688 C CA . PRO A 1 217 ? -2.500 21.038 20.335 1.00 95.56 217 PRO A CA 1
ATOM 1689 C C . PRO A 1 217 ? -1.674 20.307 21.391 1.00 95.56 217 PRO A C 1
ATOM 1691 O O . PRO A 1 217 ? -1.296 19.142 21.236 1.00 95.56 217 PRO A O 1
ATOM 1694 N N . LYS A 1 218 ? -1.387 21.014 22.479 1.00 96.31 218 LYS A N 1
ATOM 1695 C CA . LYS A 1 218 ? -0.557 20.531 23.583 1.00 96.31 218 LYS A CA 1
ATOM 1696 C C . LYS A 1 218 ? -1.331 20.642 24.879 1.00 96.31 218 LYS A C 1
ATOM 1698 O O . LYS A 1 218 ? -1.816 21.722 25.206 1.00 96.31 218 LYS A O 1
ATOM 1703 N N . LEU A 1 219 ? -1.382 19.552 25.632 1.00 97.06 219 LEU A N 1
ATOM 1704 C CA . LEU A 1 219 ? -1.906 19.519 26.988 1.00 97.06 219 LEU A CA 1
ATOM 1705 C C . LEU A 1 219 ? -0.728 19.465 27.962 1.00 97.06 219 LEU A C 1
ATOM 1707 O O . LEU A 1 219 ? 0.019 18.488 28.001 1.00 97.06 219 LEU A O 1
ATOM 1711 N N . THR A 1 220 ? -0.528 20.543 28.714 1.00 97.31 220 THR A N 1
ATOM 1712 C CA . THR A 1 220 ? 0.567 20.664 29.684 1.00 97.31 220 THR A CA 1
ATOM 1713 C C . THR A 1 220 ? 0.001 20.641 31.091 1.00 97.31 220 THR A C 1
ATOM 1715 O O . THR A 1 220 ? -0.708 21.565 31.483 1.00 97.31 220 THR A O 1
ATOM 1718 N N . ILE A 1 221 ? 0.327 19.605 31.859 1.00 97.50 221 ILE A N 1
ATOM 1719 C CA . ILE A 1 221 ? -0.229 19.381 33.191 1.00 97.50 221 ILE A CA 1
ATOM 1720 C C . ILE A 1 221 ? 0.898 19.395 34.213 1.00 97.50 221 ILE A C 1
ATOM 1722 O O . ILE A 1 221 ? 1.849 18.624 34.108 1.00 97.50 221 ILE A O 1
ATOM 1726 N N . ARG A 1 222 ? 0.783 20.271 35.210 1.00 96.81 222 ARG A N 1
ATOM 1727 C CA . ARG A 1 222 ? 1.639 20.295 36.394 1.00 96.81 222 ARG A CA 1
ATOM 1728 C C . ARG A 1 222 ? 0.853 19.721 37.561 1.00 96.81 222 ARG A C 1
ATOM 1730 O O . ARG A 1 222 ? -0.297 20.102 37.766 1.00 96.81 222 ARG A O 1
ATOM 1737 N N . TYR A 1 223 ? 1.451 18.817 38.318 1.00 95.62 223 TYR A N 1
ATOM 1738 C CA . TYR A 1 223 ? 0.799 18.159 39.440 1.00 95.62 223 TYR A CA 1
ATOM 1739 C C . TYR A 1 223 ? 1.792 17.842 40.551 1.00 95.62 223 TYR A C 1
ATOM 1741 O O . TYR A 1 223 ? 2.998 17.773 40.334 1.00 95.62 223 TYR A O 1
ATOM 1749 N N . LYS A 1 224 ? 1.260 17.626 41.747 1.00 94.12 224 LYS A N 1
ATOM 1750 C CA . LYS A 1 224 ? 1.991 17.189 42.925 1.00 94.12 224 LYS A CA 1
ATOM 1751 C C . LYS A 1 224 ? 1.637 15.758 43.276 1.00 94.12 224 LYS A C 1
ATOM 1753 O O . LYS A 1 224 ? 0.466 15.378 43.268 1.00 94.12 224 LYS A O 1
ATOM 1758 N N . THR A 1 225 ? 2.647 14.989 43.649 1.00 86.50 225 THR A N 1
ATOM 1759 C CA . THR A 1 225 ? 2.471 13.670 44.259 1.00 86.50 225 THR A CA 1
ATOM 1760 C C . THR A 1 225 ? 3.125 13.650 45.622 1.00 86.50 225 THR A C 1
ATOM 1762 O O . THR A 1 225 ? 4.244 14.142 45.784 1.00 86.50 225 THR A O 1
ATOM 1765 N N . SER A 1 226 ? 2.458 13.039 46.595 1.00 71.56 226 SER A N 1
ATOM 1766 C CA . SER A 1 226 ? 3.138 12.547 47.783 1.00 71.56 226 SER A CA 1
ATOM 1767 C C . SER A 1 226 ? 3.961 11.330 47.371 1.00 71.56 226 SER A C 1
ATOM 1769 O O . SER A 1 226 ? 3.409 10.305 46.971 1.00 71.56 226 SER A O 1
ATOM 1771 N N . SER A 1 227 ? 5.289 11.439 47.432 1.00 50.91 227 SER A N 1
ATOM 1772 C CA . SER A 1 227 ? 6.123 10.241 47.340 1.00 50.91 227 SER A CA 1
ATOM 1773 C C . SER A 1 227 ? 5.765 9.327 48.516 1.00 50.91 227 SER A C 1
ATOM 1775 O O . SER A 1 227 ? 5.725 9.823 49.650 1.00 50.91 227 SER A O 1
ATOM 1777 N N . PRO A 1 228 ? 5.542 8.014 48.321 1.00 47.38 228 PRO A N 1
ATOM 1778 C CA . PRO A 1 228 ? 5.718 7.099 49.435 1.00 47.38 228 PRO A CA 1
ATOM 1779 C C . PRO A 1 228 ? 7.150 7.289 49.954 1.00 47.38 228 PRO A C 1
ATOM 1781 O O . PRO A 1 228 ? 8.087 7.478 49.170 1.00 47.38 228 PRO A O 1
ATOM 1784 N N . SER A 1 229 ? 7.298 7.335 51.279 1.00 39.53 229 SER A N 1
ATOM 1785 C CA . SER A 1 229 ? 8.607 7.372 51.939 1.00 39.53 229 SER A CA 1
ATOM 1786 C C . SER A 1 229 ? 9.481 6.247 51.363 1.00 39.53 229 SER A C 1
ATOM 1788 O O . SER A 1 229 ? 8.926 5.179 51.089 1.00 39.53 229 SER A O 1
ATOM 1790 N N . PRO A 1 230 ? 10.797 6.434 51.148 1.00 38.31 230 PRO A N 1
ATOM 1791 C CA . PRO A 1 230 ? 11.638 5.362 50.632 1.00 38.31 230 PRO A CA 1
ATOM 1792 C C . PRO A 1 230 ? 11.529 4.150 51.564 1.00 38.31 230 PRO A C 1
ATOM 1794 O O . PRO A 1 230 ? 11.970 4.191 52.713 1.00 38.31 230 PRO A O 1
ATOM 1797 N N . LEU A 1 231 ? 10.892 3.082 51.079 1.00 37.62 231 LEU A N 1
ATOM 1798 C CA . LEU A 1 231 ? 10.946 1.781 51.728 1.00 37.62 231 LEU A CA 1
ATOM 1799 C C . LEU A 1 231 ? 12.405 1.332 51.667 1.00 37.62 231 LEU A C 1
ATOM 1801 O O . LEU A 1 231 ? 12.991 1.262 50.586 1.00 37.62 231 LEU A O 1
ATOM 1805 N N . ILE A 1 232 ? 12.992 1.074 52.835 1.00 36.16 232 ILE A N 1
ATOM 1806 C CA . ILE A 1 232 ? 14.312 0.456 52.951 1.00 36.16 232 ILE A CA 1
ATOM 1807 C C . ILE A 1 232 ? 14.265 -0.849 52.136 1.00 36.16 232 ILE A C 1
ATOM 1809 O O . ILE A 1 232 ? 13.376 -1.668 52.387 1.00 36.16 232 ILE A O 1
ATOM 1813 N N . PRO A 1 233 ? 15.159 -1.060 51.154 1.00 35.28 233 PRO A N 1
ATOM 1814 C CA . PRO A 1 233 ? 15.161 -2.288 50.377 1.00 35.28 233 PRO A CA 1
ATOM 1815 C C . PRO A 1 233 ? 15.533 -3.458 51.292 1.00 35.28 233 PRO A C 1
ATOM 1817 O O . PRO A 1 233 ? 16.654 -3.550 51.791 1.00 35.28 233 PRO A O 1
ATOM 1820 N N . ILE A 1 234 ? 14.573 -4.349 51.525 1.00 35.56 234 ILE A N 1
ATOM 1821 C CA . ILE A 1 234 ? 14.818 -5.663 52.121 1.00 35.56 234 ILE A CA 1
ATOM 1822 C C . ILE A 1 234 ? 15.551 -6.508 51.077 1.00 35.56 234 ILE A C 1
ATOM 1824 O O . ILE A 1 234 ? 15.046 -6.734 49.979 1.00 35.56 234 ILE A O 1
ATOM 1828 N N . ILE A 1 235 ? 16.765 -6.931 51.423 1.00 33.12 235 ILE A N 1
ATOM 1829 C CA . ILE A 1 235 ? 17.616 -7.819 50.627 1.00 33.12 235 ILE A CA 1
ATOM 1830 C C . ILE A 1 235 ? 16.905 -9.180 50.496 1.00 33.12 235 ILE A C 1
ATOM 1832 O O . ILE A 1 235 ? 16.598 -9.781 51.527 1.00 33.12 235 ILE A O 1
ATOM 1836 N N . PRO A 1 236 ? 16.643 -9.700 49.282 1.00 36.53 236 PRO A N 1
ATOM 1837 C CA . PRO A 1 236 ? 16.125 -11.050 49.123 1.00 36.53 236 PRO A CA 1
ATOM 1838 C C . PRO A 1 236 ? 17.253 -12.077 49.283 1.00 36.53 236 PRO A C 1
ATOM 1840 O O . PRO A 1 236 ? 18.296 -11.993 48.635 1.00 36.53 236 PRO A O 1
ATOM 1843 N N . THR A 1 237 ? 17.032 -13.060 50.154 1.00 31.06 237 THR A N 1
ATOM 1844 C CA . THR A 1 237 ? 17.921 -14.205 50.378 1.00 31.06 237 THR A CA 1
ATOM 1845 C C . THR A 1 237 ? 17.889 -15.146 49.166 1.00 31.06 237 THR A C 1
ATOM 1847 O O . THR A 1 237 ? 16.822 -15.593 48.750 1.00 31.06 237 THR A O 1
ATOM 1850 N N . ILE A 1 238 ? 19.059 -15.448 48.601 1.00 33.12 238 ILE A N 1
ATOM 1851 C CA . ILE A 1 238 ? 19.249 -16.352 47.453 1.00 33.12 238 ILE A CA 1
ATOM 1852 C C . ILE A 1 238 ? 19.168 -17.822 47.918 1.00 33.12 238 ILE A C 1
ATOM 1854 O O . ILE A 1 238 ? 19.895 -18.179 48.848 1.00 33.12 238 ILE A O 1
ATOM 1858 N N . PRO A 1 239 ? 18.387 -18.708 47.269 1.00 35.59 239 PRO A N 1
ATOM 1859 C CA . PRO A 1 239 ? 18.534 -20.157 47.431 1.00 35.59 239 PRO A CA 1
ATOM 1860 C C . PRO A 1 239 ? 19.667 -20.709 46.545 1.00 35.59 239 PRO A C 1
ATOM 1862 O O . PRO A 1 239 ? 19.757 -20.381 45.362 1.00 35.59 239 PRO A O 1
ATOM 1865 N N . GLN A 1 240 ? 20.521 -21.567 47.114 1.00 34.72 240 GLN A N 1
ATOM 1866 C CA . GLN A 1 240 ? 21.588 -22.291 46.410 1.00 34.72 240 GLN A CA 1
ATOM 1867 C C . GLN A 1 240 ? 21.037 -23.246 45.334 1.00 34.72 240 GLN A C 1
ATOM 1869 O O . GLN A 1 240 ? 20.101 -24.001 45.588 1.00 34.72 240 GLN A O 1
ATOM 1874 N N . ILE A 1 241 ? 21.684 -23.269 44.163 1.00 33.97 241 ILE A N 1
ATOM 1875 C CA . ILE A 1 241 ? 21.459 -24.236 43.076 1.00 33.97 241 ILE A CA 1
ATOM 1876 C C . ILE A 1 241 ? 22.588 -25.282 43.098 1.00 33.97 241 ILE A C 1
ATOM 1878 O O . ILE A 1 241 ? 23.765 -24.923 43.129 1.00 33.97 241 ILE A O 1
ATOM 1882 N N . LEU A 1 242 ? 22.221 -26.569 43.072 1.00 34.09 242 LEU A N 1
ATOM 1883 C CA . LEU A 1 242 ? 23.115 -27.717 42.848 1.00 34.09 242 LEU A CA 1
ATOM 1884 C C . LEU A 1 242 ? 23.443 -27.899 41.348 1.00 34.09 242 LEU A C 1
ATOM 1886 O O . LEU A 1 242 ? 22.587 -27.611 40.511 1.00 34.09 242 LEU A O 1
ATOM 1890 N N . PRO A 1 243 ? 24.622 -28.444 40.983 1.00 38.38 243 PRO A N 1
ATOM 1891 C CA . PRO A 1 243 ? 24.979 -28.709 39.591 1.00 38.38 243 PRO A CA 1
ATOM 1892 C C . PRO A 1 243 ? 24.566 -30.124 39.144 1.00 38.38 243 PRO A C 1
ATOM 1894 O O . PRO A 1 243 ? 24.778 -31.094 39.872 1.00 38.38 243 PRO A O 1
ATOM 1897 N N . GLY A 1 244 ? 24.041 -30.264 37.919 1.00 32.47 244 GLY A N 1
ATOM 1898 C CA . GLY A 1 244 ? 23.727 -31.580 37.353 1.00 32.47 244 GLY A CA 1
ATOM 1899 C C . GLY A 1 244 ? 23.326 -31.602 35.873 1.00 32.47 244 GLY A C 1
ATOM 1900 O O . GLY A 1 244 ? 22.193 -31.296 35.526 1.00 32.47 244 GLY A O 1
ATOM 1901 N N . THR A 1 245 ? 24.264 -32.093 35.055 1.00 31.86 245 THR A N 1
ATOM 1902 C CA . THR A 1 245 ? 24.119 -32.857 33.792 1.00 31.86 245 THR A CA 1
ATOM 1903 C C . THR A 1 245 ? 23.662 -32.169 32.493 1.00 31.86 245 THR A C 1
ATOM 1905 O O . THR A 1 245 ? 22.545 -31.687 32.347 1.00 31.86 245 THR A O 1
ATOM 1908 N N . THR A 1 246 ? 24.560 -32.231 31.504 1.00 34.53 246 THR A N 1
ATOM 1909 C CA . THR A 1 246 ? 24.400 -31.923 30.076 1.00 34.53 246 THR A CA 1
ATOM 1910 C C . THR A 1 246 ? 23.799 -33.105 29.291 1.00 34.53 246 THR A C 1
ATOM 1912 O O . THR A 1 246 ? 24.206 -34.243 29.530 1.00 34.53 246 THR A O 1
ATOM 1915 N N . PRO A 1 247 ? 22.918 -32.875 28.295 1.00 34.31 247 PRO A N 1
ATOM 1916 C CA . PRO A 1 247 ? 22.541 -33.878 27.290 1.00 34.31 247 PRO A CA 1
ATOM 1917 C C . PRO A 1 247 ? 23.410 -33.783 26.012 1.00 34.31 247 PRO A C 1
ATOM 1919 O O . PRO A 1 247 ? 23.891 -32.693 25.689 1.00 34.31 247 PRO A O 1
ATOM 1922 N N . PRO A 1 248 ? 23.610 -34.887 25.260 1.00 36.94 248 PRO A N 1
ATOM 1923 C CA . PRO A 1 248 ? 24.469 -34.910 24.077 1.00 36.94 248 PRO A CA 1
ATOM 1924 C C . PRO A 1 248 ? 23.756 -34.423 22.802 1.00 36.94 248 PRO A C 1
ATOM 1926 O O . PRO A 1 248 ? 22.532 -34.461 22.686 1.00 36.94 248 PRO A O 1
ATOM 1929 N N . ALA A 1 249 ? 24.563 -33.978 21.837 1.00 31.55 249 ALA A N 1
ATOM 1930 C CA . ALA A 1 249 ? 24.155 -33.476 20.526 1.00 31.55 249 ALA A CA 1
ATOM 1931 C C . ALA A 1 249 ? 23.610 -34.584 19.596 1.00 31.55 249 ALA A C 1
ATOM 1933 O O . ALA A 1 249 ? 24.150 -35.693 19.610 1.00 31.55 249 ALA A O 1
ATOM 1934 N N . PRO A 1 250 ? 22.611 -34.303 18.734 1.00 34.47 250 PRO A N 1
ATOM 1935 C CA . PRO A 1 250 ? 22.167 -35.257 17.728 1.00 34.47 250 PRO A CA 1
ATOM 1936 C C . PRO A 1 250 ? 23.015 -35.172 16.450 1.00 34.47 250 PRO A C 1
ATOM 1938 O O . PRO A 1 250 ? 23.267 -34.100 15.899 1.00 34.47 250 PRO A O 1
ATOM 1941 N N . THR A 1 251 ? 23.432 -36.342 15.970 1.00 29.20 251 THR A N 1
ATOM 1942 C CA . THR A 1 251 ? 24.092 -36.577 14.681 1.00 29.20 251 THR A CA 1
ATOM 1943 C C . THR A 1 251 ? 23.043 -36.677 13.568 1.00 29.20 251 THR A C 1
ATOM 1945 O O . THR A 1 251 ? 22.069 -37.414 13.707 1.00 29.20 251 THR A O 1
ATOM 1948 N N . LEU A 1 252 ? 23.236 -35.956 12.458 1.00 30.11 252 LEU A N 1
ATOM 1949 C CA . LEU A 1 252 ? 22.386 -36.043 11.264 1.00 30.11 252 LEU A CA 1
ATOM 1950 C C . LEU A 1 252 ? 22.995 -37.015 10.248 1.00 30.11 252 LEU A C 1
ATOM 1952 O O . LEU A 1 252 ? 24.101 -36.790 9.757 1.00 30.11 252 LEU A O 1
ATOM 1956 N N . THR A 1 253 ? 22.243 -38.056 9.895 1.00 27.45 253 THR A N 1
ATOM 1957 C CA . THR A 1 253 ? 22.560 -38.979 8.796 1.00 27.45 253 THR A CA 1
ATOM 1958 C C . THR A 1 253 ? 21.666 -38.643 7.604 1.00 27.45 253 THR A C 1
ATOM 1960 O O . THR A 1 253 ? 20.445 -38.599 7.737 1.00 27.45 253 THR A O 1
ATOM 1963 N N . ALA A 1 254 ? 22.265 -38.387 6.439 1.00 29.56 254 ALA A N 1
ATOM 1964 C CA . ALA A 1 254 ? 21.552 -38.141 5.188 1.00 29.56 254 ALA A CA 1
ATOM 1965 C C . ALA A 1 254 ? 21.214 -39.461 4.473 1.00 29.56 254 ALA A C 1
ATOM 1967 O O . ALA A 1 254 ? 22.030 -40.380 4.429 1.00 29.56 254 ALA A O 1
ATOM 1968 N N . THR A 1 255 ? 20.036 -39.537 3.853 1.00 24.97 255 THR A N 1
ATOM 1969 C CA . THR A 1 255 ? 19.656 -40.596 2.901 1.00 24.97 255 THR A CA 1
ATOM 1970 C C . THR A 1 255 ? 19.043 -39.936 1.654 1.00 24.97 255 THR A C 1
ATOM 1972 O O . THR A 1 255 ? 18.299 -38.967 1.821 1.00 24.97 255 THR A O 1
ATOM 1975 N N . PRO A 1 256 ? 19.357 -40.376 0.416 1.00 31.47 256 PRO A N 1
ATOM 1976 C CA . PRO A 1 256 ? 18.947 -39.669 -0.794 1.00 31.47 256 PRO A CA 1
ATOM 1977 C C . PRO A 1 256 ? 17.672 -40.221 -1.467 1.00 31.47 256 PRO A C 1
ATOM 1979 O O . PRO A 1 256 ? 17.522 -41.424 -1.634 1.00 31.47 256 PRO A O 1
ATOM 1982 N N . THR A 1 257 ? 16.865 -39.264 -1.945 1.00 33.34 257 THR A N 1
ATOM 1983 C CA . THR A 1 257 ? 16.082 -39.222 -3.204 1.00 33.34 257 THR A CA 1
ATOM 1984 C C . THR A 1 257 ? 14.872 -40.143 -3.417 1.00 33.34 257 THR A C 1
ATOM 1986 O O . THR A 1 257 ? 15.022 -41.325 -3.688 1.00 33.34 257 THR A O 1
ATOM 1989 N N . GLU A 1 258 ? 13.699 -39.516 -3.590 1.00 25.61 258 GLU A N 1
ATOM 1990 C CA . GLU A 1 258 ? 12.769 -39.834 -4.687 1.00 25.61 258 GLU A CA 1
ATOM 1991 C C . GLU A 1 258 ? 12.040 -38.552 -5.151 1.00 25.61 258 GLU A C 1
ATOM 1993 O O . GLU A 1 258 ? 11.789 -37.642 -4.358 1.00 25.61 258 GLU A O 1
ATOM 1998 N N . ALA A 1 259 ? 11.777 -38.426 -6.455 1.00 33.81 259 ALA A N 1
ATOM 1999 C CA . ALA A 1 259 ? 11.147 -37.252 -7.066 1.00 33.81 259 ALA A CA 1
ATOM 2000 C C . ALA A 1 259 ? 9.620 -37.255 -6.830 1.00 33.81 259 ALA A C 1
ATOM 2002 O O . ALA A 1 259 ? 8.993 -38.283 -7.088 1.00 33.81 259 ALA A O 1
ATOM 2003 N N . PRO A 1 260 ? 8.972 -36.145 -6.414 1.00 33.03 260 PRO A N 1
ATOM 2004 C CA . PRO A 1 260 ? 7.532 -36.167 -6.208 1.00 33.03 260 PRO A CA 1
ATOM 2005 C C . PRO A 1 260 ? 6.759 -36.006 -7.521 1.00 33.03 260 PRO A C 1
ATOM 2007 O O . PRO A 1 260 ? 7.006 -35.105 -8.328 1.00 33.03 260 PRO A O 1
ATOM 2010 N N . ALA A 1 261 ? 5.782 -36.894 -7.687 1.00 29.06 261 ALA A N 1
ATOM 2011 C CA . ALA A 1 261 ? 4.760 -36.876 -8.720 1.00 29.06 261 ALA A CA 1
ATOM 2012 C C . ALA A 1 261 ? 3.919 -35.582 -8.701 1.00 29.06 261 ALA A C 1
ATOM 2014 O O . ALA A 1 261 ? 3.767 -34.923 -7.672 1.00 29.06 261 ALA A O 1
ATOM 2015 N N . LYS A 1 262 ? 3.334 -35.239 -9.859 1.00 31.97 262 LYS A N 1
ATOM 2016 C CA . LYS A 1 262 ? 2.378 -34.130 -10.025 1.00 31.97 262 LYS A CA 1
ATOM 2017 C C . LYS A 1 262 ? 1.218 -34.260 -9.027 1.00 31.97 262 LYS A C 1
ATOM 2019 O O . LYS A 1 262 ? 0.391 -35.157 -9.164 1.00 31.97 262 LYS A O 1
ATOM 2024 N N . ILE A 1 263 ? 1.141 -33.333 -8.074 1.00 31.97 263 ILE A N 1
ATOM 2025 C CA . ILE A 1 263 ? 0.019 -33.199 -7.137 1.00 31.97 263 ILE A CA 1
ATOM 2026 C C . ILE A 1 263 ? -1.139 -32.459 -7.844 1.00 31.97 263 ILE A C 1
ATOM 2028 O O . ILE A 1 263 ? -0.885 -31.431 -8.480 1.00 31.97 263 ILE A O 1
ATOM 2032 N N . PRO A 1 264 ? -2.397 -32.937 -7.761 1.00 26.50 264 PRO A N 1
ATOM 2033 C CA . PRO A 1 264 ? -3.561 -32.228 -8.294 1.00 26.50 264 PRO A CA 1
ATOM 2034 C C . PRO A 1 264 ? -3.857 -30.963 -7.471 1.00 26.50 264 PRO A C 1
ATOM 2036 O O . PRO A 1 264 ? -3.852 -31.001 -6.243 1.00 26.50 264 PRO A O 1
ATOM 2039 N N . VAL A 1 265 ? -4.129 -29.842 -8.142 1.00 30.73 265 VAL A N 1
ATOM 2040 C CA . VAL A 1 265 ? -4.385 -28.535 -7.512 1.00 30.73 265 VAL A CA 1
ATOM 2041 C C . VAL A 1 265 ? -5.842 -28.454 -7.039 1.00 30.73 265 VAL A C 1
ATOM 2043 O O . VAL A 1 265 ? -6.750 -28.392 -7.866 1.00 30.73 265 VAL A O 1
ATOM 2046 N N . ASN A 1 266 ? -6.060 -28.422 -5.721 1.00 29.48 266 ASN A N 1
ATOM 2047 C CA . ASN A 1 266 ? -7.338 -28.047 -5.105 1.00 29.48 266 ASN A CA 1
ATOM 2048 C C . ASN A 1 266 ? -7.397 -26.523 -4.902 1.00 29.48 266 ASN A C 1
ATOM 2050 O O . ASN A 1 266 ? -6.423 -25.896 -4.489 1.00 29.48 266 ASN A O 1
ATOM 2054 N N . SER A 1 267 ? -8.552 -25.919 -5.174 1.00 38.28 267 SER A N 1
ATOM 2055 C CA . SER A 1 267 ? -8.772 -24.466 -5.239 1.00 38.28 267 SER A CA 1
ATOM 2056 C C . SER A 1 267 ? -8.862 -23.733 -3.885 1.00 38.28 267 SER A C 1
ATOM 2058 O O . SER A 1 267 ? -9.414 -22.635 -3.840 1.00 38.28 267 SER A O 1
ATOM 2060 N N . SER A 1 268 ? -8.355 -24.311 -2.791 1.00 52.66 268 SER A N 1
ATOM 2061 C CA . SER A 1 268 ? -8.355 -23.710 -1.443 1.00 52.66 268 SER A CA 1
ATOM 2062 C C . SER A 1 268 ? -6.975 -23.247 -0.955 1.00 52.66 268 SER A C 1
ATOM 2064 O O . SER A 1 268 ? -6.897 -22.548 0.043 1.00 52.66 268 SER A O 1
ATOM 2066 N N . GLN A 1 269 ? -5.889 -23.573 -1.660 1.00 76.44 269 GLN A N 1
ATOM 2067 C CA . GLN A 1 269 ? -4.533 -23.358 -1.149 1.00 76.44 269 GLN A CA 1
ATOM 2068 C C . GLN A 1 269 ? -3.955 -21.978 -1.516 1.00 76.44 269 GLN A C 1
ATOM 2070 O O . GLN A 1 269 ? -3.939 -21.587 -2.687 1.00 76.44 269 GLN A O 1
ATOM 2075 N N . ILE A 1 270 ? -3.406 -21.267 -0.523 1.00 89.31 270 ILE A N 1
ATOM 2076 C CA . ILE A 1 270 ? -2.616 -20.042 -0.732 1.00 89.31 270 ILE A CA 1
ATOM 2077 C C . ILE A 1 270 ? -1.356 -20.376 -1.540 1.00 89.31 270 ILE A C 1
ATOM 2079 O O . ILE A 1 270 ? -0.586 -21.268 -1.184 1.00 89.31 270 ILE A O 1
ATOM 2083 N N . SER A 1 271 ? -1.131 -19.633 -2.624 1.00 92.38 271 SER A N 1
ATOM 2084 C CA . SER A 1 271 ? 0.084 -19.739 -3.437 1.00 92.38 271 SER A CA 1
ATOM 2085 C C . SER A 1 271 ? 1.221 -18.875 -2.884 1.00 92.38 271 SER A C 1
ATOM 2087 O O . SER A 1 271 ? 0.986 -17.865 -2.216 1.00 92.38 271 SER A O 1
ATOM 2089 N N . TYR A 1 272 ? 2.462 -19.239 -3.206 1.00 94.31 272 TYR A N 1
ATOM 2090 C CA . TYR A 1 272 ? 3.650 -18.520 -2.743 1.00 94.31 272 TYR A CA 1
ATOM 2091 C C . TYR A 1 272 ? 4.440 -17.963 -3.921 1.00 94.31 272 TYR A C 1
ATOM 2093 O O . TYR A 1 272 ? 4.724 -18.679 -4.888 1.00 94.31 272 TYR A O 1
ATOM 2101 N N . GLY A 1 273 ? 4.796 -16.684 -3.825 1.00 95.06 273 GLY A N 1
ATOM 2102 C CA . GLY A 1 273 ? 5.546 -15.959 -4.840 1.00 95.06 273 GLY A CA 1
ATOM 2103 C C . GLY A 1 273 ? 6.835 -15.331 -4.322 1.00 95.06 273 GLY A C 1
ATOM 2104 O O . GLY A 1 273 ? 7.091 -15.260 -3.118 1.00 95.06 273 GLY A O 1
ATOM 2105 N N . VAL A 1 274 ? 7.648 -14.837 -5.253 1.00 94.75 274 VAL A N 1
ATOM 2106 C CA . VAL A 1 274 ? 8.848 -14.036 -4.971 1.00 94.75 274 VAL A CA 1
ATOM 2107 C C . VAL A 1 274 ? 8.899 -12.843 -5.920 1.00 94.75 274 VAL A C 1
ATOM 2109 O O . VAL A 1 274 ? 8.658 -13.003 -7.118 1.00 94.75 274 VAL A O 1
ATOM 2112 N N . ASN A 1 275 ? 9.263 -11.664 -5.403 1.00 93.75 275 ASN A N 1
ATOM 2113 C CA . ASN A 1 275 ? 9.681 -10.553 -6.254 1.00 93.75 275 ASN A CA 1
ATOM 2114 C C . ASN A 1 275 ? 11.082 -10.836 -6.811 1.00 93.75 275 ASN A C 1
ATOM 2116 O O . ASN A 1 275 ? 12.075 -10.832 -6.077 1.00 93.75 275 ASN A O 1
ATOM 2120 N N . PHE A 1 276 ? 11.164 -11.103 -8.112 1.00 94.62 276 PHE A N 1
ATOM 2121 C CA . PHE A 1 276 ? 12.389 -11.509 -8.778 1.00 94.62 276 PHE A CA 1
ATOM 2122 C C . PHE A 1 276 ? 12.672 -10.624 -9.990 1.00 94.62 276 PHE A C 1
ATOM 2124 O O . PHE A 1 276 ? 12.312 -10.920 -11.129 1.00 94.62 276 PHE A O 1
ATOM 2131 N N . SER A 1 277 ? 13.321 -9.496 -9.705 1.00 92.69 277 SER A N 1
ATOM 2132 C CA . SER A 1 277 ? 13.610 -8.440 -10.687 1.00 92.69 277 SER A CA 1
ATOM 2133 C C . SER A 1 277 ? 15.110 -8.194 -10.889 1.00 92.69 277 SER A C 1
ATOM 2135 O O . SER A 1 277 ? 15.509 -7.523 -11.841 1.00 92.69 277 SER A O 1
ATOM 2137 N N . HIS A 1 278 ? 15.955 -8.777 -10.031 1.00 92.12 278 HIS A N 1
ATOM 2138 C CA . HIS A 1 278 ? 17.403 -8.563 -10.012 1.00 92.12 278 HIS A CA 1
ATOM 2139 C C . HIS A 1 278 ? 18.177 -9.885 -10.079 1.00 92.12 278 HIS A C 1
ATOM 2141 O O . HIS A 1 278 ? 17.744 -10.905 -9.545 1.00 92.12 278 HIS A O 1
ATOM 2147 N N . ILE A 1 279 ? 19.339 -9.867 -10.739 1.00 91.94 279 ILE A N 1
ATOM 2148 C CA . ILE A 1 279 ? 20.237 -11.021 -10.834 1.00 91.94 279 ILE A CA 1
ATOM 2149 C C . ILE A 1 279 ? 20.629 -11.461 -9.409 1.00 91.94 279 ILE A C 1
ATOM 2151 O O . ILE A 1 279 ? 21.118 -10.612 -8.658 1.00 91.94 279 ILE A O 1
ATOM 2155 N N . PRO A 1 280 ? 20.522 -12.753 -9.041 1.00 89.19 280 PRO A N 1
ATOM 2156 C CA . PRO A 1 280 ? 20.883 -13.252 -7.710 1.00 89.19 280 PRO A CA 1
ATOM 2157 C C . PRO A 1 280 ? 22.316 -12.928 -7.265 1.00 89.19 280 PRO A C 1
ATOM 2159 O O . PRO A 1 280 ? 23.264 -13.022 -8.053 1.00 89.19 280 PRO A O 1
ATOM 2162 N N . SER A 1 281 ? 22.490 -12.591 -5.983 1.00 82.69 281 SER A N 1
ATOM 2163 C CA . SER A 1 281 ? 23.794 -12.445 -5.308 1.00 82.69 281 SER A CA 1
ATOM 2164 C C . SER A 1 281 ? 23.660 -12.318 -3.803 1.00 82.69 281 SER A C 1
ATOM 2166 O O . SER A 1 281 ? 22.591 -11.982 -3.304 1.00 82.69 281 SER A O 1
ATOM 2168 N N . SER A 1 282 ? 24.784 -12.546 -3.125 1.00 78.00 282 SER A N 1
ATOM 2169 C CA . SER A 1 282 ? 25.018 -12.272 -1.712 1.00 78.00 282 SER A CA 1
ATOM 2170 C C . SER A 1 282 ? 25.062 -10.786 -1.336 1.00 78.00 282 SER A C 1
ATOM 2172 O O . SER A 1 282 ? 24.964 -10.485 -0.152 1.00 78.00 282 SER A O 1
ATOM 2174 N N . SER A 1 283 ? 25.224 -9.849 -2.282 1.00 79.44 283 SER A N 1
ATOM 2175 C CA . SER A 1 283 ? 25.170 -8.416 -1.969 1.00 79.44 283 SER A CA 1
ATOM 2176 C C . SER A 1 283 ? 23.734 -7.898 -1.982 1.00 79.44 283 SER A C 1
ATOM 2178 O O . SER A 1 283 ? 22.938 -8.289 -2.825 1.00 79.44 283 SER A O 1
ATOM 2180 N N . CYS A 1 284 ? 23.424 -6.956 -1.094 1.00 77.88 284 CYS A N 1
ATOM 2181 C CA . CYS A 1 284 ? 22.137 -6.254 -1.039 1.00 77.88 284 CYS A CA 1
ATOM 2182 C C . CYS A 1 284 ? 22.032 -5.060 -2.000 1.00 77.88 284 CYS A C 1
ATOM 2184 O O . CYS A 1 284 ? 21.237 -4.144 -1.795 1.00 77.88 284 CYS A O 1
ATOM 2186 N N . LEU A 1 285 ? 22.900 -5.013 -3.009 1.00 79.38 285 LEU A N 1
ATOM 2187 C CA . LEU A 1 285 ? 22.919 -3.929 -3.982 1.00 79.38 285 LEU A CA 1
ATOM 2188 C C . LEU A 1 285 ? 21.885 -4.226 -5.061 1.00 79.38 285 LEU A C 1
ATOM 2190 O O . LEU A 1 285 ? 21.939 -5.295 -5.654 1.00 79.38 285 LEU A O 1
ATOM 2194 N N . LEU A 1 286 ? 20.984 -3.285 -5.334 1.00 79.44 286 LEU A N 1
ATOM 2195 C CA . LEU A 1 286 ? 20.019 -3.379 -6.440 1.00 79.44 286 LEU A CA 1
ATOM 2196 C C . LEU A 1 286 ? 20.555 -2.728 -7.724 1.00 79.44 286 LEU A C 1
ATOM 2198 O O . LEU A 1 286 ? 20.213 -3.127 -8.836 1.00 79.44 286 LEU A O 1
ATOM 2202 N N . ASP A 1 287 ? 21.429 -1.737 -7.571 1.00 80.50 287 ASP A N 1
ATOM 2203 C CA . ASP A 1 287 ? 21.997 -0.973 -8.679 1.00 80.50 287 ASP A CA 1
ATOM 2204 C C . ASP A 1 287 ? 22.849 -1.866 -9.586 1.00 80.50 287 ASP A C 1
ATOM 2206 O O . ASP A 1 287 ? 23.634 -2.685 -9.109 1.00 80.50 287 ASP A O 1
ATOM 2210 N N . ASN A 1 288 ? 22.698 -1.688 -10.902 1.00 80.56 288 ASN A N 1
ATOM 2211 C CA . ASN A 1 288 ? 23.414 -2.447 -11.933 1.00 80.56 288 ASN A CA 1
ATOM 2212 C C . ASN A 1 288 ? 23.187 -3.968 -11.853 1.00 80.56 288 ASN A C 1
ATOM 2214 O O . ASN A 1 288 ? 24.071 -4.772 -12.153 1.00 80.56 288 ASN A O 1
ATOM 2218 N N . ARG A 1 289 ? 21.977 -4.375 -11.447 1.00 86.50 289 ARG A N 1
ATOM 2219 C CA . ARG A 1 289 ? 21.597 -5.791 -11.344 1.00 86.50 289 ARG A CA 1
ATOM 2220 C C . ARG A 1 289 ? 20.247 -6.155 -11.942 1.00 86.50 289 ARG A C 1
ATOM 2222 O O . ARG A 1 289 ? 19.828 -7.298 -11.774 1.00 86.50 289 ARG A O 1
ATOM 2229 N N . GLY A 1 290 ? 19.552 -5.238 -12.608 1.00 91.12 290 GLY A N 1
ATOM 2230 C CA . GLY A 1 290 ? 18.251 -5.541 -13.208 1.00 91.12 290 GLY A CA 1
ATOM 2231 C C . GLY A 1 290 ? 18.350 -6.731 -14.165 1.00 91.12 290 GLY A C 1
ATOM 2232 O O . GLY A 1 290 ? 19.205 -6.733 -15.054 1.00 91.12 290 GLY A O 1
ATOM 2233 N N . ILE A 1 291 ? 17.487 -7.741 -13.999 1.00 95.19 291 ILE A N 1
ATOM 2234 C CA . ILE A 1 291 ? 17.517 -8.953 -14.838 1.00 95.19 291 ILE A CA 1
ATOM 2235 C C . ILE A 1 291 ? 17.442 -8.555 -16.310 1.00 95.19 291 ILE A C 1
ATOM 2237 O O . ILE A 1 291 ? 18.282 -8.972 -17.095 1.00 95.19 291 ILE A O 1
ATOM 2241 N N . ILE A 1 292 ? 16.504 -7.680 -16.674 1.00 95.56 292 ILE A N 1
ATOM 2242 C CA . ILE A 1 292 ? 16.289 -7.278 -18.070 1.00 95.56 292 ILE A CA 1
ATOM 2243 C C . ILE A 1 292 ? 17.485 -6.525 -18.659 1.00 95.56 292 ILE A C 1
ATOM 2245 O O . ILE A 1 292 ? 17.792 -6.687 -19.841 1.00 95.56 292 ILE A O 1
ATOM 2249 N N . GLN A 1 293 ? 18.191 -5.735 -17.853 1.00 91.38 293 GLN A N 1
ATOM 2250 C CA . GLN A 1 293 ? 19.341 -4.960 -18.316 1.00 91.38 293 GLN A CA 1
ATOM 2251 C C . GLN A 1 293 ? 20.528 -5.862 -18.682 1.00 91.38 293 GLN A C 1
ATOM 2253 O O . GLN A 1 293 ? 21.216 -5.600 -19.673 1.00 91.38 293 GLN A O 1
ATOM 2258 N N . PHE A 1 294 ? 20.730 -6.939 -17.913 1.00 93.19 294 PHE A N 1
ATOM 2259 C CA . PHE A 1 294 ? 21.949 -7.750 -17.963 1.00 93.19 294 PHE A CA 1
ATOM 2260 C C . PHE A 1 294 ? 21.724 -9.237 -18.261 1.00 93.19 294 PHE A C 1
ATOM 2262 O O . PHE A 1 294 ? 22.625 -10.043 -18.016 1.00 93.19 294 PHE A O 1
ATOM 2269 N N . TYR A 1 295 ? 20.545 -9.631 -18.749 1.00 96.12 295 TYR A N 1
ATOM 2270 C CA . TYR A 1 295 ? 20.206 -11.046 -18.930 1.00 96.12 295 TYR A CA 1
ATOM 2271 C C . TYR A 1 295 ? 21.094 -11.763 -19.948 1.00 96.12 295 TYR A C 1
ATOM 2273 O O . TYR A 1 295 ? 21.477 -12.914 -19.746 1.00 96.12 295 TYR A O 1
ATOM 2281 N N . ASP A 1 296 ? 21.436 -11.054 -21.020 1.00 94.94 296 ASP A N 1
ATOM 2282 C CA . ASP A 1 296 ? 22.301 -11.490 -22.114 1.00 94.94 296 ASP A CA 1
ATOM 2283 C C . ASP A 1 296 ? 23.786 -11.547 -21.739 1.00 94.94 296 ASP A C 1
ATOM 2285 O O . ASP A 1 296 ? 24.584 -12.117 -22.482 1.00 94.94 296 ASP A O 1
ATOM 2289 N N . GLN A 1 297 ? 24.175 -10.979 -20.595 1.00 95.00 297 GLN A N 1
ATOM 2290 C CA . GLN A 1 297 ? 25.570 -10.980 -20.175 1.00 95.00 297 GLN A CA 1
ATOM 2291 C C . GLN A 1 297 ? 26.022 -12.387 -19.743 1.00 95.00 297 GLN A C 1
ATOM 2293 O O . GLN A 1 297 ? 25.249 -13.119 -19.106 1.00 95.00 297 GLN A O 1
ATOM 2298 N N . PRO A 1 298 ? 27.279 -12.780 -20.036 1.00 95.38 298 PRO A N 1
ATOM 2299 C CA . PRO A 1 298 ? 27.786 -14.115 -19.733 1.00 95.38 298 PRO A CA 1
ATOM 2300 C C . PRO A 1 298 ? 27.535 -14.553 -18.282 1.00 95.38 298 PRO A C 1
ATOM 2302 O O . PRO A 1 298 ? 27.873 -13.861 -17.324 1.00 95.38 298 PRO A O 1
ATOM 2305 N N . GLY A 1 299 ? 26.918 -15.725 -18.116 1.00 95.25 299 GLY A N 1
ATOM 2306 C CA . GLY A 1 299 ? 26.639 -16.342 -16.814 1.00 95.25 299 GLY A CA 1
ATOM 2307 C C . GLY A 1 299 ? 25.441 -15.774 -16.040 1.00 95.25 299 GLY A C 1
ATOM 2308 O O . GLY A 1 299 ? 24.967 -16.435 -15.114 1.00 95.25 299 GLY A O 1
ATOM 2309 N N . ASN A 1 300 ? 24.895 -14.610 -16.407 1.00 95.62 300 ASN A N 1
ATOM 2310 C CA . ASN A 1 300 ? 23.753 -14.024 -15.698 1.00 95.62 300 ASN A CA 1
ATOM 2311 C C . ASN A 1 300 ? 22.471 -14.833 -15.894 1.00 95.62 300 ASN A C 1
ATOM 2313 O O . ASN A 1 300 ? 21.816 -15.175 -14.907 1.00 95.62 300 ASN A O 1
ATOM 2317 N N . ARG A 1 301 ? 22.157 -15.227 -17.135 1.00 97.12 301 ARG A N 1
ATOM 2318 C CA . ARG A 1 301 ? 21.035 -16.135 -17.412 1.00 97.12 301 ARG A CA 1
ATOM 2319 C C . ARG A 1 301 ? 21.151 -17.444 -16.630 1.00 97.12 301 ARG A C 1
ATOM 2321 O O . ARG A 1 301 ? 20.176 -17.862 -16.020 1.00 97.12 301 ARG A O 1
ATOM 2328 N N . THR A 1 302 ? 22.340 -18.045 -16.563 1.00 97.19 302 THR A N 1
ATOM 2329 C CA . THR A 1 302 ? 22.573 -19.276 -15.789 1.00 97.19 302 THR A CA 1
ATOM 2330 C C . THR A 1 302 ? 22.261 -19.085 -14.305 1.00 97.19 302 THR A C 1
ATOM 2332 O O . THR A 1 302 ? 21.554 -19.903 -13.728 1.00 97.19 302 THR A O 1
ATOM 2335 N N . LYS A 1 303 ? 22.713 -17.984 -13.687 1.00 95.56 303 LYS A N 1
ATOM 2336 C CA . LYS A 1 303 ? 22.396 -17.674 -12.279 1.00 95.56 303 LYS A CA 1
ATOM 2337 C C . LYS A 1 303 ? 20.892 -17.535 -12.047 1.00 95.56 303 LYS A C 1
ATOM 2339 O O . LYS A 1 303 ? 20.376 -18.049 -11.059 1.00 95.56 303 LYS A O 1
ATOM 2344 N N . VAL A 1 304 ? 20.198 -16.853 -12.958 1.00 96.75 304 VAL A N 1
ATOM 2345 C CA . VAL A 1 304 ? 18.740 -16.685 -12.902 1.00 96.75 304 VAL A CA 1
ATOM 2346 C C . VAL A 1 304 ? 18.033 -18.032 -13.040 1.00 96.75 304 VAL A C 1
ATOM 2348 O O . VAL A 1 304 ? 17.174 -18.333 -12.221 1.00 96.75 304 VAL A O 1
ATOM 2351 N N . LEU A 1 305 ? 18.421 -18.868 -14.008 1.00 97.81 305 LEU A N 1
ATOM 2352 C CA . LEU A 1 305 ? 17.854 -20.208 -14.194 1.00 97.81 305 LEU A CA 1
ATOM 2353 C C . LEU A 1 305 ? 18.065 -21.096 -12.962 1.00 97.81 305 LEU A C 1
ATOM 2355 O O . LEU A 1 305 ? 17.125 -21.756 -12.530 1.00 97.81 305 LEU A O 1
ATOM 2359 N N . SER A 1 306 ? 19.255 -21.071 -12.355 1.00 96.25 306 SER A N 1
ATOM 2360 C CA . SER A 1 306 ? 19.528 -21.814 -11.119 1.00 96.25 306 SER A CA 1
ATOM 2361 C C . SER A 1 306 ? 18.653 -21.346 -9.954 1.00 96.25 306 SER A C 1
ATOM 2363 O O . SER A 1 306 ? 18.141 -22.173 -9.202 1.00 96.25 306 SER A O 1
ATOM 2365 N N . ALA A 1 307 ? 18.445 -20.033 -9.809 1.00 95.94 307 ALA A N 1
ATOM 2366 C CA . ALA A 1 307 ? 17.565 -19.485 -8.780 1.00 95.94 307 ALA A CA 1
ATOM 2367 C C . ALA A 1 307 ? 16.091 -19.841 -9.027 1.00 95.94 307 ALA A C 1
ATOM 2369 O O . ALA A 1 307 ? 15.412 -20.263 -8.096 1.00 95.94 307 ALA A O 1
ATOM 2370 N N . LEU A 1 308 ? 15.611 -19.735 -10.273 1.00 97.44 308 LEU A N 1
ATOM 2371 C CA . LEU A 1 308 ? 14.266 -20.173 -10.665 1.00 97.44 308 LEU A CA 1
ATOM 2372 C C . LEU A 1 308 ? 14.058 -21.660 -10.353 1.00 97.44 308 LEU A C 1
ATOM 2374 O O . LEU A 1 308 ? 13.067 -22.028 -9.729 1.00 97.44 308 LEU A O 1
ATOM 2378 N N . ALA A 1 309 ? 15.015 -22.514 -10.714 1.00 96.56 309 ALA A N 1
ATOM 2379 C CA . ALA A 1 309 ? 14.942 -23.941 -10.429 1.00 96.56 309 ALA A CA 1
ATOM 2380 C C . ALA A 1 309 ? 14.901 -24.235 -8.919 1.00 96.56 309 ALA A C 1
ATOM 2382 O O . ALA A 1 309 ? 14.096 -25.056 -8.480 1.00 96.56 309 ALA A O 1
ATOM 2383 N N . GLU A 1 310 ? 15.723 -23.561 -8.106 1.00 95.69 310 GLU A N 1
ATOM 2384 C CA . GLU A 1 310 ? 15.679 -23.715 -6.644 1.00 95.69 310 GLU A CA 1
ATOM 2385 C C . GLU A 1 310 ? 14.337 -23.265 -6.069 1.00 95.69 310 GLU A C 1
ATOM 2387 O O . GLU A 1 310 ? 13.688 -24.030 -5.361 1.00 95.69 310 GLU A O 1
ATOM 2392 N N . MET A 1 311 ? 13.877 -22.064 -6.426 1.00 95.81 311 MET A N 1
ATOM 2393 C CA . MET A 1 311 ? 12.589 -21.536 -5.979 1.00 95.81 311 MET A CA 1
ATOM 2394 C C . MET A 1 311 ? 11.433 -22.485 -6.330 1.00 95.81 311 MET A C 1
ATOM 2396 O O . MET A 1 311 ? 10.582 -22.768 -5.485 1.00 95.81 311 MET A O 1
ATOM 2400 N N . ARG A 1 312 ? 11.424 -23.049 -7.547 1.00 95.69 312 ARG A N 1
ATOM 2401 C CA . ARG A 1 312 ? 10.422 -24.049 -7.945 1.00 95.69 312 ARG A CA 1
ATOM 2402 C C . ARG A 1 312 ? 10.480 -25.313 -7.104 1.00 95.69 312 ARG A C 1
ATOM 2404 O O . ARG A 1 312 ? 9.427 -25.778 -6.673 1.00 95.69 312 ARG A O 1
ATOM 2411 N N . ARG A 1 313 ? 11.677 -25.844 -6.826 1.00 94.50 313 ARG A N 1
ATOM 2412 C CA . ARG A 1 313 ? 11.852 -27.020 -5.951 1.00 94.50 313 ARG A CA 1
ATOM 2413 C C . ARG A 1 313 ? 11.362 -26.773 -4.526 1.00 94.50 313 ARG A C 1
ATOM 2415 O O . ARG A 1 313 ? 10.914 -27.712 -3.881 1.00 94.50 313 ARG A O 1
ATOM 2422 N N . ARG A 1 314 ? 11.396 -25.523 -4.057 1.00 92.31 314 ARG A N 1
ATOM 2423 C CA . ARG A 1 314 ? 10.849 -25.102 -2.755 1.00 92.31 314 ARG A CA 1
ATOM 2424 C C . ARG A 1 314 ? 9.335 -24.884 -2.758 1.00 92.31 314 ARG A C 1
ATOM 2426 O O . ARG A 1 314 ? 8.767 -24.607 -1.711 1.00 92.31 314 ARG A O 1
ATOM 2433 N N . GLY A 1 315 ? 8.669 -25.022 -3.905 1.00 92.44 315 GLY A N 1
ATOM 2434 C CA . GLY A 1 315 ? 7.217 -24.880 -4.019 1.00 92.44 315 GLY A CA 1
ATOM 2435 C C . GLY A 1 315 ? 6.730 -23.465 -4.342 1.00 92.44 315 GLY A C 1
ATOM 2436 O O . GLY A 1 315 ? 5.522 -23.263 -4.423 1.00 92.44 315 GLY A O 1
ATOM 2437 N N . ILE A 1 316 ? 7.622 -22.501 -4.601 1.00 94.75 316 ILE A N 1
ATOM 2438 C CA . ILE A 1 316 ? 7.241 -21.148 -5.048 1.00 94.75 316 ILE A CA 1
ATOM 2439 C C . ILE A 1 316 ? 6.674 -21.245 -6.461 1.00 94.75 316 ILE A C 1
ATOM 2441 O O . ILE A 1 316 ? 7.413 -21.586 -7.381 1.00 94.75 316 ILE A O 1
ATOM 2445 N N . SER A 1 317 ? 5.388 -20.967 -6.654 1.00 94.62 317 SER A N 1
ATOM 2446 C CA . SER A 1 317 ? 4.675 -21.155 -7.927 1.00 94.62 317 SER A CA 1
ATOM 2447 C C . SER A 1 317 ? 4.428 -19.863 -8.704 1.00 94.62 317 SER A C 1
ATOM 2449 O O . SER A 1 317 ? 4.077 -19.930 -9.886 1.00 94.62 317 SER A O 1
ATOM 2451 N N . GLU A 1 318 ? 4.665 -18.701 -8.089 1.00 96.00 318 GLU A N 1
ATOM 2452 C CA . GLU A 1 318 ? 4.457 -17.390 -8.711 1.00 96.00 318 GLU A CA 1
ATOM 2453 C C . GLU A 1 318 ? 5.747 -16.558 -8.773 1.00 96.00 318 GLU A C 1
ATOM 2455 O O . GLU A 1 318 ? 6.565 -16.575 -7.852 1.00 96.00 318 GLU A O 1
ATOM 2460 N N . ILE A 1 319 ? 5.913 -15.786 -9.849 1.00 97.81 319 ILE A N 1
ATOM 2461 C CA . ILE A 1 319 ? 6.945 -14.746 -9.947 1.00 97.81 319 ILE A CA 1
ATOM 2462 C C . ILE A 1 319 ? 6.260 -13.392 -10.030 1.00 97.81 319 ILE A C 1
ATOM 2464 O O . ILE A 1 319 ? 5.437 -13.160 -10.917 1.00 97.81 319 ILE A O 1
ATOM 2468 N N . ARG A 1 320 ? 6.635 -12.485 -9.130 1.00 97.31 320 ARG A N 1
ATOM 2469 C CA . ARG A 1 320 ? 6.373 -11.056 -9.275 1.00 97.31 320 ARG A CA 1
ATOM 2470 C C . ARG A 1 320 ? 7.611 -10.400 -9.864 1.00 97.31 320 ARG A C 1
ATOM 2472 O O . ARG A 1 320 ? 8.723 -10.635 -9.404 1.00 97.31 320 ARG A O 1
ATOM 2479 N N . PHE A 1 321 ? 7.430 -9.602 -10.899 1.00 94.69 321 PHE A N 1
ATOM 2480 C CA . PHE A 1 321 ? 8.513 -8.959 -11.624 1.00 94.69 321 PHE A CA 1
ATOM 2481 C C . PHE A 1 321 ? 8.202 -7.473 -11.771 1.00 94.69 321 PHE A C 1
ATOM 2483 O O . PHE A 1 321 ? 7.191 -7.122 -12.378 1.00 94.69 321 PHE A O 1
ATOM 2490 N N . ILE A 1 322 ? 9.070 -6.616 -11.232 1.00 94.31 322 ILE A N 1
ATOM 2491 C CA . ILE A 1 322 ? 8.967 -5.171 -11.401 1.00 94.31 322 ILE A CA 1
ATOM 2492 C C . ILE A 1 322 ? 9.750 -4.754 -12.647 1.00 94.31 322 ILE A C 1
ATOM 2494 O O . ILE A 1 322 ? 10.981 -4.829 -12.689 1.00 94.31 322 ILE A O 1
ATOM 2498 N N . PHE A 1 323 ? 9.033 -4.275 -13.658 1.00 96.00 323 PHE A N 1
ATOM 2499 C CA . PHE A 1 323 ? 9.601 -3.655 -14.845 1.00 96.00 323 PHE A CA 1
ATOM 2500 C C . PHE A 1 323 ? 9.772 -2.152 -14.600 1.00 96.00 323 PHE A C 1
ATOM 2502 O O . PHE A 1 323 ? 8.851 -1.359 -14.817 1.00 96.00 323 PHE A O 1
ATOM 2509 N N . TRP A 1 324 ? 10.956 -1.758 -14.130 1.00 91.38 324 TRP A N 1
ATOM 2510 C CA . TRP A 1 324 ? 11.325 -0.350 -13.995 1.00 91.38 324 TRP A CA 1
ATOM 2511 C C . TRP A 1 324 ? 11.640 0.263 -15.360 1.00 91.38 324 TRP A C 1
ATOM 2513 O O . TRP A 1 324 ? 12.429 -0.296 -16.122 1.00 91.38 324 TRP A O 1
ATOM 2523 N N . TYR A 1 325 ? 11.067 1.424 -15.679 1.00 92.06 325 TYR A N 1
ATOM 2524 C CA . TYR A 1 325 ? 11.315 2.102 -16.953 1.00 92.06 325 TYR A CA 1
ATOM 2525 C C . TYR A 1 325 ? 11.181 3.624 -16.861 1.00 92.06 325 TYR A C 1
ATOM 2527 O O . TYR A 1 325 ? 10.473 4.157 -16.009 1.00 92.06 325 TYR A O 1
ATOM 2535 N N . ASP A 1 326 ? 11.851 4.327 -17.772 1.00 88.62 326 ASP A N 1
ATOM 2536 C CA . ASP A 1 326 ? 11.694 5.767 -17.979 1.00 88.62 326 ASP A CA 1
ATOM 2537 C C . ASP A 1 326 ? 11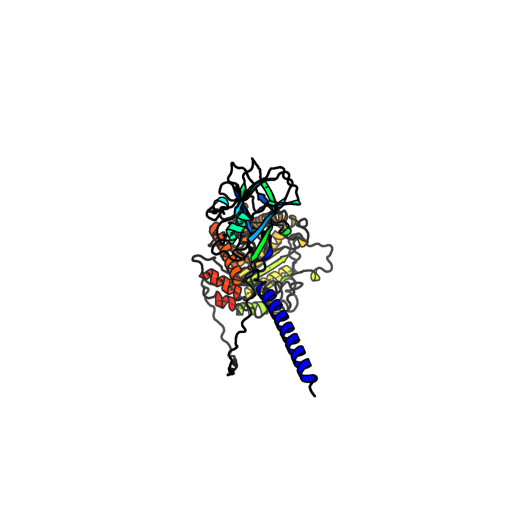.203 6.022 -19.415 1.00 88.62 326 ASP A C 1
ATOM 2539 O O . ASP A 1 326 ? 11.938 5.724 -20.363 1.00 88.62 326 ASP A O 1
ATOM 2543 N N . PRO A 1 327 ? 9.972 6.534 -19.610 1.00 88.38 327 PRO A N 1
ATOM 2544 C CA . PRO A 1 327 ? 9.448 6.844 -20.939 1.00 88.38 327 PRO A CA 1
ATOM 2545 C C . PRO A 1 327 ? 10.018 8.139 -21.546 1.00 88.38 327 PRO A C 1
ATOM 2547 O O . PRO A 1 327 ? 9.842 8.383 -22.741 1.00 88.38 327 PRO A O 1
ATOM 2550 N N . LEU A 1 328 ? 10.676 8.986 -20.746 1.00 85.44 328 LEU A N 1
ATOM 2551 C CA . LEU A 1 328 ? 11.236 10.283 -21.143 1.00 85.44 328 LEU A CA 1
ATOM 2552 C C . LEU A 1 328 ? 12.682 10.450 -20.626 1.00 85.44 328 LEU A C 1
ATOM 2554 O O . LEU A 1 328 ? 12.968 11.412 -19.904 1.00 85.44 328 LEU A O 1
ATOM 2558 N N . PRO A 1 329 ? 13.616 9.558 -21.008 1.00 82.56 329 PRO A N 1
ATOM 2559 C CA . PRO A 1 329 ? 14.987 9.622 -20.518 1.00 82.56 329 PRO A CA 1
ATOM 2560 C C . PRO A 1 329 ? 15.691 10.893 -21.026 1.00 82.56 329 PRO A C 1
ATOM 2562 O O . PRO A 1 329 ? 15.576 11.253 -22.201 1.00 82.56 329 PRO A O 1
ATOM 2565 N N . ASN A 1 330 ? 16.443 11.582 -20.158 1.00 68.62 330 ASN A N 1
ATOM 2566 C CA . ASN A 1 330 ? 17.204 12.769 -20.558 1.00 68.62 330 ASN A CA 1
ATOM 2567 C C . ASN A 1 330 ? 18.427 12.373 -21.406 1.00 68.62 330 ASN A C 1
ATOM 2569 O O . ASN A 1 330 ? 19.315 11.659 -20.945 1.00 68.62 330 ASN A O 1
ATOM 2573 N N . VAL A 1 331 ? 18.471 12.864 -22.647 1.00 51.69 331 VAL A N 1
ATOM 2574 C CA . VAL A 1 331 ? 19.448 12.480 -23.673 1.00 51.69 331 VAL A CA 1
ATOM 2575 C C . VAL A 1 331 ? 20.717 13.361 -23.730 1.00 51.69 331 VAL A C 1
ATOM 2577 O O . VAL A 1 331 ? 21.544 13.171 -24.612 1.00 51.69 331 VAL A O 1
ATOM 2580 N N . THR A 1 332 ? 20.946 14.308 -22.816 1.00 45.66 332 THR A N 1
ATOM 2581 C CA . THR A 1 332 ? 22.162 15.164 -22.852 1.00 45.66 332 THR A CA 1
ATOM 2582 C C . THR A 1 332 ? 23.270 14.767 -21.870 1.00 45.66 332 THR A C 1
ATOM 2584 O O . THR A 1 332 ? 24.390 15.250 -21.988 1.00 45.66 332 THR A O 1
ATOM 2587 N N . THR A 1 333 ? 23.021 13.827 -20.957 1.00 44.91 333 THR A N 1
ATOM 2588 C CA . THR A 1 333 ? 24.021 13.241 -20.035 1.00 44.91 333 THR A CA 1
ATOM 2589 C C . THR A 1 333 ? 24.480 11.838 -20.481 1.00 44.91 333 THR A C 1
ATOM 2591 O O . THR A 1 333 ? 24.946 11.029 -19.679 1.00 44.91 333 THR A O 1
ATOM 2594 N N . LEU A 1 334 ? 24.331 11.545 -21.780 1.00 46.84 334 LEU A N 1
ATOM 2595 C CA . LEU A 1 334 ? 24.275 10.204 -22.378 1.00 46.84 334 LEU A CA 1
ATOM 2596 C C . LEU A 1 334 ? 25.529 9.318 -22.493 1.00 46.84 334 LEU A C 1
ATOM 2598 O O . LEU A 1 334 ? 25.316 8.155 -22.832 1.00 46.84 334 LEU A O 1
ATOM 2602 N N . PRO A 1 335 ? 26.793 9.712 -22.244 1.00 33.19 335 PRO A N 1
ATOM 2603 C CA . PRO A 1 335 ? 27.875 8.751 -22.487 1.00 33.19 335 PRO A CA 1
ATOM 2604 C C . PRO A 1 335 ? 27.951 7.605 -21.460 1.00 33.19 335 PRO A C 1
ATOM 2606 O O . PRO A 1 335 ? 28.446 6.538 -21.797 1.00 33.19 335 PRO A O 1
ATOM 2609 N N . ASN A 1 336 ? 27.432 7.783 -20.233 1.00 38.00 336 ASN A N 1
ATOM 2610 C CA . ASN A 1 336 ? 27.700 6.872 -19.102 1.00 38.00 336 ASN A CA 1
ATOM 2611 C C . ASN A 1 336 ? 26.426 6.382 -18.376 1.00 38.00 336 ASN A C 1
ATOM 2613 O O . ASN A 1 336 ? 26.405 6.231 -17.155 1.00 38.00 336 ASN A O 1
ATOM 2617 N N . TRP A 1 337 ? 25.328 6.165 -19.107 1.00 41.25 337 TRP A N 1
ATOM 2618 C CA . TRP A 1 337 ? 24.031 5.789 -18.518 1.00 41.25 337 TRP A CA 1
ATOM 2619 C C . TRP A 1 337 ? 24.008 4.373 -17.905 1.00 41.25 337 TRP A C 1
ATOM 2621 O O . TRP A 1 337 ? 23.276 4.148 -16.948 1.00 41.25 337 TRP A O 1
ATOM 2631 N N . ASP A 1 338 ? 24.849 3.438 -18.364 1.00 45.41 338 ASP A N 1
ATOM 2632 C CA . ASP A 1 338 ? 24.867 2.055 -17.845 1.00 45.41 338 ASP A CA 1
ATOM 2633 C C . ASP A 1 338 ? 25.327 1.963 -16.373 1.00 45.41 338 ASP A C 1
ATOM 2635 O O . ASP A 1 338 ? 24.955 1.036 -15.665 1.00 45.41 338 ASP A O 1
ATOM 2639 N N . SER A 1 339 ? 26.076 2.954 -15.868 1.00 38.91 339 SER A N 1
ATOM 2640 C CA . SER A 1 339 ? 26.584 2.954 -14.487 1.00 38.91 339 SER A CA 1
ATOM 2641 C C . SER A 1 339 ? 25.680 3.661 -13.468 1.00 38.91 339 SER A C 1
ATOM 2643 O O . SER A 1 339 ? 25.949 3.571 -12.271 1.00 38.91 339 SER A O 1
ATOM 2645 N N . ASN A 1 340 ? 24.631 4.366 -13.919 1.00 40.91 340 ASN A N 1
ATOM 2646 C CA . ASN A 1 340 ? 23.757 5.205 -13.080 1.00 40.91 340 ASN A CA 1
ATOM 2647 C C . ASN A 1 340 ? 22.292 4.726 -13.026 1.00 40.91 340 ASN A C 1
ATOM 2649 O O . ASN A 1 340 ? 21.445 5.399 -12.431 1.00 40.91 340 ASN A O 1
ATOM 2653 N N . LEU A 1 341 ? 21.989 3.561 -13.608 1.00 50.66 341 LEU A N 1
ATOM 2654 C CA . LEU A 1 341 ? 20.670 2.932 -13.569 1.00 50.66 341 LEU A CA 1
ATOM 2655 C C . LEU A 1 341 ? 20.426 2.249 -12.223 1.00 50.66 341 LEU A C 1
ATOM 2657 O O . LEU A 1 341 ? 20.484 1.023 -12.078 1.00 50.66 341 LEU A O 1
ATOM 2661 N N . LYS A 1 342 ? 20.132 3.074 -11.217 1.00 67.38 342 LYS A N 1
ATOM 2662 C CA . LYS A 1 342 ? 19.683 2.577 -9.920 1.00 67.38 342 LYS A CA 1
ATOM 2663 C C . LYS A 1 342 ? 18.450 1.697 -10.133 1.00 67.38 342 LYS A C 1
ATOM 2665 O O . LYS A 1 342 ? 17.518 2.115 -10.812 1.00 67.38 342 LYS A O 1
ATOM 2670 N N . TRP A 1 343 ? 18.479 0.478 -9.597 1.00 72.88 343 TRP A N 1
ATOM 2671 C CA . TRP A 1 343 ? 17.368 -0.491 -9.618 1.00 72.88 343 TRP A CA 1
ATOM 2672 C C . TRP A 1 343 ? 16.985 -1.086 -10.992 1.00 72.88 343 TRP A C 1
ATOM 2674 O O . TRP A 1 343 ? 15.938 -1.717 -11.121 1.00 72.88 343 TRP A O 1
ATOM 2684 N N . GLY A 1 344 ? 17.823 -0.933 -12.026 1.00 81.81 344 GLY A N 1
ATOM 2685 C CA . GLY A 1 344 ? 17.610 -1.608 -13.316 1.00 81.81 344 GLY A CA 1
ATOM 2686 C C . GLY A 1 344 ? 16.559 -0.966 -14.233 1.00 81.81 344 GLY A C 1
ATOM 2687 O O . GLY A 1 344 ? 15.899 -1.675 -14.993 1.00 81.81 344 GLY A O 1
ATOM 2688 N N . VAL A 1 345 ? 16.398 0.360 -14.164 1.00 87.31 345 VAL A N 1
ATOM 2689 C CA . VAL A 1 345 ? 15.452 1.130 -14.993 1.00 87.31 345 VAL A CA 1
ATOM 2690 C C . VAL A 1 345 ? 15.797 1.027 -16.487 1.00 87.31 345 VAL A C 1
ATOM 2692 O O . VAL A 1 345 ? 16.918 1.300 -16.907 1.00 87.31 345 VAL A O 1
ATOM 2695 N N . ILE A 1 346 ? 14.810 0.692 -17.318 1.00 89.88 346 ILE A N 1
ATOM 2696 C CA . ILE A 1 346 ? 14.952 0.581 -18.774 1.00 89.88 346 ILE A CA 1
ATOM 2697 C C . ILE A 1 346 ? 14.608 1.917 -19.467 1.00 89.88 346 ILE A C 1
ATOM 2699 O O . ILE A 1 346 ? 13.505 2.434 -19.272 1.00 89.88 346 ILE A O 1
ATOM 2703 N N . PRO A 1 347 ? 15.491 2.488 -20.311 1.00 88.25 347 PRO A N 1
ATOM 2704 C CA . PRO A 1 347 ? 15.199 3.722 -21.042 1.00 88.25 347 PRO A CA 1
ATOM 2705 C C . PRO A 1 347 ? 14.265 3.432 -22.227 1.00 88.25 347 PRO A C 1
ATOM 2707 O O . PRO A 1 347 ? 14.708 3.012 -23.296 1.00 88.25 347 PRO A O 1
ATOM 2710 N N . ALA A 1 348 ? 12.967 3.658 -22.043 1.00 90.00 348 ALA A N 1
ATOM 2711 C CA . ALA A 1 348 ? 11.928 3.398 -23.035 1.00 90.00 348 ALA A CA 1
ATOM 2712 C C . ALA A 1 348 ? 11.558 4.679 -23.800 1.00 90.00 348 ALA A C 1
ATOM 2714 O O . ALA A 1 348 ? 10.415 5.142 -23.770 1.00 90.00 348 ALA A O 1
ATOM 2715 N N . LYS A 1 349 ? 12.559 5.283 -24.451 1.00 87.06 349 LYS A N 1
ATOM 2716 C CA . LYS A 1 349 ? 12.410 6.557 -25.163 1.00 87.06 349 LYS A CA 1
ATOM 2717 C C . LYS A 1 349 ? 11.252 6.489 -26.165 1.00 87.06 349 LYS A C 1
ATOM 2719 O O . LYS A 1 349 ? 11.128 5.523 -26.914 1.00 87.06 349 LYS A O 1
ATOM 2724 N N . ASP A 1 350 ? 10.404 7.517 -26.157 1.00 85.94 350 ASP A N 1
ATOM 2725 C CA . ASP A 1 350 ? 9.233 7.640 -27.037 1.00 85.94 350 ASP A CA 1
ATOM 2726 C C . ASP A 1 350 ? 8.242 6.459 -26.917 1.00 85.94 350 ASP A C 1
ATOM 2728 O O . ASP A 1 350 ? 7.438 6.187 -27.817 1.00 85.94 350 ASP A O 1
ATOM 2732 N N . GLY A 1 351 ? 8.269 5.772 -25.768 1.00 90.06 351 GLY A N 1
ATOM 2733 C CA . GLY A 1 351 ? 7.448 4.601 -25.471 1.00 90.06 351 GLY A CA 1
ATOM 2734 C C . GLY A 1 351 ? 7.944 3.305 -26.117 1.00 90.06 351 GLY A C 1
ATOM 2735 O O . GLY A 1 351 ? 7.187 2.340 -26.182 1.00 90.06 351 GLY A O 1
ATOM 2736 N N . VAL A 1 352 ? 9.184 3.270 -26.618 1.00 94.31 352 VAL A N 1
ATOM 2737 C CA . VAL A 1 352 ? 9.768 2.109 -27.304 1.00 94.31 352 VAL A CA 1
ATOM 2738 C C . VAL A 1 352 ? 10.851 1.478 -26.438 1.00 94.31 352 VAL A C 1
ATOM 2740 O O . VAL A 1 352 ? 11.824 2.133 -26.068 1.00 94.31 352 VAL A O 1
ATOM 2743 N N . ILE A 1 353 ? 10.714 0.183 -26.145 1.00 95.25 353 ILE A N 1
ATOM 2744 C CA . ILE A 1 353 ? 11.747 -0.585 -25.443 1.00 95.25 353 ILE A CA 1
ATOM 2745 C C . ILE A 1 353 ? 12.859 -0.955 -26.440 1.00 95.25 353 ILE A C 1
ATOM 2747 O O . ILE A 1 353 ? 12.574 -1.608 -27.448 1.00 95.25 353 ILE A O 1
ATOM 2751 N N . PRO A 1 354 ? 14.134 -0.609 -26.172 1.00 94.75 354 PRO A N 1
ATOM 2752 C CA . PRO A 1 354 ? 15.247 -1.020 -27.021 1.00 94.75 354 PRO A CA 1
ATOM 2753 C C . PRO A 1 354 ? 15.312 -2.540 -27.223 1.00 94.75 354 PRO A C 1
ATOM 2755 O O . PRO A 1 354 ? 15.109 -3.313 -26.283 1.00 94.75 354 PRO A O 1
ATOM 2758 N N . ALA A 1 355 ? 15.667 -2.972 -28.439 1.00 94.94 355 ALA A N 1
ATOM 2759 C CA . ALA A 1 355 ? 15.626 -4.379 -28.852 1.00 94.94 355 ALA A CA 1
ATOM 2760 C C . ALA A 1 355 ? 16.381 -5.324 -27.901 1.00 94.94 355 ALA A C 1
ATOM 2762 O O . ALA A 1 355 ? 15.877 -6.401 -27.596 1.00 94.94 355 ALA A O 1
ATOM 2763 N N . LYS A 1 356 ? 17.541 -4.902 -27.374 1.00 94.94 356 LYS A N 1
ATOM 2764 C CA . LYS A 1 356 ? 18.303 -5.651 -26.359 1.00 94.94 356 LYS A CA 1
ATOM 2765 C C . LYS A 1 356 ? 17.432 -6.008 -25.148 1.00 94.94 356 LYS A C 1
ATOM 2767 O O . LYS A 1 356 ? 17.266 -7.179 -24.822 1.00 94.94 356 LYS A O 1
ATOM 2772 N N . TYR A 1 357 ? 16.840 -5.003 -24.504 1.00 96.00 357 TYR A N 1
ATOM 2773 C CA . TYR A 1 357 ? 16.031 -5.184 -23.296 1.00 96.00 357 TYR A CA 1
ATOM 2774 C C . TYR A 1 357 ? 14.734 -5.934 -23.589 1.00 96.00 357 TYR A C 1
ATOM 2776 O O . TYR A 1 357 ? 14.323 -6.793 -22.814 1.00 96.00 357 TYR A O 1
ATOM 2784 N N . ARG A 1 358 ? 14.125 -5.670 -24.748 1.00 98.06 358 ARG A N 1
ATOM 2785 C CA . ARG A 1 358 ? 12.934 -6.389 -25.202 1.00 98.06 358 ARG A CA 1
ATOM 2786 C C . ARG A 1 358 ? 13.213 -7.882 -25.413 1.00 98.06 358 ARG A C 1
ATOM 2788 O O . ARG A 1 358 ? 12.431 -8.718 -24.966 1.00 98.06 358 ARG A O 1
ATOM 2795 N N . ASN A 1 359 ? 14.344 -8.229 -26.030 1.00 98.38 359 ASN A N 1
ATOM 2796 C CA . ASN A 1 359 ? 14.781 -9.616 -26.209 1.00 98.38 359 ASN A CA 1
ATOM 2797 C C . ASN A 1 359 ? 15.082 -10.288 -24.864 1.00 98.38 359 ASN A C 1
ATOM 2799 O O . ASN A 1 359 ? 14.639 -11.414 -24.636 1.00 98.38 359 ASN A O 1
ATOM 2803 N N . ASN A 1 360 ? 15.763 -9.588 -23.953 1.00 98.56 360 ASN A N 1
ATOM 2804 C CA . ASN A 1 360 ? 16.027 -10.079 -22.600 1.00 98.56 360 ASN A CA 1
ATOM 2805 C C . ASN A 1 360 ? 14.727 -10.366 -21.833 1.00 98.56 360 ASN A C 1
ATOM 2807 O O . ASN A 1 360 ? 14.609 -11.421 -21.215 1.00 98.56 360 ASN A O 1
ATOM 2811 N N . LEU A 1 361 ? 13.728 -9.482 -21.931 1.00 98.75 361 LEU A N 1
ATOM 2812 C CA . LEU A 1 361 ? 12.403 -9.676 -21.336 1.00 98.75 361 LEU A CA 1
ATOM 2813 C C . LEU A 1 361 ? 11.688 -10.908 -21.898 1.00 98.75 361 LEU A C 1
ATOM 2815 O O . LEU A 1 361 ? 11.189 -11.724 -21.126 1.00 98.75 361 LEU A O 1
ATOM 2819 N N . ILE A 1 362 ? 11.673 -11.073 -23.225 1.00 98.81 362 ILE A N 1
ATOM 2820 C CA . ILE A 1 362 ? 11.078 -12.252 -23.870 1.00 98.81 362 ILE A CA 1
ATOM 2821 C C . ILE A 1 362 ? 11.730 -13.534 -23.344 1.00 98.81 362 ILE A C 1
ATOM 2823 O O . ILE A 1 362 ? 11.020 -14.470 -22.979 1.00 98.81 362 ILE A O 1
ATOM 2827 N N . GLN A 1 363 ? 13.063 -13.585 -23.291 1.00 98.75 363 GLN A N 1
ATOM 2828 C CA . GLN A 1 363 ? 13.770 -14.781 -22.832 1.00 98.75 363 GLN A CA 1
ATOM 2829 C C . GLN A 1 363 ? 13.539 -15.053 -21.348 1.00 98.75 363 GLN A C 1
ATOM 2831 O O . GLN A 1 363 ? 13.265 -16.191 -20.985 1.00 98.75 363 GLN A O 1
ATOM 2836 N N . TYR A 1 364 ? 13.565 -14.023 -20.502 1.00 98.75 364 TYR A N 1
ATOM 2837 C CA . TYR A 1 364 ? 13.309 -14.182 -19.074 1.00 98.75 364 TYR A CA 1
ATOM 2838 C C . TYR A 1 364 ? 11.907 -14.745 -18.802 1.00 98.75 364 TYR A C 1
ATOM 2840 O O . TYR A 1 364 ? 11.748 -15.695 -18.037 1.00 98.75 364 TYR A O 1
ATOM 2848 N N . ILE A 1 365 ? 10.889 -14.219 -19.487 1.00 98.81 365 ILE A N 1
ATOM 2849 C CA . ILE A 1 365 ? 9.507 -14.690 -19.347 1.00 98.81 365 ILE A CA 1
ATOM 2850 C C . ILE A 1 365 ? 9.336 -16.119 -19.888 1.00 98.81 365 ILE A C 1
ATOM 2852 O O . ILE A 1 365 ? 8.645 -16.927 -19.260 1.00 98.81 365 ILE A O 1
ATOM 2856 N N . LYS A 1 366 ? 9.987 -16.465 -21.009 1.00 98.69 366 LYS A N 1
ATOM 2857 C CA . LYS A 1 366 ? 10.017 -17.851 -21.509 1.00 98.69 366 LYS A CA 1
ATOM 2858 C C . LYS A 1 366 ? 10.639 -18.794 -20.488 1.00 98.69 366 LYS A C 1
ATOM 2860 O O . LYS A 1 366 ? 10.092 -19.869 -20.262 1.00 98.69 366 LYS A O 1
ATOM 2865 N N . ASP A 1 367 ? 11.734 -18.387 -19.859 1.00 98.69 367 ASP A N 1
ATOM 2866 C CA . ASP A 1 367 ? 12.436 -19.197 -18.869 1.00 98.69 367 ASP A CA 1
ATOM 2867 C C . ASP A 1 367 ? 11.585 -19.394 -17.601 1.00 98.69 367 ASP A C 1
ATOM 2869 O O . ASP A 1 367 ? 11.492 -20.514 -17.101 1.00 98.69 367 ASP A O 1
ATOM 2873 N N . ILE A 1 368 ? 10.855 -18.368 -17.142 1.00 98.69 368 ILE A N 1
ATOM 2874 C CA . ILE A 1 368 ? 9.843 -18.507 -16.076 1.00 98.69 368 ILE A CA 1
ATOM 2875 C C . ILE A 1 368 ? 8.784 -19.551 -16.466 1.00 98.69 368 ILE A C 1
ATOM 2877 O O . ILE A 1 368 ? 8.485 -20.462 -15.694 1.00 98.69 368 ILE A O 1
ATOM 2881 N N . LYS A 1 369 ? 8.225 -19.472 -17.678 1.00 98.25 369 LYS A N 1
ATOM 2882 C CA . LYS A 1 369 ? 7.236 -20.456 -18.142 1.00 98.25 369 LYS A CA 1
ATOM 2883 C C . LYS A 1 369 ? 7.822 -21.870 -18.207 1.00 98.25 369 LYS A C 1
ATOM 2885 O O . LYS A 1 369 ? 7.18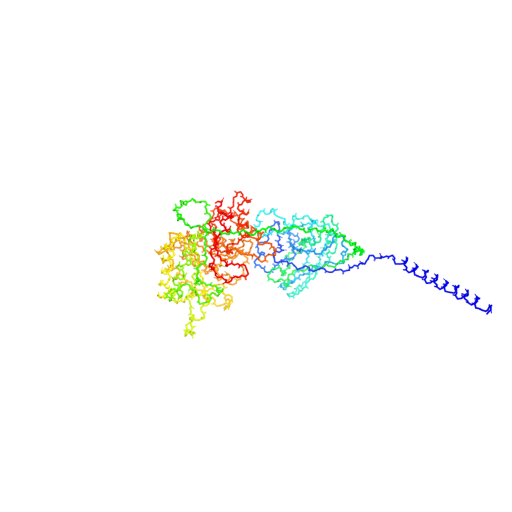5 -22.813 -17.746 1.00 98.25 369 LYS A O 1
ATOM 2890 N N . GLN A 1 370 ? 9.024 -22.023 -18.763 1.00 97.88 370 GLN A N 1
ATOM 2891 C CA . GLN A 1 370 ? 9.703 -23.315 -18.919 1.00 97.88 370 GLN A CA 1
ATOM 2892 C C . GLN A 1 370 ? 10.032 -23.970 -17.574 1.00 97.88 370 GLN A C 1
ATOM 2894 O O . GLN A 1 370 ? 9.946 -25.189 -17.460 1.00 97.88 370 GLN A O 1
ATOM 2899 N N . MET A 1 371 ? 10.330 -23.175 -16.544 1.00 97.50 371 MET A N 1
ATOM 2900 C CA . MET A 1 371 ? 10.534 -23.661 -15.174 1.00 97.50 371 MET A CA 1
ATOM 2901 C C . MET A 1 371 ? 9.228 -24.088 -14.478 1.00 97.50 371 MET A C 1
ATOM 2903 O O . MET A 1 371 ? 9.255 -24.620 -13.370 1.00 97.50 371 MET A O 1
ATOM 2907 N N . GLY A 1 372 ? 8.068 -23.900 -15.114 1.00 96.88 372 GLY A N 1
ATOM 2908 C CA . GLY A 1 372 ? 6.788 -24.396 -14.611 1.00 96.88 372 GLY A CA 1
ATOM 2909 C C . GLY A 1 372 ? 6.187 -23.544 -13.493 1.00 96.88 372 GLY A C 1
ATOM 2910 O O . GLY A 1 372 ? 5.539 -24.085 -12.594 1.00 96.88 372 GLY A O 1
ATOM 2911 N N . TYR A 1 373 ? 6.423 -22.230 -13.516 1.00 97.94 373 TYR A N 1
ATOM 2912 C CA . TYR A 1 373 ? 5.641 -21.271 -12.730 1.00 97.94 373 TYR A CA 1
ATOM 2913 C C . TYR A 1 373 ? 4.228 -21.144 -13.316 1.00 97.94 373 TYR A C 1
ATOM 2915 O O . TYR A 1 373 ? 4.063 -21.132 -14.536 1.00 97.94 373 TYR A O 1
ATOM 2923 N N . SER A 1 374 ? 3.208 -21.046 -12.461 1.00 95.94 374 SER A N 1
ATOM 2924 C CA . SER A 1 374 ? 1.799 -20.952 -12.880 1.00 95.94 374 SER A CA 1
ATOM 2925 C C . SER A 1 374 ? 1.345 -19.516 -13.133 1.00 95.94 374 SER A C 1
ATOM 2927 O O . SER A 1 374 ? 0.439 -19.287 -13.938 1.00 95.94 374 SER A O 1
ATOM 2929 N N . THR A 1 375 ? 1.994 -18.557 -12.469 1.00 97.25 375 THR A N 1
ATOM 2930 C CA . THR A 1 375 ? 1.587 -17.152 -12.470 1.00 97.25 375 THR A CA 1
ATOM 2931 C C . THR A 1 375 ? 2.783 -16.222 -12.652 1.00 97.25 375 THR A C 1
ATOM 2933 O O . THR A 1 375 ? 3.819 -16.395 -12.006 1.00 97.25 375 THR A O 1
ATOM 2936 N N . LEU A 1 376 ? 2.612 -15.206 -13.499 1.00 98.44 376 LEU A N 1
ATOM 2937 C CA . LEU A 1 376 ? 3.507 -14.060 -13.625 1.00 98.44 376 LEU A CA 1
ATOM 2938 C C . LEU A 1 376 ? 2.745 -12.769 -13.297 1.00 98.44 376 LEU A C 1
ATOM 2940 O O . LEU A 1 376 ? 1.821 -12.391 -14.016 1.00 98.44 376 LEU A O 1
ATOM 2944 N N . ASN A 1 377 ? 3.154 -12.079 -12.237 1.00 98.06 377 ASN A N 1
ATOM 2945 C CA . ASN A 1 377 ? 2.652 -10.754 -11.883 1.00 98.06 377 ASN A CA 1
ATOM 2946 C C . ASN A 1 377 ? 3.664 -9.715 -12.398 1.00 98.06 377 ASN A C 1
ATOM 2948 O O . ASN A 1 377 ? 4.784 -9.644 -11.892 1.00 98.06 377 ASN A O 1
ATOM 2952 N N . VAL A 1 378 ? 3.309 -8.948 -13.432 1.00 98.38 378 VAL A N 1
ATOM 2953 C CA . VAL A 1 378 ? 4.160 -7.871 -13.963 1.00 98.38 378 VAL A CA 1
ATOM 2954 C C . VAL A 1 378 ? 3.735 -6.560 -13.320 1.00 98.38 378 VAL A C 1
ATOM 2956 O O . VAL A 1 378 ? 2.657 -6.052 -13.619 1.00 98.38 378 VAL A O 1
ATOM 2959 N N . SER A 1 379 ? 4.585 -6.020 -12.454 1.00 97.50 379 SER A N 1
ATOM 2960 C CA . SER A 1 379 ? 4.404 -4.714 -11.826 1.00 97.50 379 SER A CA 1
ATOM 2961 C C . SER A 1 379 ? 5.238 -3.671 -12.557 1.00 97.50 379 SER A C 1
ATOM 2963 O O . SER A 1 379 ? 6.404 -3.897 -12.871 1.00 97.50 379 SER A O 1
ATOM 2965 N N . PHE A 1 380 ? 4.650 -2.534 -12.893 1.00 95.81 380 PHE A N 1
ATOM 2966 C CA . PHE A 1 380 ? 5.352 -1.460 -13.583 1.00 95.81 380 PHE A CA 1
ATOM 2967 C C . PHE A 1 380 ? 5.895 -0.447 -12.582 1.00 95.81 380 PHE A C 1
ATOM 2969 O O . PHE A 1 380 ? 5.201 -0.033 -11.665 1.00 95.81 380 PHE A O 1
ATOM 2976 N N . GLY A 1 381 ? 7.133 -0.006 -12.785 1.00 90.12 381 GLY A N 1
ATOM 2977 C CA . GLY A 1 381 ? 7.746 1.053 -11.992 1.00 90.12 381 GLY A CA 1
ATOM 2978 C C . GLY A 1 381 ? 8.186 2.201 -12.890 1.00 90.12 381 GLY A C 1
ATOM 2979 O O . GLY A 1 381 ? 9.255 2.150 -13.499 1.00 90.12 381 GLY A O 1
ATOM 2980 N N . ILE A 1 382 ? 7.364 3.241 -13.009 1.00 87.12 382 ILE A N 1
ATOM 2981 C CA . ILE A 1 382 ? 7.725 4.409 -13.816 1.00 87.12 382 ILE A CA 1
ATOM 2982 C C . ILE A 1 382 ? 8.741 5.280 -13.066 1.00 87.12 382 ILE A C 1
ATOM 2984 O O . ILE A 1 382 ? 8.620 5.523 -11.867 1.00 87.12 382 ILE A O 1
ATOM 2988 N N . SER A 1 383 ? 9.771 5.738 -13.770 1.00 84.12 383 SER A N 1
ATOM 2989 C CA . SER A 1 383 ? 10.881 6.519 -13.219 1.00 84.12 383 SER A CA 1
ATOM 2990 C C . SER A 1 383 ? 11.008 7.893 -13.879 1.00 84.12 383 SER A C 1
ATOM 2992 O O . SER A 1 383 ? 10.284 8.236 -14.816 1.00 84.12 383 SER A O 1
ATOM 2994 N N . GLY A 1 384 ? 11.926 8.706 -13.352 1.00 79.88 384 GLY A N 1
ATOM 2995 C CA . GLY A 1 384 ? 12.243 10.019 -13.907 1.00 79.88 384 GLY A CA 1
ATOM 2996 C C . GLY A 1 384 ? 11.073 11.000 -13.823 1.00 79.88 384 GLY A C 1
ATOM 2997 O O . GLY A 1 384 ? 10.325 11.015 -12.843 1.00 79.88 384 GLY A O 1
ATOM 2998 N N . VAL A 1 385 ? 10.931 11.818 -14.867 1.00 80.44 385 VAL A N 1
ATOM 2999 C CA . VAL A 1 385 ? 9.866 12.830 -15.014 1.00 80.44 385 VAL A CA 1
ATOM 3000 C C . VAL A 1 385 ? 8.515 12.230 -15.413 1.00 80.44 385 VAL A C 1
ATOM 3002 O O . VAL A 1 385 ? 7.510 12.936 -15.448 1.00 80.44 385 VAL A O 1
ATOM 3005 N N . GLY A 1 386 ? 8.472 10.935 -15.740 1.00 81.69 386 GLY A N 1
ATOM 3006 C CA . GLY A 1 386 ? 7.223 10.216 -15.981 1.00 81.69 386 GLY A CA 1
ATOM 3007 C C . GLY A 1 386 ? 6.527 9.766 -14.697 1.00 81.69 386 GLY A C 1
ATOM 3008 O O . GLY A 1 386 ? 5.341 9.454 -14.728 1.00 81.69 386 GLY A O 1
ATOM 3009 N N . ASN A 1 387 ? 7.240 9.737 -13.570 1.00 83.00 387 ASN A N 1
ATOM 3010 C CA . ASN A 1 387 ? 6.687 9.263 -12.313 1.00 83.00 387 ASN A CA 1
ATOM 3011 C C . ASN A 1 387 ? 5.845 10.356 -11.619 1.00 83.00 387 ASN A C 1
ATOM 3013 O O . ASN A 1 387 ? 6.412 11.373 -11.210 1.00 83.00 387 ASN A O 1
ATOM 3017 N N . PRO A 1 388 ? 4.524 10.150 -11.440 1.00 78.00 388 PRO A N 1
ATOM 3018 C CA . PRO A 1 388 ? 3.642 11.139 -10.822 1.00 78.00 388 PRO A CA 1
ATOM 3019 C C . PRO A 1 388 ? 3.840 11.312 -9.305 1.00 78.00 388 PRO A C 1
ATOM 3021 O O . PRO A 1 388 ? 3.295 12.253 -8.740 1.00 78.00 388 PRO A O 1
ATOM 3024 N N . THR A 1 389 ? 4.600 10.437 -8.632 1.00 70.06 389 THR A N 1
ATOM 3025 C CA . THR A 1 389 ? 4.877 10.514 -7.181 1.00 70.06 389 THR A CA 1
ATOM 3026 C C . THR A 1 389 ? 6.290 11.001 -6.852 1.00 70.06 389 THR A C 1
ATOM 3028 O O . THR A 1 389 ? 6.674 11.056 -5.683 1.00 70.06 389 THR A O 1
ATOM 3031 N N . ASN A 1 390 ? 7.105 11.341 -7.856 1.00 64.81 390 ASN A N 1
ATOM 3032 C CA . ASN A 1 390 ? 8.535 11.574 -7.665 1.00 64.81 390 ASN A CA 1
ATOM 3033 C C . ASN A 1 390 ? 8.835 12.960 -7.066 1.00 64.81 390 ASN A C 1
ATOM 3035 O O . ASN A 1 390 ? 9.156 13.914 -7.769 1.00 64.81 390 ASN A O 1
ATOM 3039 N N . ILE A 1 391 ? 8.792 13.044 -5.735 1.00 46.69 391 ILE A N 1
ATOM 3040 C CA . ILE A 1 391 ? 9.143 14.246 -4.956 1.00 46.69 391 ILE A CA 1
ATOM 3041 C C . ILE A 1 391 ? 10.642 14.578 -5.090 1.00 46.69 391 ILE A C 1
ATOM 3043 O O . ILE A 1 391 ? 11.030 15.742 -5.016 1.00 46.69 391 ILE A O 1
ATOM 3047 N N . SER A 1 392 ? 11.497 13.579 -5.344 1.00 41.06 392 SER A N 1
ATOM 3048 C CA . SER A 1 392 ? 12.959 13.735 -5.445 1.00 41.06 392 SER A CA 1
ATOM 3049 C C . SER A 1 392 ? 13.438 14.579 -6.631 1.00 41.06 392 SER A C 1
ATOM 3051 O O . SER A 1 392 ? 14.564 15.068 -6.600 1.00 41.06 392 SER A O 1
ATOM 3053 N N . VAL A 1 393 ? 12.606 14.771 -7.658 1.00 45.75 393 VAL A N 1
ATOM 3054 C CA . VAL A 1 393 ? 12.873 15.680 -8.793 1.00 45.75 393 VAL A CA 1
ATOM 3055 C C . VAL A 1 393 ? 12.079 16.992 -8.696 1.00 45.75 393 VAL A C 1
ATOM 3057 O O . VAL A 1 393 ? 12.206 17.845 -9.570 1.00 45.75 393 VAL A O 1
ATOM 3060 N N . GLY A 1 394 ? 11.300 17.171 -7.621 1.00 45.72 394 GLY A N 1
ATOM 3061 C CA . GLY A 1 394 ? 10.347 18.263 -7.425 1.00 45.72 394 GLY A CA 1
ATOM 3062 C C . GLY A 1 394 ? 8.975 17.956 -8.036 1.00 45.72 394 GLY A C 1
ATOM 3063 O O . GLY A 1 394 ? 8.880 17.423 -9.136 1.00 45.72 394 GLY A O 1
ATOM 3064 N N . ALA A 1 395 ? 7.894 18.329 -7.348 1.00 50.66 395 ALA A N 1
ATOM 3065 C CA . ALA A 1 395 ? 6.510 18.095 -7.790 1.00 50.66 395 ALA A CA 1
ATOM 3066 C C . ALA A 1 395 ? 6.152 18.722 -9.155 1.00 50.66 395 ALA A C 1
ATOM 3068 O O . ALA A 1 395 ? 5.210 18.299 -9.829 1.00 50.66 395 ALA A O 1
ATOM 3069 N N . ASP A 1 396 ? 6.920 19.724 -9.586 1.00 57.50 396 ASP A N 1
ATOM 3070 C CA . ASP A 1 396 ? 6.776 20.378 -10.891 1.00 57.50 396 ASP A CA 1
ATOM 3071 C C . ASP A 1 396 ? 7.492 19.638 -12.030 1.00 57.50 396 ASP A C 1
ATOM 3073 O O . ASP A 1 396 ? 7.342 20.003 -13.195 1.00 57.50 396 ASP A O 1
ATOM 3077 N N . ALA A 1 397 ? 8.262 18.591 -11.726 1.00 68.50 397 ALA A N 1
ATOM 3078 C CA . ALA A 1 397 ? 9.007 17.843 -12.731 1.00 68.50 397 ALA A CA 1
ATOM 3079 C C . ALA A 1 397 ? 8.186 16.740 -13.412 1.00 68.50 397 ALA A C 1
ATOM 3081 O O . ALA A 1 397 ? 8.612 16.251 -14.460 1.00 68.50 397 ALA A O 1
ATOM 3082 N N . TYR A 1 398 ? 7.023 16.354 -12.871 1.00 79.56 398 TYR A N 1
ATOM 3083 C CA . TYR A 1 398 ? 6.146 15.384 -13.527 1.00 79.56 398 TYR A CA 1
ATOM 3084 C C . TYR A 1 398 ? 5.620 15.930 -14.863 1.00 79.56 398 TYR A C 1
ATOM 3086 O O . TYR A 1 398 ? 5.064 17.027 -14.938 1.00 79.56 398 TYR A O 1
ATOM 3094 N N . LYS A 1 399 ? 5.760 15.138 -15.931 1.00 85.31 399 LYS A N 1
ATOM 3095 C CA . LYS A 1 399 ? 5.312 15.480 -17.285 1.00 85.31 399 LYS A CA 1
ATOM 3096 C C . LYS A 1 399 ? 4.133 14.594 -17.697 1.00 85.31 399 LYS A C 1
ATOM 3098 O O . LYS A 1 399 ? 4.363 13.451 -18.098 1.00 85.31 399 LYS A O 1
ATOM 3103 N N . PRO A 1 400 ? 2.888 15.113 -17.726 1.00 86.81 400 PRO A N 1
ATOM 3104 C CA . PRO A 1 400 ? 1.714 14.362 -18.190 1.00 86.81 400 PRO A CA 1
ATOM 3105 C C . PRO A 1 400 ? 1.837 13.810 -19.618 1.00 86.81 400 PRO A C 1
ATOM 3107 O O . PRO A 1 400 ? 1.236 12.790 -19.942 1.00 86.81 400 PRO A O 1
ATOM 3110 N N . ALA A 1 401 ? 2.675 14.425 -20.462 1.00 85.94 401 ALA A N 1
ATOM 3111 C CA . ALA A 1 401 ? 3.006 13.919 -21.797 1.00 85.94 401 ALA A CA 1
ATOM 3112 C C . ALA A 1 401 ? 3.654 12.515 -21.790 1.00 85.94 401 ALA A C 1
ATOM 3114 O O . ALA A 1 401 ? 3.703 11.860 -22.828 1.00 85.94 401 ALA A O 1
ATOM 3115 N N . SER A 1 402 ? 4.123 12.031 -20.635 1.00 88.56 402 SER A N 1
ATOM 3116 C CA . SER A 1 402 ? 4.620 10.662 -20.467 1.00 88.56 402 SER A CA 1
ATOM 3117 C C . SER A 1 402 ? 3.522 9.594 -20.523 1.00 88.56 402 SER A C 1
ATOM 3119 O O . SER A 1 402 ? 3.834 8.463 -20.875 1.00 88.56 402 SER A O 1
ATOM 3121 N N . ILE A 1 403 ? 2.253 9.919 -20.240 1.00 92.56 403 ILE A N 1
ATOM 3122 C CA . ILE A 1 403 ? 1.137 8.954 -20.188 1.00 92.56 403 ILE A CA 1
ATOM 3123 C C . ILE A 1 403 ? 0.996 8.131 -21.483 1.00 92.56 403 ILE A C 1
ATOM 3125 O O . ILE A 1 403 ? 1.035 6.903 -21.404 1.00 92.56 403 ILE A O 1
ATOM 3129 N N . PRO A 1 404 ? 0.866 8.733 -22.685 1.00 93.69 404 PRO A N 1
ATOM 3130 C CA . PRO A 1 404 ? 0.759 7.953 -23.920 1.00 93.69 404 PRO A CA 1
ATOM 3131 C C . PRO A 1 404 ? 2.020 7.131 -24.229 1.00 93.69 404 PRO A C 1
ATOM 3133 O O . PRO A 1 404 ? 1.934 6.115 -24.914 1.00 93.69 404 PRO A O 1
ATOM 3136 N N . LEU A 1 405 ? 3.189 7.541 -23.729 1.00 94.94 405 LEU A N 1
ATOM 3137 C CA . LEU A 1 405 ? 4.443 6.805 -23.910 1.00 94.94 405 LEU A CA 1
ATOM 3138 C C . LEU A 1 405 ? 4.522 5.605 -22.959 1.00 94.94 405 LEU A C 1
ATOM 3140 O O . LEU A 1 405 ? 4.826 4.498 -23.392 1.00 94.94 405 LEU A O 1
ATOM 3144 N N . ALA A 1 406 ? 4.174 5.807 -21.687 1.00 94.62 406 ALA A N 1
ATOM 3145 C CA . ALA A 1 406 ? 4.004 4.756 -20.691 1.00 94.62 406 ALA A CA 1
ATOM 3146 C C . ALA A 1 406 ? 2.996 3.702 -21.162 1.00 94.62 406 ALA A C 1
ATOM 3148 O O . ALA A 1 406 ? 3.250 2.504 -21.054 1.00 94.62 406 ALA A O 1
ATOM 3149 N N . TRP A 1 407 ? 1.893 4.144 -21.772 1.00 97.06 407 TRP A N 1
ATOM 3150 C CA . TRP A 1 407 ? 0.898 3.244 -22.336 1.00 97.06 407 TRP A CA 1
ATOM 3151 C C . TRP A 1 407 ? 1.477 2.308 -23.406 1.00 97.06 407 TRP A C 1
ATOM 3153 O O . TRP A 1 407 ? 1.272 1.099 -23.320 1.00 97.06 407 TRP A O 1
ATOM 3163 N N . LYS A 1 408 ? 2.274 2.823 -24.354 1.00 97.69 408 LYS A N 1
ATOM 3164 C CA . LYS A 1 408 ? 2.948 1.989 -25.370 1.00 97.69 408 LYS A CA 1
ATOM 3165 C C . LYS A 1 408 ? 3.860 0.928 -24.746 1.00 97.69 408 LYS A C 1
ATOM 3167 O O . LYS A 1 408 ? 3.849 -0.221 -25.184 1.00 97.69 408 LYS A O 1
ATOM 3172 N N . VAL A 1 409 ? 4.605 1.292 -23.699 1.00 98.00 409 VAL A N 1
ATOM 3173 C CA . VAL A 1 409 ? 5.462 0.352 -22.956 1.00 98.00 409 VAL A CA 1
ATOM 3174 C C . VAL A 1 409 ? 4.621 -0.748 -22.309 1.00 98.00 409 VAL A C 1
ATOM 3176 O O . VAL A 1 409 ? 4.937 -1.927 -22.455 1.00 98.00 409 VAL A O 1
ATOM 3179 N N . ILE A 1 410 ? 3.525 -0.380 -21.640 1.00 98.25 410 ILE A N 1
ATOM 3180 C CA . ILE A 1 410 ? 2.612 -1.332 -20.994 1.00 98.25 410 ILE A CA 1
ATOM 3181 C C . ILE A 1 410 ? 1.997 -2.285 -22.025 1.00 98.25 410 ILE A C 1
ATOM 3183 O O . ILE A 1 410 ? 1.945 -3.490 -21.776 1.00 98.25 410 ILE A O 1
ATOM 3187 N N . GLN A 1 411 ? 1.574 -1.780 -23.188 1.00 98.44 411 GLN A N 1
ATOM 3188 C CA . GLN A 1 411 ? 1.039 -2.608 -24.271 1.00 98.44 411 GLN A CA 1
ATOM 3189 C C . GLN A 1 411 ? 2.066 -3.645 -24.753 1.00 98.44 411 GLN A C 1
ATOM 3191 O O . GLN A 1 411 ? 1.732 -4.828 -24.832 1.00 98.44 411 GLN A O 1
ATOM 3196 N N . ASP A 1 412 ? 3.312 -3.237 -25.020 1.00 98.62 412 ASP A N 1
ATOM 3197 C CA . ASP A 1 412 ? 4.361 -4.148 -25.500 1.00 98.62 412 ASP A CA 1
ATOM 3198 C C . ASP A 1 412 ? 4.735 -5.200 -24.442 1.00 98.62 412 ASP A C 1
ATOM 3200 O O . ASP A 1 412 ? 4.730 -6.402 -24.716 1.00 98.62 412 ASP A O 1
ATOM 3204 N N . VAL A 1 413 ? 4.971 -4.780 -23.195 1.00 98.69 413 VAL A N 1
ATOM 3205 C CA . VAL A 1 413 ? 5.317 -5.697 -22.096 1.00 98.69 413 VAL A CA 1
ATOM 3206 C C . VAL A 1 413 ? 4.175 -6.669 -21.800 1.00 98.69 413 VAL A C 1
ATOM 3208 O O . VAL A 1 413 ? 4.424 -7.867 -21.645 1.00 98.69 413 VAL A O 1
ATOM 3211 N N . ARG A 1 414 ? 2.918 -6.204 -21.771 1.00 98.38 414 ARG A N 1
ATOM 3212 C CA . ARG A 1 414 ? 1.754 -7.085 -21.592 1.00 98.38 414 ARG A CA 1
ATOM 3213 C C . ARG A 1 414 ? 1.639 -8.082 -22.740 1.00 98.38 414 ARG A C 1
ATOM 3215 O O . ARG A 1 414 ? 1.406 -9.261 -22.479 1.00 98.38 414 ARG A O 1
ATOM 3222 N N . ALA A 1 415 ? 1.812 -7.642 -23.988 1.00 98.69 415 ALA A N 1
ATOM 3223 C CA . ALA A 1 415 ? 1.765 -8.527 -25.150 1.00 98.69 415 ALA A CA 1
ATOM 3224 C C . ALA A 1 415 ? 2.838 -9.621 -25.057 1.00 98.69 415 ALA A C 1
ATOM 3226 O O . ALA A 1 415 ? 2.537 -10.801 -25.250 1.00 98.69 415 ALA A O 1
ATOM 3227 N N . ILE A 1 416 ? 4.066 -9.258 -24.675 1.00 98.81 416 ILE A N 1
ATOM 3228 C CA . ILE A 1 416 ? 5.157 -10.208 -24.431 1.00 98.81 416 ILE A CA 1
ATOM 3229 C C . ILE A 1 416 ? 4.781 -11.184 -23.307 1.00 98.81 416 ILE A C 1
ATOM 3231 O O . ILE A 1 416 ? 4.889 -12.397 -23.495 1.00 98.81 416 ILE A O 1
ATOM 3235 N N . ALA A 1 417 ? 4.299 -10.685 -22.167 1.00 98.62 417 ALA A N 1
ATOM 3236 C CA . ALA A 1 417 ? 3.939 -11.512 -21.019 1.00 98.62 417 ALA A CA 1
ATOM 3237 C C . ALA A 1 417 ? 2.815 -12.506 -21.346 1.00 98.62 417 ALA A C 1
ATOM 3239 O O . ALA A 1 417 ? 2.941 -13.688 -21.040 1.00 98.62 417 ALA A O 1
ATOM 3240 N N . LYS A 1 418 ? 1.752 -12.066 -22.030 1.00 98.12 418 LYS A N 1
ATOM 3241 C CA . LYS A 1 418 ? 0.636 -12.933 -22.444 1.00 98.12 418 LYS A CA 1
ATOM 3242 C C . LYS A 1 418 ? 1.041 -13.951 -23.513 1.00 98.12 418 LYS A C 1
ATOM 3244 O O . LYS A 1 418 ? 0.526 -15.063 -23.509 1.00 98.12 418 LYS A O 1
ATOM 3249 N N . THR A 1 419 ? 1.965 -13.595 -24.405 1.00 98.50 419 THR A N 1
ATOM 3250 C CA . THR A 1 419 ? 2.425 -14.491 -25.481 1.00 98.50 419 THR A CA 1
ATOM 3251 C C . THR A 1 419 ? 3.379 -15.562 -24.956 1.00 98.50 419 THR A C 1
ATOM 3253 O O . THR A 1 419 ? 3.260 -16.740 -25.293 1.00 98.50 419 THR A O 1
ATOM 3256 N N . TYR A 1 420 ? 4.348 -15.163 -24.132 1.00 98.69 420 TYR A N 1
ATOM 3257 C CA . TYR A 1 420 ? 5.479 -16.015 -23.767 1.00 98.69 420 TYR A CA 1
ATOM 3258 C C . TYR A 1 420 ? 5.443 -16.526 -22.329 1.00 98.69 420 TYR A C 1
ATOM 3260 O O . TYR A 1 420 ? 6.219 -17.421 -22.001 1.00 98.69 420 TYR A O 1
ATOM 3268 N N . GLY A 1 421 ? 4.575 -15.978 -21.479 1.00 98.00 421 GLY A N 1
ATOM 3269 C CA . GLY A 1 421 ? 4.532 -16.281 -20.055 1.00 98.00 421 GLY A CA 1
ATOM 3270 C C . GLY A 1 421 ? 3.658 -17.478 -19.670 1.00 98.00 421 GLY A C 1
ATOM 3271 O O . GLY A 1 421 ? 3.126 -18.192 -20.537 1.00 98.00 421 GLY A O 1
ATOM 3272 N N . PRO A 1 422 ? 3.544 -17.716 -18.350 1.00 97.31 422 PRO A N 1
ATOM 3273 C CA . PRO A 1 422 ? 2.623 -18.680 -17.754 1.00 97.31 422 PRO A CA 1
ATOM 3274 C C . PRO A 1 422 ? 1.157 -18.465 -18.147 1.00 97.31 422 PRO A C 1
ATOM 3276 O O . PRO A 1 422 ? 0.791 -17.444 -18.726 1.00 97.31 422 PRO A O 1
ATOM 3279 N N . SER A 1 423 ? 0.301 -19.428 -17.797 1.00 92.75 423 SER A N 1
ATOM 3280 C CA . SER A 1 423 ? -1.142 -19.368 -18.076 1.00 92.75 423 SER A CA 1
ATOM 3281 C C . SER A 1 423 ? -1.824 -18.167 -17.423 1.00 92.75 423 SER A C 1
ATOM 3283 O O . SER A 1 423 ? -2.735 -17.584 -18.008 1.00 92.75 423 SER A O 1
ATOM 3285 N N . THR A 1 424 ? -1.372 -17.784 -16.228 1.00 96.38 424 THR A N 1
ATOM 3286 C CA . THR A 1 424 ? -1.896 -16.625 -15.512 1.00 96.38 424 THR A CA 1
ATOM 3287 C C . THR A 1 424 ? -0.889 -15.487 -15.590 1.00 96.38 424 THR A C 1
ATOM 3289 O O . THR A 1 424 ? 0.244 -15.607 -15.126 1.00 96.38 424 THR A O 1
ATOM 3292 N N . VAL A 1 425 ? -1.320 -14.361 -16.154 1.00 98.06 425 VAL A N 1
ATOM 3293 C CA . VAL A 1 425 ? -0.557 -13.108 -16.159 1.00 98.06 425 VAL A CA 1
ATOM 3294 C C . VAL A 1 425 ? -1.429 -12.020 -15.565 1.00 98.06 425 VAL A C 1
ATOM 3296 O O . VAL A 1 425 ? -2.520 -11.782 -16.092 1.00 98.06 425 VAL A O 1
ATOM 3299 N N . ARG A 1 426 ? -0.927 -11.372 -14.515 1.00 97.88 426 ARG A N 1
ATOM 3300 C CA . ARG A 1 426 ? -1.532 -10.217 -13.844 1.00 97.88 426 ARG A CA 1
ATOM 3301 C C . ARG A 1 426 ? -0.669 -8.980 -14.077 1.00 97.88 426 ARG A C 1
ATOM 3303 O O . ARG A 1 426 ? 0.552 -9.099 -14.171 1.00 97.88 426 ARG A O 1
ATOM 3310 N N . ILE A 1 427 ? -1.298 -7.818 -14.184 1.00 98.25 427 ILE A N 1
ATOM 3311 C CA . ILE A 1 427 ? -0.651 -6.536 -14.447 1.00 98.25 427 ILE A CA 1
ATOM 3312 C C . ILE A 1 427 ? -0.911 -5.590 -13.276 1.00 98.25 427 ILE A C 1
ATOM 3314 O O . ILE A 1 427 ? -2.050 -5.268 -12.965 1.00 98.25 427 ILE A O 1
ATOM 3318 N N . ASP A 1 428 ? 0.149 -5.101 -12.654 1.00 97.25 428 ASP A N 1
ATOM 3319 C CA . ASP A 1 428 ? 0.089 -3.976 -11.729 1.00 97.25 428 ASP A CA 1
ATOM 3320 C C . ASP A 1 428 ? 0.621 -2.736 -12.456 1.00 97.25 428 ASP A C 1
ATOM 3322 O O . ASP A 1 428 ? 1.798 -2.671 -12.809 1.00 97.25 428 ASP A O 1
ATOM 3326 N N . LEU A 1 429 ? -0.261 -1.774 -12.746 1.00 94.94 429 LEU A N 1
ATOM 3327 C CA . LEU A 1 429 ? 0.071 -0.621 -13.593 1.00 94.94 429 LEU A CA 1
ATOM 3328 C C . LEU A 1 429 ? 1.064 0.341 -12.956 1.00 94.94 429 LEU A C 1
ATOM 3330 O O . LEU A 1 429 ? 1.688 1.113 -13.689 1.00 94.94 429 LEU A O 1
ATOM 3334 N N . ASN A 1 430 ? 1.191 0.328 -11.629 1.00 89.88 430 ASN A N 1
ATOM 3335 C CA . ASN A 1 430 ? 2.224 1.094 -10.959 1.00 89.88 430 ASN A CA 1
ATOM 3336 C C . ASN A 1 430 ? 2.476 0.586 -9.537 1.00 89.88 430 ASN A C 1
ATOM 3338 O O . ASN A 1 430 ? 1.590 0.654 -8.683 1.00 89.88 430 ASN A O 1
ATOM 3342 N N . ASN A 1 431 ? 3.711 0.165 -9.285 1.00 91.00 431 ASN A N 1
ATOM 3343 C CA . ASN A 1 431 ? 4.159 -0.343 -8.002 1.00 91.00 431 ASN A CA 1
ATOM 3344 C C . ASN A 1 431 ? 3.910 0.674 -6.877 1.00 91.00 431 ASN A C 1
ATOM 3346 O O . ASN A 1 431 ? 4.354 1.821 -6.951 1.00 91.00 431 ASN A O 1
ATOM 3350 N N . GLU A 1 432 ? 3.242 0.234 -5.815 1.00 87.75 432 GLU A N 1
ATOM 3351 C CA . GLU A 1 432 ? 3.047 0.963 -4.553 1.00 87.75 432 GLU A CA 1
ATOM 3352 C C . GLU A 1 432 ? 2.377 2.338 -4.643 1.00 87.75 432 GLU A C 1
ATOM 3354 O O . GLU A 1 432 ? 2.513 3.172 -3.744 1.00 87.75 432 GLU A O 1
ATOM 3359 N N . SER A 1 433 ? 1.633 2.601 -5.710 1.00 82.56 433 SER A N 1
ATOM 3360 C CA . SER A 1 433 ? 1.216 3.966 -6.004 1.00 82.56 433 SER A CA 1
ATOM 3361 C C . SER A 1 433 ? -0.284 4.221 -5.902 1.00 82.56 433 SER A C 1
ATOM 3363 O O . SER A 1 433 ? -0.741 5.276 -6.337 1.00 82.56 433 SER A O 1
ATOM 3365 N N . ALA A 1 434 ? -1.077 3.325 -5.304 1.00 83.56 434 ALA A N 1
ATOM 3366 C CA . ALA A 1 434 ? -2.509 3.593 -5.164 1.00 83.56 434 ALA A CA 1
ATOM 3367 C C . ALA A 1 434 ? -2.785 4.930 -4.436 1.00 83.56 434 ALA A C 1
ATOM 3369 O O . ALA A 1 434 ? -2.073 5.294 -3.480 1.00 83.56 434 ALA A O 1
ATOM 3370 N N . PRO A 1 435 ? -3.817 5.679 -4.873 1.00 77.12 435 PRO A N 1
ATOM 3371 C CA . PRO A 1 435 ? -4.210 6.913 -4.216 1.00 77.12 435 PRO A CA 1
ATOM 3372 C C . PRO A 1 435 ? -4.657 6.621 -2.782 1.00 77.12 435 PRO A C 1
ATOM 3374 O O . PRO A 1 435 ? -5.314 5.620 -2.503 1.00 77.12 435 PRO A O 1
ATOM 3377 N N . SER A 1 436 ? -4.289 7.507 -1.863 1.00 73.75 436 SER A N 1
ATOM 3378 C CA . SER A 1 436 ? -4.725 7.429 -0.472 1.00 73.75 436 SER A CA 1
ATOM 3379 C C . SER A 1 436 ? -6.069 8.136 -0.280 1.00 73.75 436 SER A C 1
ATOM 3381 O O . SER A 1 436 ? -6.417 9.068 -1.008 1.00 73.75 436 SER A O 1
ATOM 3383 N N . SER A 1 437 ? -6.846 7.714 0.718 1.00 62.34 437 SER A N 1
ATOM 3384 C CA . SER A 1 437 ? -8.032 8.451 1.166 1.00 62.34 437 SER A CA 1
ATOM 3385 C C . SER A 1 437 ? -7.700 9.758 1.905 1.00 62.34 437 SER A C 1
ATOM 3387 O O . SER A 1 437 ? -8.592 10.575 2.115 1.00 62.34 437 SER A O 1
ATOM 3389 N N . TRP A 1 438 ? -6.443 9.962 2.314 1.00 52.66 438 TRP A N 1
ATOM 3390 C CA . TRP A 1 438 ? -5.984 11.065 3.178 1.00 52.66 438 TRP A CA 1
ATOM 3391 C C . TRP A 1 438 ? -5.311 12.210 2.424 1.00 52.66 438 TRP A C 1
ATOM 3393 O O . TRP A 1 438 ? -4.807 13.168 3.008 1.00 52.66 438 TRP A O 1
ATOM 3403 N N . THR A 1 439 ? -5.233 12.082 1.112 1.00 49.06 439 THR A N 1
ATOM 3404 C CA . THR A 1 439 ? -4.286 12.836 0.319 1.00 49.06 439 THR A CA 1
ATOM 3405 C C . THR A 1 439 ? -4.958 13.976 -0.455 1.00 49.06 439 THR A C 1
ATOM 3407 O O . THR A 1 439 ? -5.680 13.728 -1.417 1.00 49.06 439 THR A O 1
ATOM 3410 N N . GLY A 1 440 ? -4.659 15.230 -0.076 1.00 52.88 440 GLY A N 1
ATOM 3411 C CA . GLY A 1 440 ? -5.148 16.466 -0.716 1.00 52.88 440 GLY A CA 1
ATOM 3412 C C . GLY A 1 440 ? -4.054 17.477 -1.110 1.00 52.88 440 GLY A C 1
ATOM 3413 O O . GLY A 1 440 ? -4.026 18.588 -0.588 1.00 52.88 440 GLY A O 1
ATOM 3414 N N . SER A 1 441 ? -3.155 17.125 -2.036 1.00 60.34 441 SER A N 1
ATOM 3415 C CA . SER A 1 441 ? -2.140 18.037 -2.604 1.00 60.34 441 SER A CA 1
ATOM 3416 C C . SER A 1 441 ? -2.036 17.917 -4.132 1.00 60.34 441 SER A C 1
ATOM 3418 O O . SER A 1 441 ? -2.661 17.055 -4.754 1.00 60.34 441 SER A O 1
ATOM 3420 N N . LYS A 1 442 ? -1.252 18.800 -4.760 1.00 65.38 442 LYS A N 1
ATOM 3421 C CA . LYS A 1 442 ? -1.040 18.858 -6.217 1.00 65.38 442 LYS A CA 1
ATOM 3422 C C . LYS A 1 442 ? -0.499 17.541 -6.789 1.00 65.38 442 LYS A C 1
ATOM 3424 O O . LYS A 1 442 ? -0.960 17.094 -7.835 1.00 65.38 442 LYS A O 1
ATOM 3429 N N . GLU A 1 443 ? 0.427 16.904 -6.082 1.00 65.94 443 GLU A N 1
ATOM 3430 C CA . GLU A 1 443 ? 1.044 15.616 -6.423 1.00 65.94 443 GLU A CA 1
ATOM 3431 C C . GLU A 1 443 ? -0.008 14.507 -6.522 1.00 65.94 443 GLU A C 1
ATOM 3433 O O . GLU A 1 443 ? 0.089 13.598 -7.337 1.00 65.94 443 GLU A O 1
ATOM 3438 N N . LEU A 1 444 ? -1.077 14.606 -5.738 1.00 68.44 444 LEU A N 1
ATOM 3439 C CA . LEU A 1 444 ? -2.134 13.600 -5.711 1.00 68.44 444 LEU A CA 1
ATOM 3440 C C . LEU A 1 444 ? -3.144 13.804 -6.812 1.00 68.44 444 LEU A C 1
ATOM 3442 O O . LEU A 1 444 ? -3.672 12.828 -7.333 1.00 68.44 444 LEU A O 1
ATOM 3446 N N . GLN A 1 445 ? -3.365 15.053 -7.212 1.00 73.50 445 GLN A N 1
ATOM 3447 C CA . GLN A 1 445 ? -4.113 15.332 -8.424 1.00 73.50 445 GLN A CA 1
ATOM 3448 C C . GLN A 1 445 ? -3.347 14.821 -9.654 1.00 73.50 445 GLN A C 1
ATOM 3450 O O . GLN A 1 445 ? -3.939 14.153 -10.495 1.00 73.50 445 GLN A O 1
ATOM 3455 N N . GLN A 1 446 ? -2.026 15.036 -9.720 1.00 78.56 446 GLN A N 1
ATOM 3456 C CA . GLN A 1 446 ? -1.170 14.469 -10.773 1.00 78.56 446 GLN A CA 1
ATOM 3457 C C . GLN A 1 446 ? -1.236 12.937 -10.797 1.00 78.56 446 GLN A C 1
ATOM 3459 O O . GLN A 1 446 ? -1.417 12.346 -11.861 1.00 78.56 446 GLN A O 1
ATOM 3464 N N . LEU A 1 447 ? -1.139 12.310 -9.623 1.00 79.62 447 LEU A N 1
ATOM 3465 C CA . LEU A 1 447 ? -1.270 10.871 -9.432 1.00 79.62 447 LEU A CA 1
ATOM 3466 C C . LEU A 1 447 ? -2.621 10.343 -9.920 1.00 79.62 447 LEU A C 1
ATOM 3468 O O . LEU A 1 447 ? -2.691 9.407 -10.717 1.00 79.62 447 LEU A O 1
ATOM 3472 N N . TYR A 1 448 ? -3.696 10.987 -9.474 1.00 81.00 448 TYR A N 1
ATOM 3473 C CA . TYR A 1 448 ? -5.062 10.648 -9.837 1.00 81.00 448 TYR A CA 1
ATOM 3474 C C . TYR A 1 448 ? -5.286 10.779 -11.346 1.00 81.00 448 TYR A C 1
ATOM 3476 O O . TYR A 1 448 ? -5.841 9.874 -11.964 1.00 81.00 448 TYR A O 1
ATOM 3484 N N . ASP A 1 449 ? -4.839 11.877 -11.960 1.00 82.31 449 ASP A N 1
ATOM 3485 C CA . ASP A 1 449 ? -4.989 12.108 -13.397 1.00 82.31 449 ASP A CA 1
ATOM 3486 C C . ASP A 1 449 ? -4.176 11.117 -14.229 1.00 82.31 449 ASP A C 1
ATOM 3488 O O . ASP A 1 449 ? -4.686 10.588 -15.220 1.00 82.31 449 ASP A O 1
ATOM 3492 N N . HIS A 1 450 ? -2.950 10.817 -13.796 1.00 87.12 450 HIS A N 1
ATOM 3493 C CA . HIS A 1 450 ? -2.104 9.804 -14.414 1.00 87.12 450 HIS A CA 1
ATOM 3494 C C . HIS A 1 450 ? -2.791 8.433 -14.427 1.00 87.12 450 HIS A C 1
ATOM 3496 O O . HIS A 1 450 ? -2.919 7.817 -15.488 1.00 87.12 450 HIS A O 1
ATOM 3502 N N . TYR A 1 451 ? -3.293 7.969 -13.278 1.00 86.56 451 TYR A N 1
ATOM 3503 C CA . TYR A 1 451 ? -3.942 6.659 -13.199 1.00 86.56 451 TYR A CA 1
ATOM 3504 C C . TYR A 1 451 ? -5.298 6.621 -13.854 1.00 86.56 451 TYR A C 1
ATOM 3506 O O . TYR A 1 451 ? -5.596 5.645 -14.534 1.00 86.56 451 TYR A O 1
ATOM 3514 N N . ARG A 1 452 ? -6.103 7.676 -13.727 1.00 87.69 452 ARG A N 1
ATOM 3515 C CA . ARG A 1 452 ? -7.366 7.757 -14.458 1.00 87.69 452 ARG A CA 1
ATOM 3516 C C . ARG A 1 452 ? -7.115 7.552 -15.947 1.00 87.69 452 ARG A C 1
ATOM 3518 O O . ARG A 1 452 ? -7.825 6.764 -16.562 1.00 87.69 452 ARG A O 1
ATOM 3525 N N . ALA A 1 453 ? -6.100 8.203 -16.513 1.00 89.88 453 ALA A N 1
ATOM 3526 C CA . ALA A 1 453 ? -5.770 8.053 -17.923 1.00 89.88 453 ALA A CA 1
ATOM 3527 C C . ALA A 1 453 ? -5.255 6.642 -18.264 1.00 89.88 453 ALA A C 1
ATOM 3529 O O . ALA A 1 453 ? -5.828 5.990 -19.136 1.00 89.88 453 ALA A O 1
ATOM 3530 N N . LEU A 1 454 ? -4.221 6.143 -17.573 1.00 92.50 454 LEU A N 1
ATOM 3531 C CA . LEU A 1 454 ? -3.636 4.827 -17.870 1.00 92.50 454 LEU A CA 1
ATOM 3532 C C . LEU A 1 454 ? -4.611 3.670 -17.637 1.00 92.50 454 LEU A C 1
ATOM 3534 O O . LEU A 1 454 ? -4.712 2.782 -18.479 1.00 92.50 454 LEU A O 1
ATOM 3538 N N . PHE A 1 455 ? -5.347 3.680 -16.527 1.00 94.25 455 PHE A N 1
ATOM 3539 C CA . PHE A 1 455 ? -6.297 2.617 -16.206 1.00 94.25 455 PHE A CA 1
ATOM 3540 C C . PHE A 1 455 ? -7.488 2.637 -17.171 1.00 94.25 455 PHE A C 1
ATOM 3542 O O . PHE A 1 455 ? -7.927 1.578 -17.610 1.00 94.25 455 PHE A O 1
ATOM 3549 N N . SER A 1 456 ? -7.962 3.822 -17.587 1.00 92.62 456 SER A N 1
ATOM 3550 C CA . SER A 1 456 ? -9.001 3.927 -18.626 1.00 92.62 456 SER A CA 1
ATOM 3551 C C . SER A 1 456 ? -8.529 3.359 -19.963 1.00 92.62 456 SER A C 1
ATOM 3553 O O . SER A 1 456 ? -9.275 2.626 -20.605 1.00 92.62 456 SER A O 1
ATOM 3555 N N . LEU A 1 457 ? -7.294 3.672 -20.380 1.00 95.88 457 LEU A N 1
ATOM 3556 C CA . LEU A 1 457 ? -6.694 3.111 -21.595 1.00 95.88 457 LEU A CA 1
ATOM 3557 C C . LEU A 1 457 ? -6.580 1.586 -21.501 1.00 95.88 457 LEU A C 1
ATOM 3559 O O . LEU A 1 457 ? -6.974 0.885 -22.430 1.00 95.88 457 LEU A O 1
ATOM 3563 N N . TYR A 1 458 ? -6.118 1.071 -20.359 1.00 97.69 458 TYR A N 1
ATOM 3564 C CA . TYR A 1 458 ? -6.002 -0.365 -20.143 1.00 97.69 458 TYR A CA 1
ATOM 3565 C C . TYR A 1 458 ? -7.353 -1.069 -20.201 1.00 97.69 458 TYR A C 1
ATOM 3567 O O . TYR A 1 458 ? -7.515 -2.026 -20.954 1.00 97.69 458 TYR A O 1
ATOM 3575 N N . VAL A 1 459 ? -8.331 -0.605 -19.422 1.00 96.56 459 VAL A N 1
ATOM 3576 C CA . VAL A 1 459 ? -9.643 -1.256 -19.340 1.00 96.56 459 VAL A CA 1
ATOM 3577 C C . VAL A 1 459 ? -10.384 -1.176 -20.668 1.00 96.56 459 VAL A C 1
ATOM 3579 O O . VAL A 1 459 ? -11.057 -2.136 -21.035 1.00 96.56 459 VAL A O 1
ATOM 3582 N N . LYS A 1 460 ? -10.218 -0.082 -21.419 1.00 95.81 460 LYS A N 1
ATOM 3583 C CA . LYS A 1 460 ? -10.760 0.041 -22.774 1.00 95.81 460 LYS A CA 1
ATOM 3584 C C . LYS A 1 460 ? -10.238 -1.059 -23.704 1.00 95.81 460 LYS A C 1
ATOM 3586 O O . LYS A 1 460 ? -11.033 -1.641 -24.435 1.00 95.81 460 LYS A O 1
ATOM 3591 N N . ASP A 1 461 ? -8.936 -1.334 -23.678 1.00 97.75 461 ASP A N 1
ATOM 3592 C CA . ASP A 1 461 ? -8.316 -2.270 -24.622 1.00 97.75 461 ASP A CA 1
ATOM 3593 C C . ASP A 1 461 ? -8.367 -3.732 -24.135 1.00 97.75 461 ASP A C 1
ATOM 3595 O O . ASP A 1 461 ? -8.407 -4.654 -24.951 1.00 97.75 461 ASP A O 1
ATOM 3599 N N . TYR A 1 462 ? -8.364 -3.967 -22.816 1.00 98.00 462 TYR A N 1
ATOM 3600 C CA . TYR A 1 462 ? -8.137 -5.295 -22.227 1.00 98.00 462 TYR A CA 1
ATOM 3601 C C . TYR A 1 462 ? -9.124 -5.712 -21.121 1.00 98.00 462 TYR A C 1
ATOM 3603 O O . TYR A 1 462 ? -9.099 -6.872 -20.703 1.00 98.00 462 TYR A O 1
ATOM 3611 N N . GLY A 1 463 ? -10.001 -4.819 -20.655 1.00 97.06 463 GLY A N 1
ATOM 3612 C CA . GLY A 1 463 ? -10.876 -5.053 -19.499 1.00 97.06 463 GLY A CA 1
ATOM 3613 C C . GLY A 1 463 ? -10.165 -4.911 -18.142 1.00 97.06 463 GLY A C 1
ATOM 3614 O O . GLY A 1 463 ? -8.992 -4.554 -18.074 1.00 97.06 463 GLY A O 1
ATOM 3615 N N . SER A 1 464 ? -10.883 -5.171 -17.041 1.00 95.56 464 SER A N 1
ATOM 3616 C CA . SER A 1 464 ? -10.382 -4.989 -15.660 1.00 95.56 464 SER A CA 1
ATOM 3617 C C . SER A 1 464 ? -9.980 -6.288 -14.940 1.00 95.56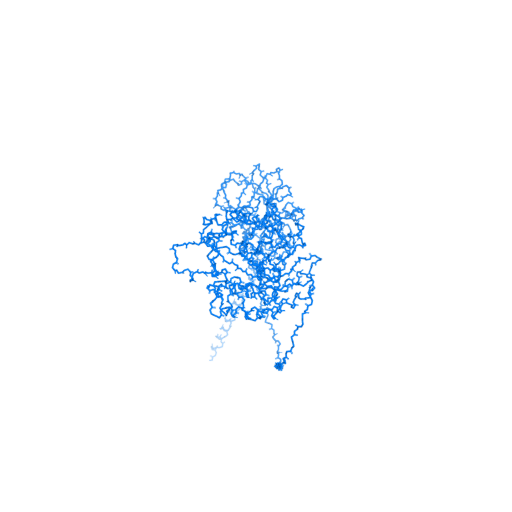 464 SER A C 1
ATOM 3619 O O . SER A 1 464 ? -9.651 -6.279 -13.754 1.00 95.56 464 SER A O 1
ATOM 3621 N N . ASN A 1 465 ? -10.017 -7.430 -15.633 1.00 95.31 465 ASN A N 1
ATOM 3622 C CA . ASN A 1 465 ? -9.898 -8.746 -14.995 1.00 95.31 465 ASN A CA 1
ATOM 3623 C C . ASN A 1 465 ? -8.477 -9.109 -14.548 1.00 95.31 465 ASN A C 1
ATOM 3625 O O . ASN A 1 465 ? -8.317 -9.909 -13.627 1.00 95.31 465 ASN A O 1
ATOM 3629 N N . ASP A 1 466 ? -7.457 -8.586 -15.224 1.00 96.81 466 ASP A N 1
ATOM 3630 C CA . ASP A 1 466 ? -6.051 -8.931 -15.012 1.00 96.81 466 ASP A CA 1
ATOM 3631 C C . ASP A 1 466 ? -5.194 -7.723 -14.633 1.00 96.81 466 ASP A C 1
ATOM 3633 O O . ASP A 1 466 ? -3.976 -7.788 -14.781 1.00 96.81 466 ASP A O 1
ATOM 3637 N N . VAL A 1 467 ? -5.814 -6.639 -14.162 1.00 97.50 467 VAL A N 1
ATOM 3638 C CA . VAL A 1 467 ? -5.131 -5.382 -13.863 1.00 97.50 467 VAL A CA 1
ATOM 3639 C C . VAL A 1 467 ? -5.463 -4.851 -12.475 1.00 97.50 467 VAL A C 1
ATOM 3641 O O . VAL A 1 467 ? -6.596 -4.972 -12.017 1.00 97.50 467 VAL A O 1
ATOM 3644 N N . THR A 1 468 ? -4.478 -4.241 -11.820 1.00 95.81 468 THR A N 1
ATOM 3645 C CA . THR A 1 468 ? -4.622 -3.551 -10.534 1.00 95.81 468 THR A CA 1
ATOM 3646 C C . THR A 1 468 ? -3.633 -2.382 -10.414 1.00 95.81 468 THR A C 1
ATOM 3648 O O . THR A 1 468 ? -2.874 -2.097 -11.346 1.00 95.81 468 THR A O 1
ATOM 3651 N N . ILE A 1 469 ? -3.659 -1.698 -9.268 1.00 93.56 469 ILE A N 1
ATOM 3652 C CA . ILE A 1 469 ? -2.580 -0.823 -8.792 1.00 93.56 469 ILE A CA 1
ATOM 3653 C C . ILE A 1 469 ? -2.213 -1.305 -7.389 1.00 93.56 469 ILE A C 1
ATOM 3655 O O . ILE A 1 469 ? -3.081 -1.321 -6.514 1.00 93.56 469 ILE A O 1
ATOM 3659 N N . SER A 1 470 ? -0.959 -1.697 -7.175 1.00 94.38 470 SER A N 1
ATOM 3660 C CA . SER A 1 470 ? -0.490 -2.146 -5.861 1.00 94.38 470 SER A CA 1
ATOM 3661 C C . SER A 1 470 ? -0.246 -0.981 -4.898 1.00 94.38 470 SER A C 1
ATOM 3663 O O . SER A 1 470 ? -0.111 0.184 -5.293 1.00 94.38 470 SER A O 1
ATOM 3665 N N . TYR A 1 471 ? -0.211 -1.276 -3.597 1.00 91.69 471 TYR A N 1
ATOM 3666 C CA . TYR A 1 471 ? 0.017 -0.265 -2.565 1.00 91.69 471 TYR A CA 1
ATOM 3667 C C . TYR A 1 471 ? 0.578 -0.824 -1.268 1.00 91.69 471 TYR A C 1
ATOM 3669 O O . TYR A 1 471 ? 0.177 -1.885 -0.794 1.00 91.69 471 TYR A O 1
ATOM 3677 N N . TYR A 1 472 ? 1.451 -0.033 -0.645 1.00 87.06 472 TYR A N 1
ATOM 3678 C CA . TYR A 1 472 ? 1.852 -0.251 0.734 1.00 87.06 472 TYR A CA 1
ATOM 3679 C C . TYR A 1 472 ? 0.756 0.217 1.691 1.00 87.06 472 TYR A C 1
ATOM 3681 O O . TYR A 1 472 ? 0.415 1.399 1.726 1.00 87.06 472 TYR A O 1
ATOM 3689 N N . GLU A 1 473 ? 0.190 -0.707 2.468 1.00 83.31 473 GLU A N 1
ATOM 3690 C CA . GLU A 1 473 ? -0.916 -0.398 3.374 1.00 83.31 473 GLU A CA 1
ATOM 3691 C C . GLU A 1 473 ? -0.412 0.021 4.764 1.00 83.31 473 GLU A C 1
ATOM 3693 O O . GLU A 1 473 ? -0.381 -0.761 5.713 1.00 83.31 473 GLU A O 1
ATOM 3698 N N . ASN A 1 474 ? -0.020 1.290 4.889 1.00 72.75 474 ASN A N 1
ATOM 3699 C CA . ASN A 1 474 ? 0.459 1.908 6.133 1.00 72.75 474 ASN A CA 1
ATOM 3700 C C . ASN A 1 474 ? -0.489 2.973 6.712 1.00 72.75 474 ASN A C 1
ATOM 3702 O O . ASN A 1 474 ? -0.161 3.622 7.707 1.00 72.75 474 ASN A O 1
ATOM 3706 N N . GLU A 1 475 ? -1.671 3.145 6.122 1.00 69.50 475 GLU A N 1
ATOM 3707 C CA . GLU A 1 475 ? -2.576 4.268 6.385 1.00 69.50 475 GLU A CA 1
ATOM 3708 C C . GLU A 1 475 ? -3.923 3.819 6.960 1.00 69.50 475 GLU A C 1
ATOM 3710 O O . GLU A 1 475 ? -4.969 4.396 6.661 1.00 69.50 475 GLU A O 1
ATOM 3715 N N . TRP A 1 476 ? -3.911 2.782 7.801 1.00 73.06 476 TRP A N 1
ATOM 3716 C CA . TRP A 1 476 ? -5.121 2.257 8.445 1.00 73.06 476 TRP A CA 1
ATOM 3717 C C . TRP A 1 476 ? -6.201 1.820 7.433 1.00 73.06 476 TRP A C 1
ATOM 3719 O O . TRP A 1 476 ? -7.377 2.121 7.618 1.00 73.06 476 TRP A O 1
ATOM 3729 N N . ALA A 1 477 ? -5.803 1.106 6.374 1.00 80.81 477 ALA A N 1
ATOM 3730 C CA . ALA A 1 477 ? -6.653 0.764 5.223 1.00 80.81 477 ALA A CA 1
ATOM 3731 C C . ALA A 1 477 ? -7.065 1.965 4.345 1.00 80.81 477 ALA A C 1
ATOM 3733 O O . ALA A 1 477 ? -7.963 1.862 3.505 1.00 80.81 477 ALA A O 1
ATOM 3734 N N . GLY A 1 478 ? -6.400 3.113 4.513 1.00 80.81 478 GLY A N 1
ATOM 3735 C CA . GLY A 1 478 ? -6.638 4.329 3.741 1.00 80.81 478 GLY A CA 1
ATOM 3736 C C . GLY A 1 478 ? -6.253 4.207 2.269 1.00 80.81 478 GLY A C 1
ATOM 3737 O O . GLY A 1 478 ? -6.914 4.803 1.419 1.00 80.81 478 GLY A O 1
ATOM 3738 N N . LYS A 1 479 ? -5.245 3.392 1.935 1.00 87.12 479 LYS A N 1
ATOM 3739 C CA . LYS A 1 479 ? -4.882 3.115 0.538 1.00 87.12 479 LYS A CA 1
ATOM 3740 C C . LYS A 1 479 ? -5.913 2.216 -0.134 1.00 87.12 479 LYS A C 1
ATOM 3742 O O . LYS A 1 479 ? -6.383 2.545 -1.219 1.00 87.12 479 LYS A O 1
ATOM 3747 N N . THR A 1 480 ? -6.358 1.164 0.554 1.00 89.69 480 THR A N 1
ATOM 3748 C CA . THR A 1 480 ? -7.475 0.319 0.101 1.00 89.69 480 THR A CA 1
ATOM 3749 C C . THR A 1 480 ? -8.727 1.158 -0.173 1.00 89.69 480 THR A C 1
ATOM 3751 O O . THR A 1 480 ? -9.303 1.095 -1.259 1.00 89.69 480 THR A O 1
ATOM 3754 N N . ARG A 1 481 ? -9.126 2.009 0.781 1.00 88.31 481 ARG A N 1
ATOM 3755 C CA . ARG A 1 481 ? -10.291 2.892 0.631 1.00 88.31 481 ARG A CA 1
ATOM 3756 C C . ARG A 1 481 ? -10.108 3.914 -0.488 1.00 88.31 481 ARG A C 1
ATOM 3758 O O . ARG A 1 481 ? -11.033 4.131 -1.267 1.00 88.31 481 ARG A O 1
ATOM 3765 N N . GLY A 1 482 ? -8.937 4.543 -0.563 1.00 84.56 482 GLY A N 1
ATOM 3766 C CA . GLY A 1 482 ? -8.608 5.523 -1.595 1.00 84.56 482 GLY A CA 1
ATOM 3767 C C . GLY A 1 482 ? -8.678 4.925 -2.999 1.00 84.56 482 GLY A C 1
ATOM 3768 O O . GLY A 1 482 ? -9.265 5.535 -3.893 1.00 84.56 482 GLY A O 1
ATOM 3769 N N . LEU A 1 483 ? -8.173 3.702 -3.176 1.00 89.69 483 LEU A N 1
ATOM 3770 C CA . LEU A 1 483 ? -8.238 2.980 -4.442 1.00 89.69 483 LEU A CA 1
ATOM 3771 C C . LEU A 1 483 ? -9.679 2.627 -4.841 1.00 89.69 483 LEU A C 1
ATOM 3773 O O . LEU A 1 483 ? -10.079 2.879 -5.977 1.00 89.69 483 LEU A O 1
ATOM 3777 N N . ILE A 1 484 ? -10.488 2.104 -3.915 1.00 90.06 484 ILE A N 1
ATOM 3778 C CA . ILE A 1 484 ? -11.910 1.814 -4.178 1.00 90.06 484 ILE A CA 1
ATOM 3779 C C . ILE A 1 484 ? -12.657 3.100 -4.552 1.00 90.06 484 ILE A C 1
ATOM 3781 O O . ILE A 1 484 ? -13.374 3.136 -5.555 1.00 90.06 484 ILE A O 1
ATOM 3785 N N . GLY A 1 485 ? -12.439 4.176 -3.791 1.00 85.19 485 GLY A N 1
ATOM 3786 C CA . GLY A 1 485 ? -13.025 5.486 -4.059 1.00 85.19 485 GLY A CA 1
ATOM 3787 C C . GLY A 1 485 ? -12.605 6.061 -5.414 1.00 85.19 485 GLY A C 1
ATOM 3788 O O . GLY A 1 485 ? -13.428 6.662 -6.102 1.00 85.19 485 GLY A O 1
ATOM 3789 N N . PHE A 1 486 ? -11.360 5.834 -5.845 1.00 84.94 486 PHE A N 1
ATOM 3790 C CA . PHE A 1 486 ? -10.888 6.194 -7.184 1.00 84.94 486 PHE A CA 1
ATOM 3791 C C . PHE A 1 486 ? -11.714 5.504 -8.279 1.00 84.94 486 PHE A C 1
ATOM 3793 O O . PHE A 1 486 ? -12.213 6.182 -9.180 1.00 84.94 486 PHE A O 1
ATOM 3800 N N . PHE A 1 487 ? -11.922 4.187 -8.196 1.00 87.19 487 PHE A N 1
ATOM 3801 C CA . PHE A 1 487 ? -12.716 3.460 -9.194 1.00 87.19 487 PHE A CA 1
ATOM 3802 C C . PHE A 1 487 ? -14.181 3.905 -9.195 1.00 87.19 487 PHE A C 1
ATOM 3804 O O . PHE A 1 487 ? -14.731 4.217 -10.250 1.00 87.19 487 PHE A O 1
ATOM 3811 N N . GLN A 1 488 ? -14.789 4.053 -8.015 1.00 86.31 488 GLN A N 1
ATOM 3812 C CA . GLN A 1 488 ? -16.167 4.540 -7.895 1.00 86.31 488 GLN A CA 1
ATOM 3813 C C . GLN A 1 488 ? -16.342 5.948 -8.479 1.00 86.31 488 GLN A C 1
ATOM 3815 O O . GLN A 1 488 ? -17.290 6.198 -9.219 1.00 86.31 488 GLN A O 1
ATOM 3820 N N . LYS A 1 489 ? -15.415 6.869 -8.187 1.00 79.19 489 LYS A N 1
ATOM 3821 C CA . LYS A 1 489 ? -15.486 8.263 -8.646 1.00 79.19 489 LYS A CA 1
ATOM 3822 C C . LYS A 1 489 ? -15.208 8.415 -10.140 1.00 79.19 489 LYS A C 1
ATOM 3824 O O . LYS A 1 489 ? -15.755 9.314 -10.773 1.00 79.19 489 LYS A O 1
ATOM 3829 N N . THR A 1 490 ? -14.331 7.587 -10.703 1.00 81.06 490 THR A N 1
ATOM 3830 C CA . THR A 1 490 ? -14.012 7.623 -12.140 1.00 81.06 490 THR A CA 1
ATOM 3831 C C . THR A 1 490 ? -15.022 6.867 -12.998 1.00 81.06 490 THR A C 1
ATOM 3833 O O . THR A 1 490 ? -15.080 7.117 -14.200 1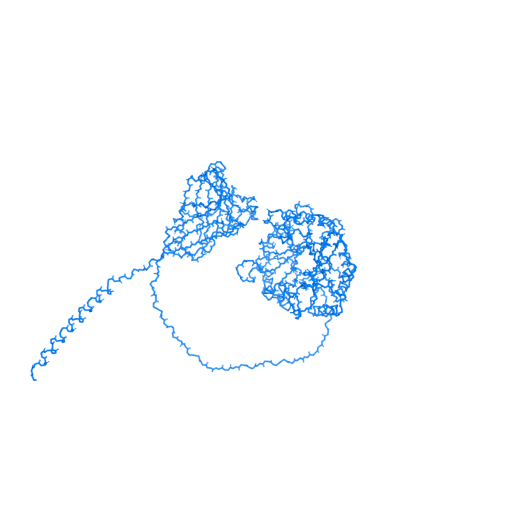.00 81.06 490 THR A O 1
ATOM 3836 N N . GLY A 1 491 ? -15.801 5.953 -12.411 1.00 84.75 491 GLY A N 1
ATOM 3837 C CA . GLY A 1 491 ? -16.681 5.044 -13.148 1.00 84.75 491 GLY A CA 1
ATOM 3838 C C . GLY A 1 491 ? -15.929 3.937 -13.896 1.00 84.75 491 GLY A C 1
ATOM 3839 O O . GLY A 1 491 ? -16.536 3.201 -14.672 1.00 84.75 491 GLY A O 1
ATOM 3840 N N . ILE A 1 492 ? -14.615 3.811 -13.684 1.00 89.31 492 ILE A N 1
ATOM 3841 C CA . ILE A 1 492 ? -13.813 2.722 -14.243 1.00 89.31 492 ILE A CA 1
ATOM 3842 C C . ILE A 1 492 ? -14.176 1.427 -13.493 1.00 89.31 492 ILE A C 1
ATOM 3844 O O . ILE A 1 492 ? -14.231 1.442 -12.261 1.00 89.31 492 ILE A O 1
ATOM 3848 N N . PRO A 1 493 ? -14.405 0.301 -14.196 1.00 93.00 493 PRO A N 1
ATOM 3849 C CA . PRO A 1 493 ? -14.658 -0.992 -13.568 1.00 93.00 493 PRO A CA 1
ATOM 3850 C C . PRO A 1 493 ? -13.610 -1.367 -12.511 1.00 93.00 493 PRO A C 1
ATOM 3852 O O . PRO A 1 493 ? -12.407 -1.257 -12.753 1.00 93.00 493 PRO A O 1
ATOM 3855 N N . MET A 1 494 ? -14.085 -1.852 -11.360 1.00 93.00 494 MET A N 1
ATOM 3856 C CA . MET A 1 494 ? -13.240 -2.327 -10.259 1.00 93.00 494 MET A CA 1
ATOM 3857 C C . MET A 1 494 ? -12.318 -3.469 -10.739 1.00 93.00 494 MET A C 1
ATOM 3859 O O . MET A 1 494 ? -12.757 -4.302 -11.548 1.00 93.00 494 MET A O 1
ATOM 3863 N N . PRO A 1 495 ? -11.062 -3.544 -10.262 1.00 94.38 495 PRO A N 1
ATOM 3864 C CA . PRO A 1 495 ? -10.200 -4.686 -10.521 1.00 94.38 495 PRO A CA 1
ATOM 3865 C C . PRO A 1 495 ? -10.767 -5.952 -9.872 1.00 94.38 495 PRO A C 1
ATOM 3867 O O . PRO A 1 495 ? -11.437 -5.904 -8.841 1.00 94.38 495 PRO A O 1
ATOM 3870 N N . LYS A 1 496 ? -10.459 -7.112 -10.459 1.00 93.56 496 LYS A N 1
ATOM 3871 C CA . LYS A 1 496 ? -10.861 -8.419 -9.906 1.00 93.56 496 LYS A CA 1
ATOM 3872 C C . LYS A 1 496 ? -10.156 -8.752 -8.579 1.00 93.56 496 LYS A C 1
ATOM 3874 O O . LYS A 1 496 ? -10.650 -9.573 -7.804 1.00 93.56 496 LYS A O 1
ATOM 3879 N N . TYR A 1 497 ? -8.993 -8.150 -8.343 1.00 95.19 497 TYR A N 1
ATOM 3880 C CA . TYR A 1 497 ? -8.155 -8.406 -7.180 1.00 95.19 497 TYR A CA 1
ATOM 3881 C C . TYR A 1 497 ? -7.484 -7.126 -6.672 1.00 95.19 497 TYR A C 1
ATOM 3883 O O . TYR A 1 497 ? -7.193 -6.200 -7.436 1.00 95.19 497 TYR A O 1
ATOM 3891 N N . PHE A 1 498 ? -7.196 -7.114 -5.375 1.00 95.50 498 PHE A N 1
ATOM 3892 C CA . PHE A 1 498 ? -6.436 -6.069 -4.698 1.00 95.50 498 PHE A CA 1
ATOM 3893 C C . PHE A 1 498 ? -5.052 -6.605 -4.347 1.00 95.50 498 PHE A C 1
ATOM 3895 O O . PHE A 1 498 ? -4.935 -7.663 -3.729 1.00 95.50 498 PHE A O 1
ATOM 3902 N N . GLU A 1 499 ? -4.005 -5.889 -4.746 1.00 96.56 499 GLU A N 1
ATOM 3903 C CA . GLU A 1 499 ? -2.625 -6.230 -4.402 1.00 96.56 499 GLU A CA 1
ATOM 3904 C C . GLU A 1 499 ? -2.111 -5.286 -3.313 1.00 96.56 499 GLU A C 1
ATOM 3906 O O . GLU A 1 499 ? -1.926 -4.093 -3.544 1.00 96.56 499 GLU A O 1
ATOM 3911 N N . ILE A 1 500 ? -1.892 -5.831 -2.117 1.00 95.19 500 ILE A N 1
ATOM 3912 C CA . ILE A 1 500 ? -1.437 -5.089 -0.940 1.00 95.19 500 ILE A CA 1
ATOM 3913 C C . ILE A 1 500 ? -0.013 -5.493 -0.578 1.00 95.19 500 ILE A C 1
ATOM 3915 O O . ILE A 1 500 ? 0.348 -6.667 -0.664 1.00 95.19 500 ILE A O 1
ATOM 3919 N N . HIS A 1 501 ? 0.799 -4.541 -0.138 1.00 93.50 501 HIS A N 1
ATOM 3920 C CA . HIS A 1 501 ? 2.109 -4.816 0.444 1.00 93.50 501 HIS A CA 1
ATOM 3921 C C . HIS A 1 501 ? 2.019 -4.665 1.961 1.00 93.50 501 HIS A C 1
ATOM 3923 O O . HIS A 1 501 ? 1.476 -3.680 2.473 1.00 93.50 501 HIS A O 1
ATOM 3929 N N . LEU A 1 502 ? 2.538 -5.659 2.680 1.00 88.31 502 LEU A N 1
ATOM 3930 C CA . LEU A 1 502 ? 2.471 -5.750 4.133 1.00 88.31 502 LEU A CA 1
ATOM 3931 C C . LEU A 1 502 ? 3.874 -5.681 4.730 1.00 88.31 502 LEU A C 1
ATOM 3933 O O . LEU A 1 502 ? 4.618 -6.666 4.752 1.00 88.31 502 LEU A O 1
ATOM 3937 N N . TYR A 1 503 ? 4.187 -4.514 5.282 1.00 84.31 503 TYR A N 1
ATOM 3938 C CA . TYR A 1 503 ? 5.375 -4.259 6.090 1.00 84.31 503 TYR A CA 1
ATOM 3939 C C . TYR A 1 503 ? 4.980 -3.729 7.461 1.00 84.31 503 TYR A C 1
ATOM 3941 O O . TYR A 1 503 ? 3.830 -3.351 7.684 1.00 84.31 503 TYR A O 1
ATOM 3949 N N . SER A 1 504 ? 5.935 -3.714 8.395 1.00 66.25 504 SER A N 1
ATOM 3950 C CA . SER A 1 504 ? 5.671 -3.201 9.738 1.00 66.25 504 SER A CA 1
ATOM 3951 C C . SER A 1 504 ? 5.217 -1.735 9.653 1.00 66.25 504 SER A C 1
ATOM 3953 O O . SER A 1 504 ? 5.981 -0.900 9.158 1.00 66.25 504 SER A O 1
ATOM 3955 N N . PRO A 1 505 ? 3.996 -1.395 10.112 1.00 55.31 505 PRO A N 1
ATOM 3956 C CA . PRO A 1 505 ? 3.510 -0.026 10.062 1.00 55.31 505 PRO A CA 1
ATOM 3957 C C . PRO A 1 505 ? 4.352 0.859 10.994 1.00 55.31 505 PRO A C 1
ATOM 3959 O O . PRO A 1 505 ? 4.991 0.352 11.918 1.00 55.31 505 PRO A O 1
ATOM 3962 N N . PRO A 1 506 ? 4.307 2.194 10.844 1.00 44.41 506 PRO A N 1
ATOM 3963 C CA . PRO A 1 506 ? 5.010 3.135 11.728 1.00 44.41 506 PRO A CA 1
ATOM 3964 C C . PRO A 1 506 ? 4.466 3.169 13.177 1.00 44.41 506 PRO A C 1
ATOM 3966 O O . PRO A 1 506 ? 4.765 4.091 13.932 1.00 44.41 506 PRO A O 1
ATOM 3969 N N . ILE A 1 507 ? 3.644 2.191 13.575 1.00 43.53 507 ILE A N 1
ATOM 3970 C CA . ILE A 1 507 ? 2.981 2.109 14.878 1.00 43.53 507 ILE A CA 1
ATOM 3971 C C . ILE A 1 507 ? 3.889 1.344 15.858 1.00 43.53 507 ILE A C 1
ATOM 3973 O O . ILE A 1 507 ? 4.244 0.196 15.572 1.00 43.53 507 ILE A O 1
ATOM 3977 N N . PRO A 1 508 ? 4.225 1.912 17.034 1.00 42.81 508 PRO A N 1
ATOM 3978 C CA . PRO A 1 508 ? 4.941 1.188 18.081 1.00 42.81 508 PRO A CA 1
ATOM 3979 C C . PRO A 1 508 ? 4.160 -0.060 18.519 1.00 42.81 508 PRO A C 1
ATOM 3981 O O . PRO A 1 508 ? 3.021 0.046 18.968 1.00 42.81 508 PRO A O 1
ATOM 3984 N N . GLY A 1 509 ? 4.761 -1.245 18.404 1.00 55.22 509 GLY A N 1
ATOM 3985 C CA . GLY A 1 509 ? 4.139 -2.497 18.839 1.00 55.22 509 GLY A CA 1
ATOM 3986 C C . GLY A 1 509 ? 4.762 -3.745 18.204 1.00 55.22 509 GLY A C 1
ATOM 3987 O O . GLY A 1 509 ? 5.608 -3.624 17.316 1.00 55.22 509 GLY A O 1
ATOM 3988 N N . PRO A 1 510 ? 4.370 -4.954 18.649 1.00 61.19 510 PRO A N 1
ATOM 3989 C CA . PRO A 1 510 ? 4.836 -6.203 18.051 1.00 61.19 510 PRO A CA 1
ATOM 3990 C C . PRO A 1 510 ? 4.366 -6.343 16.593 1.00 61.19 510 PRO A C 1
ATOM 3992 O O . PRO A 1 510 ? 3.190 -6.116 16.298 1.00 61.19 510 PRO A O 1
ATOM 3995 N N . ILE A 1 511 ? 5.261 -6.795 15.702 1.00 64.38 511 ILE A N 1
ATOM 3996 C CA . ILE A 1 511 ? 4.988 -7.061 14.271 1.00 64.38 511 ILE A CA 1
ATOM 3997 C C . ILE A 1 511 ? 3.711 -7.896 14.095 1.00 64.38 511 ILE A C 1
ATOM 3999 O O . ILE A 1 511 ? 2.843 -7.547 13.297 1.00 64.38 511 ILE A O 1
ATOM 4003 N N . LEU A 1 512 ? 3.559 -8.950 14.901 1.00 67.00 512 LEU A N 1
ATOM 4004 C CA . LEU A 1 512 ? 2.430 -9.877 14.829 1.00 67.00 512 LEU A CA 1
ATOM 4005 C C . LEU A 1 512 ? 1.069 -9.180 15.007 1.00 67.00 512 LEU A C 1
ATOM 4007 O O . LEU A 1 512 ? 0.145 -9.416 14.230 1.00 67.00 512 LEU A O 1
ATOM 4011 N N . THR A 1 513 ? 0.954 -8.286 15.992 1.00 69.00 513 THR A N 1
ATOM 4012 C CA . THR A 1 513 ? -0.285 -7.540 16.263 1.00 69.00 513 THR A CA 1
ATOM 4013 C C . THR A 1 513 ? -0.590 -6.557 15.136 1.00 69.00 513 THR A C 1
ATOM 4015 O O . THR A 1 513 ? -1.723 -6.461 14.670 1.00 69.00 513 THR A O 1
ATOM 4018 N N . ASN A 1 514 ? 0.431 -5.850 14.661 1.00 73.19 514 ASN A N 1
ATOM 4019 C CA . ASN A 1 514 ? 0.286 -4.810 13.651 1.00 73.19 514 ASN A CA 1
ATOM 4020 C C . ASN A 1 514 ? -0.153 -5.353 12.278 1.00 73.19 514 ASN A C 1
ATOM 4022 O O . ASN A 1 514 ? -0.981 -4.736 11.603 1.00 73.19 514 ASN A O 1
ATOM 4026 N N . PHE A 1 515 ? 0.363 -6.514 11.871 1.00 81.44 515 PHE A N 1
ATOM 4027 C CA . PHE A 1 515 ? -0.015 -7.157 10.609 1.00 81.44 515 PHE A CA 1
ATOM 4028 C C . PHE A 1 515 ? -1.460 -7.661 10.639 1.00 81.44 515 PHE A C 1
ATOM 4030 O O . PHE A 1 515 ? -2.228 -7.367 9.724 1.00 81.44 515 PHE A O 1
ATOM 4037 N N . ALA A 1 516 ? -1.855 -8.352 11.714 1.00 79.75 516 ALA A N 1
ATOM 4038 C CA . ALA A 1 516 ? -3.228 -8.827 11.879 1.00 79.75 516 ALA A CA 1
ATOM 4039 C C . ALA A 1 516 ? -4.233 -7.661 11.890 1.00 79.75 516 ALA A C 1
ATOM 4041 O O . ALA A 1 516 ? -5.251 -7.719 11.205 1.00 79.75 516 ALA A O 1
ATOM 4042 N N . LEU A 1 517 ? -3.911 -6.563 12.587 1.00 78.38 517 LEU A N 1
ATOM 4043 C CA . LEU A 1 517 ? -4.730 -5.347 12.579 1.00 78.38 517 LEU A CA 1
ATOM 4044 C C . LEU A 1 517 ? -4.851 -4.730 11.182 1.00 78.38 517 LEU A C 1
ATOM 4046 O O . LEU A 1 517 ? -5.917 -4.241 10.819 1.00 78.38 517 LEU A O 1
ATOM 4050 N N . THR A 1 518 ? -3.774 -4.733 10.395 1.00 83.56 518 THR A N 1
ATOM 4051 C CA . THR A 1 518 ? -3.806 -4.205 9.023 1.00 83.56 518 THR A CA 1
ATOM 4052 C C . THR A 1 518 ? -4.760 -5.023 8.155 1.00 83.56 518 THR A C 1
ATOM 4054 O O . THR A 1 518 ? -5.628 -4.444 7.505 1.00 83.56 518 THR A O 1
ATOM 4057 N N . LEU A 1 519 ? -4.686 -6.356 8.225 1.00 87.19 519 LEU A N 1
ATOM 4058 C CA . LEU A 1 519 ? -5.605 -7.255 7.517 1.00 87.19 519 LEU A CA 1
ATOM 4059 C C . LEU A 1 519 ? -7.068 -7.042 7.941 1.00 87.19 519 LEU A C 1
ATOM 4061 O O . LEU A 1 519 ? -7.925 -6.872 7.079 1.00 87.19 519 LEU A O 1
ATOM 4065 N N . GLN A 1 520 ? -7.351 -6.937 9.244 1.00 85.88 520 GLN A N 1
ATOM 4066 C CA . GLN A 1 520 ? -8.701 -6.648 9.762 1.00 85.88 520 GLN A CA 1
ATOM 4067 C C . GLN A 1 520 ? -9.255 -5.301 9.276 1.00 85.88 520 GLN A C 1
ATOM 4069 O O . GLN A 1 520 ? -10.455 -5.151 9.037 1.00 85.88 520 GLN A O 1
ATOM 4074 N N . ARG A 1 521 ? -8.395 -4.289 9.117 1.00 85.62 521 ARG A N 1
ATOM 4075 C CA . ARG A 1 521 ? -8.807 -2.982 8.585 1.00 85.62 521 ARG A CA 1
ATOM 4076 C C . ARG A 1 521 ? -9.116 -3.061 7.095 1.00 85.62 521 ARG A C 1
ATOM 4078 O O . ARG A 1 521 ? -10.143 -2.535 6.680 1.00 85.62 521 ARG A O 1
ATOM 4085 N N . VAL A 1 522 ? -8.276 -3.737 6.307 1.00 88.94 522 VAL A N 1
ATOM 4086 C CA . VAL A 1 522 ? -8.539 -3.983 4.876 1.00 88.94 522 VAL A CA 1
ATOM 4087 C C . VAL A 1 522 ? -9.852 -4.744 4.706 1.00 88.94 522 VAL A C 1
ATOM 4089 O O . VAL A 1 522 ? -10.691 -4.352 3.901 1.00 88.94 522 VAL A O 1
ATOM 4092 N N . GLU A 1 523 ? -10.079 -5.770 5.523 1.00 87.44 523 GLU A N 1
ATOM 4093 C CA . GLU A 1 523 ? -11.337 -6.511 5.568 1.00 87.44 523 GLU A CA 1
ATOM 4094 C C . GLU A 1 523 ? -12.537 -5.616 5.859 1.00 87.44 523 GLU A C 1
ATOM 4096 O O . GLU A 1 523 ? -13.538 -5.687 5.153 1.00 87.44 523 GLU A O 1
ATOM 4101 N N . THR A 1 524 ? -12.432 -4.754 6.872 1.00 85.44 524 THR A N 1
ATOM 4102 C CA . THR A 1 524 ? -13.494 -3.809 7.235 1.00 85.44 524 THR A CA 1
ATOM 4103 C C . THR A 1 524 ? -13.848 -2.910 6.051 1.00 85.44 524 THR A C 1
ATOM 4105 O O . THR A 1 524 ? -15.025 -2.739 5.742 1.00 85.44 524 THR A O 1
ATOM 4108 N N . VAL A 1 525 ? -12.840 -2.385 5.346 1.00 86.19 525 VAL A N 1
ATOM 4109 C CA . VAL A 1 525 ? -13.048 -1.562 4.148 1.00 86.19 525 VAL A CA 1
ATOM 4110 C C . VAL A 1 525 ? -13.707 -2.375 3.031 1.00 86.19 525 VAL A C 1
ATOM 4112 O O . VAL A 1 525 ? -14.694 -1.929 2.455 1.00 86.19 525 VAL A O 1
ATOM 4115 N N . LEU A 1 526 ? -13.224 -3.582 2.727 1.00 88.44 526 LEU A N 1
ATOM 4116 C CA . LEU A 1 526 ? -13.837 -4.407 1.680 1.00 88.44 526 LEU A CA 1
ATOM 4117 C C . LEU A 1 526 ? -15.266 -4.838 2.040 1.00 88.44 526 LEU A C 1
ATOM 4119 O O . LEU A 1 526 ? -16.120 -4.863 1.157 1.00 88.44 526 LEU A O 1
ATOM 4123 N N . LYS A 1 527 ? -15.564 -5.117 3.316 1.00 87.12 527 LYS A N 1
ATOM 4124 C CA . LYS A 1 527 ? -16.929 -5.363 3.814 1.00 87.12 527 LYS A CA 1
ATOM 4125 C C . LYS A 1 527 ? -17.837 -4.164 3.560 1.00 87.12 527 LYS A C 1
ATOM 4127 O O . LYS A 1 527 ? -18.918 -4.339 3.007 1.00 87.12 527 LYS A O 1
ATOM 4132 N N . GLU A 1 528 ? -17.386 -2.960 3.905 1.00 84.19 528 GLU A N 1
ATOM 4133 C CA . GLU A 1 528 ? -18.153 -1.721 3.719 1.00 84.19 528 GLU A CA 1
ATOM 4134 C C . GLU A 1 528 ? -18.575 -1.500 2.263 1.00 84.19 528 GLU A C 1
ATOM 4136 O O . GLU A 1 528 ? -19.703 -1.091 1.997 1.00 84.19 528 GLU A O 1
ATOM 4141 N N . PHE A 1 529 ? -17.694 -1.816 1.315 1.00 84.19 529 PHE A N 1
ATOM 4142 C CA . PHE A 1 529 ? -17.962 -1.643 -0.112 1.00 84.19 529 PHE A CA 1
ATOM 4143 C C . PHE A 1 529 ? -18.570 -2.878 -0.792 1.00 84.19 529 PHE A C 1
ATOM 4145 O O . PHE A 1 529 ? -18.691 -2.891 -2.015 1.00 84.19 529 PHE A O 1
ATOM 4152 N N . ASN A 1 530 ? -18.973 -3.904 -0.031 1.00 88.75 530 ASN A N 1
ATOM 4153 C CA . ASN A 1 530 ? -19.494 -5.175 -0.550 1.00 88.75 530 ASN A CA 1
ATOM 4154 C C . ASN A 1 530 ? -18.515 -5.897 -1.506 1.00 88.75 530 ASN A C 1
ATOM 4156 O O . ASN A 1 530 ? -18.900 -6.502 -2.504 1.00 88.75 530 ASN A O 1
ATOM 4160 N N . LEU A 1 531 ? -17.222 -5.816 -1.192 1.00 92.25 531 LEU A N 1
ATOM 4161 C CA . LEU A 1 531 ? -16.101 -6.360 -1.961 1.00 92.25 531 LEU A CA 1
ATOM 4162 C C . LEU A 1 531 ? -15.336 -7.458 -1.209 1.00 92.25 531 LEU A C 1
ATOM 4164 O O . LEU A 1 531 ? -14.279 -7.876 -1.674 1.00 92.25 531 LEU A O 1
ATOM 4168 N N . LEU A 1 532 ? -15.849 -7.958 -0.079 1.00 87.69 532 LEU A N 1
ATOM 4169 C CA . LEU A 1 532 ? -15.175 -8.972 0.748 1.00 87.69 532 LEU A CA 1
ATOM 4170 C C . LEU A 1 532 ? -14.814 -10.262 -0.020 1.00 87.69 532 LEU A C 1
ATOM 4172 O O . LEU A 1 532 ? -13.811 -10.897 0.285 1.00 87.69 532 LEU A O 1
ATOM 4176 N N . GLY A 1 533 ? -15.595 -10.631 -1.041 1.00 86.31 533 GLY A N 1
ATOM 4177 C CA . GLY A 1 533 ? -15.316 -11.795 -1.895 1.00 86.31 533 GLY A CA 1
ATOM 4178 C C . GLY A 1 533 ? -14.187 -11.599 -2.920 1.00 86.31 533 GLY A C 1
ATOM 4179 O O . GLY A 1 533 ? -13.829 -12.551 -3.620 1.00 86.31 533 GLY A O 1
ATOM 4180 N N . SER A 1 534 ? -13.643 -10.383 -3.036 1.00 91.38 534 SER A N 1
ATOM 4181 C CA . SER A 1 534 ? -12.552 -10.066 -3.964 1.00 91.38 534 SER A CA 1
ATOM 4182 C C . SER A 1 534 ? -11.268 -10.786 -3.563 1.00 91.38 534 SER A C 1
ATOM 4184 O O . SER A 1 534 ? -11.000 -10.996 -2.382 1.00 91.38 534 SER A O 1
ATOM 4186 N N . GLU A 1 535 ? -10.451 -11.147 -4.550 1.00 94.00 535 GLU A N 1
ATOM 4187 C CA . GLU A 1 535 ? -9.138 -11.736 -4.275 1.00 94.00 535 GLU A CA 1
ATOM 4188 C C . GLU A 1 535 ? -8.211 -10.685 -3.664 1.00 94.00 535 GLU A C 1
ATOM 4190 O O . GLU A 1 535 ? -8.121 -9.560 -4.160 1.00 94.00 535 GLU A O 1
ATOM 4195 N N . VAL A 1 536 ? -7.498 -11.072 -2.608 1.00 95.00 536 VAL A N 1
ATOM 4196 C CA . VAL A 1 536 ? -6.431 -10.266 -2.016 1.00 95.00 536 VAL A CA 1
ATOM 4197 C C . VAL A 1 536 ? -5.100 -10.972 -2.241 1.00 95.00 536 VAL A C 1
ATOM 4199 O O . VAL A 1 536 ? -4.899 -12.126 -1.859 1.00 95.00 536 VAL A O 1
ATOM 4202 N N . ILE A 1 537 ? -4.178 -10.259 -2.873 1.00 95.88 537 ILE A N 1
ATOM 4203 C CA . ILE A 1 537 ? -2.800 -10.679 -3.092 1.00 95.88 537 ILE A CA 1
ATOM 4204 C C . ILE A 1 537 ? -1.933 -9.897 -2.116 1.00 95.88 537 ILE A C 1
ATOM 4206 O O . ILE A 1 537 ? -1.935 -8.669 -2.137 1.00 95.88 537 ILE A O 1
ATOM 4210 N N . ILE A 1 538 ? -1.167 -10.595 -1.280 1.00 95.56 538 ILE A N 1
ATOM 4211 C CA . ILE A 1 538 ? -0.082 -9.971 -0.523 1.00 95.56 538 ILE A CA 1
ATOM 4212 C C . ILE A 1 538 ? 1.124 -9.933 -1.466 1.00 95.56 538 ILE A C 1
ATOM 4214 O O . ILE A 1 538 ? 1.885 -10.897 -1.554 1.00 95.56 538 ILE A O 1
ATOM 4218 N N . GLY A 1 539 ? 1.225 -8.852 -2.243 1.00 95.19 539 GLY A N 1
ATOM 4219 C CA . GLY A 1 539 ? 2.175 -8.691 -3.350 1.00 95.19 539 GLY A CA 1
ATOM 4220 C C . GLY A 1 539 ? 3.618 -8.508 -2.896 1.00 95.19 539 GLY A C 1
ATOM 4221 O O . GLY A 1 539 ? 4.541 -8.883 -3.619 1.00 95.19 539 GLY A O 1
ATOM 4222 N N . GLU A 1 540 ? 3.815 -8.009 -1.676 1.00 93.88 540 GLU A N 1
ATOM 4223 C CA . GLU A 1 540 ? 5.115 -7.967 -1.017 1.00 93.88 540 GLU A CA 1
ATOM 4224 C C . GLU A 1 540 ? 4.972 -8.096 0.506 1.00 93.88 540 GLU A C 1
ATOM 4226 O O . GLU A 1 540 ? 4.084 -7.496 1.121 1.00 93.88 540 GLU A O 1
ATOM 4231 N N . THR A 1 541 ? 5.847 -8.893 1.117 1.00 92.56 541 THR A N 1
ATOM 4232 C CA . THR A 1 541 ? 6.059 -8.984 2.566 1.00 92.56 541 THR A CA 1
ATOM 4233 C C . THR A 1 541 ? 7.372 -9.717 2.877 1.00 92.56 541 THR A C 1
ATOM 4235 O O . THR A 1 541 ? 7.955 -10.355 2.000 1.00 92.56 541 THR A O 1
ATOM 4238 N N . TYR A 1 542 ? 7.855 -9.665 4.121 1.00 90.75 542 TYR A N 1
ATOM 4239 C CA . TYR A 1 542 ? 9.166 -10.207 4.500 1.00 90.75 542 TYR A CA 1
ATOM 4240 C C . TYR A 1 542 ? 9.343 -11.689 4.152 1.00 90.75 542 TYR A C 1
ATOM 4242 O O . TYR A 1 542 ? 8.472 -12.514 4.408 1.00 90.75 542 TYR A O 1
ATOM 4250 N N . HIS A 1 543 ? 10.503 -12.048 3.610 1.00 90.19 543 HIS A N 1
ATOM 4251 C CA . HIS A 1 543 ? 10.777 -13.422 3.214 1.00 90.19 543 HIS A CA 1
ATOM 4252 C C . HIS A 1 543 ? 10.743 -14.401 4.394 1.00 90.19 543 HIS A C 1
ATOM 4254 O O . HIS A 1 543 ? 11.396 -14.187 5.413 1.00 90.19 543 HIS A O 1
ATOM 4260 N N . ASN A 1 544 ? 10.010 -15.504 4.210 1.00 89.44 544 ASN A N 1
ATOM 4261 C CA . ASN A 1 544 ? 9.918 -16.640 5.131 1.00 89.44 544 ASN A CA 1
ATOM 4262 C C . ASN A 1 544 ? 9.780 -16.261 6.618 1.00 89.44 544 ASN A C 1
ATOM 4264 O O . ASN A 1 544 ? 10.358 -16.911 7.489 1.00 89.44 544 ASN A O 1
ATOM 4268 N N . ASN A 1 545 ? 9.063 -15.176 6.911 1.00 89.81 545 ASN A N 1
ATOM 4269 C CA . ASN A 1 545 ? 9.024 -14.616 8.252 1.00 89.81 545 ASN A CA 1
ATOM 4270 C C . ASN A 1 545 ? 7.936 -15.294 9.099 1.00 89.81 545 ASN A C 1
ATOM 4272 O O . ASN A 1 545 ? 6.756 -15.295 8.742 1.00 89.81 545 ASN A O 1
ATOM 4276 N N . ASP A 1 546 ? 8.332 -15.849 10.243 1.00 88.88 546 ASP A N 1
ATOM 4277 C CA . ASP A 1 546 ? 7.459 -16.591 11.152 1.00 88.88 546 ASP A CA 1
ATOM 4278 C C . ASP A 1 546 ? 6.376 -15.709 11.791 1.00 88.88 546 ASP A C 1
ATOM 4280 O O . ASP A 1 546 ? 5.228 -16.136 11.900 1.00 88.88 546 ASP A O 1
ATOM 4284 N N . GLN A 1 547 ? 6.704 -14.472 12.172 1.00 87.31 547 GLN A N 1
ATOM 4285 C CA . GLN A 1 547 ? 5.754 -13.528 12.766 1.00 87.31 547 GLN A CA 1
ATOM 4286 C C . GLN A 1 547 ? 4.694 -13.085 11.756 1.00 87.31 547 GLN A C 1
ATOM 4288 O O . GLN A 1 547 ? 3.515 -13.013 12.105 1.00 87.31 547 GLN A O 1
ATOM 4293 N N . VAL A 1 548 ? 5.087 -12.833 10.502 1.00 88.38 548 VAL A N 1
ATOM 4294 C CA . VAL A 1 548 ? 4.147 -12.515 9.416 1.00 88.38 548 VAL A CA 1
ATOM 4295 C C . VAL A 1 548 ? 3.249 -13.714 9.116 1.00 88.38 548 VAL A C 1
ATOM 4297 O O . VAL A 1 548 ? 2.029 -13.565 9.053 1.00 88.38 548 VAL A O 1
ATOM 4300 N N . ALA A 1 549 ? 3.826 -14.910 8.975 1.00 89.81 549 ALA A N 1
ATOM 4301 C CA . ALA A 1 549 ? 3.069 -16.130 8.705 1.00 89.81 549 ALA A CA 1
ATOM 4302 C C . ALA A 1 549 ? 2.049 -16.431 9.822 1.00 89.81 549 ALA A C 1
ATOM 4304 O O . ALA A 1 549 ? 0.888 -16.737 9.544 1.00 89.81 549 ALA A O 1
ATOM 4305 N N . GLN A 1 550 ? 2.450 -16.264 11.087 1.00 87.69 550 GLN A N 1
ATOM 4306 C CA . GLN A 1 550 ? 1.560 -16.371 12.244 1.00 87.69 550 GLN A CA 1
ATOM 4307 C C . GLN A 1 550 ? 0.472 -15.297 12.253 1.00 87.69 550 GLN A C 1
ATOM 4309 O O . GLN A 1 550 ? -0.676 -15.614 12.555 1.00 87.69 550 GLN A O 1
ATOM 4314 N N . ALA A 1 551 ? 0.793 -14.046 11.914 1.00 86.50 551 ALA A N 1
ATOM 4315 C CA . ALA A 1 551 ? -0.192 -12.969 11.867 1.00 86.50 551 ALA A CA 1
ATOM 4316 C C . ALA A 1 551 ? -1.291 -13.248 10.832 1.00 86.50 551 ALA A C 1
ATOM 4318 O O . ALA A 1 551 ? -2.472 -13.145 11.161 1.00 86.50 551 ALA A O 1
ATOM 4319 N N . ILE A 1 552 ? -0.910 -13.677 9.621 1.00 88.69 552 ILE A N 1
ATOM 4320 C CA . ILE A 1 552 ? -1.859 -14.081 8.573 1.00 88.69 552 ILE A CA 1
ATOM 4321 C C . ILE A 1 552 ? -2.699 -15.269 9.060 1.00 88.69 552 ILE A C 1
ATOM 4323 O O . ILE A 1 552 ? -3.922 -15.235 8.968 1.00 88.69 552 ILE A O 1
ATOM 4327 N N . ARG A 1 553 ? -2.073 -16.297 9.649 1.00 87.00 553 ARG A N 1
ATOM 4328 C CA . ARG A 1 553 ? -2.792 -17.466 10.181 1.00 87.00 553 ARG A CA 1
ATOM 4329 C C . ARG A 1 553 ? -3.807 -17.090 11.259 1.00 87.00 553 ARG A C 1
ATOM 4331 O O . ARG A 1 553 ? -4.936 -17.569 11.234 1.00 87.00 553 ARG A O 1
ATOM 4338 N N . ASN A 1 554 ? -3.395 -16.282 12.231 1.00 83.31 554 ASN A N 1
ATOM 4339 C CA . ASN A 1 554 ? -4.240 -15.885 13.354 1.00 83.31 554 ASN A CA 1
ATOM 4340 C C . ASN A 1 554 ? -5.428 -15.055 12.877 1.00 83.31 554 ASN A C 1
ATOM 4342 O O . ASN A 1 554 ? -6.541 -15.260 13.352 1.00 83.31 554 ASN A O 1
ATOM 4346 N N . TYR A 1 555 ? -5.191 -14.174 11.906 1.00 84.31 555 TYR A N 1
ATOM 4347 C CA . TYR A 1 555 ? -6.239 -13.440 11.217 1.00 84.31 555 TYR A CA 1
ATOM 4348 C C . TYR A 1 555 ? -7.248 -14.391 10.545 1.00 84.31 555 TYR A C 1
ATOM 4350 O O . TYR A 1 555 ? -8.434 -14.334 10.855 1.00 84.31 555 TYR A O 1
ATOM 4358 N N . LEU A 1 556 ? -6.775 -15.334 9.720 1.00 85.25 556 LEU A N 1
ATOM 4359 C CA . LEU A 1 556 ? -7.634 -16.292 9.010 1.00 85.25 556 LEU A CA 1
ATOM 4360 C C . LEU A 1 556 ? -8.422 -17.225 9.950 1.00 85.25 556 LEU A C 1
ATOM 4362 O O . LEU A 1 556 ? -9.528 -17.630 9.614 1.00 85.25 556 LEU A O 1
ATOM 4366 N N . LYS A 1 557 ? -7.878 -17.571 11.126 1.00 80.31 557 LYS A N 1
ATOM 4367 C CA . LYS A 1 557 ? -8.579 -18.383 12.143 1.00 80.31 557 LYS A CA 1
ATOM 4368 C C . LYS A 1 557 ? -9.649 -17.622 12.919 1.00 80.31 557 LYS A C 1
ATOM 4370 O O . LYS A 1 557 ? -10.541 -18.253 13.478 1.00 80.31 557 LYS A O 1
ATOM 4375 N N . GLY A 1 558 ? -9.475 -16.312 13.072 1.00 65.50 558 GLY A N 1
ATOM 4376 C CA . GLY A 1 558 ? -10.241 -15.501 14.013 1.00 65.50 558 GLY A CA 1
ATOM 4377 C C . GLY A 1 558 ? -11.570 -14.976 13.475 1.00 65.50 558 GLY A C 1
ATOM 4378 O O . GLY A 1 558 ? -12.376 -14.517 14.280 1.00 65.50 558 GLY A O 1
ATOM 4379 N N . ASP A 1 559 ? -11.805 -15.030 12.160 1.00 60.59 559 ASP A N 1
ATOM 4380 C CA . ASP A 1 559 ? -13.004 -14.469 11.527 1.00 60.59 559 ASP A CA 1
ATOM 4381 C C . ASP A 1 559 ? -13.870 -15.550 10.860 1.00 60.59 559 ASP A C 1
ATOM 4383 O O . ASP A 1 559 ? -13.382 -16.529 10.299 1.00 60.59 559 ASP A O 1
ATOM 4387 N N . SER A 1 560 ? -15.184 -15.349 10.919 1.00 55.25 560 SER A N 1
ATOM 4388 C CA . SER A 1 560 ? -16.200 -16.175 10.259 1.00 55.25 560 SER A CA 1
ATOM 4389 C C . SER A 1 560 ? -16.246 -15.996 8.734 1.00 55.25 560 SER A C 1
ATOM 4391 O O . SER A 1 560 ? -16.745 -16.881 8.041 1.00 55.25 560 SER A O 1
ATOM 4393 N N . ALA A 1 561 ? -15.736 -14.873 8.210 1.00 60.38 561 ALA A N 1
ATOM 4394 C CA . ALA A 1 561 ? -15.669 -14.579 6.777 1.00 60.38 561 ALA A CA 1
ATOM 4395 C C . ALA A 1 561 ? -14.409 -13.753 6.439 1.00 60.38 561 ALA A C 1
ATOM 4397 O O . ALA A 1 561 ? -14.527 -12.571 6.112 1.00 60.38 561 ALA A O 1
ATOM 4398 N N . PRO A 1 562 ? -13.204 -14.344 6.545 1.00 76.56 562 PRO A N 1
ATOM 4399 C CA . PRO A 1 562 ? -11.956 -13.612 6.364 1.00 76.56 562 PRO A CA 1
ATOM 4400 C C . PRO A 1 562 ? -11.748 -13.165 4.910 1.00 76.56 562 PRO A C 1
ATOM 4402 O O . PRO A 1 562 ? -12.379 -13.673 3.979 1.00 76.56 562 PRO A O 1
ATOM 4405 N N . LEU A 1 563 ? -10.795 -12.250 4.704 1.00 87.44 563 LEU A N 1
ATOM 4406 C CA . LEU A 1 563 ? -10.291 -11.894 3.377 1.00 87.44 563 LEU A CA 1
ATOM 4407 C C . LEU A 1 563 ? -9.923 -13.144 2.570 1.00 87.44 563 LEU A C 1
ATOM 4409 O O . LEU A 1 563 ? -9.235 -14.042 3.062 1.00 87.44 563 LEU A O 1
ATOM 4413 N N . ARG A 1 564 ? -10.283 -13.149 1.283 1.00 90.62 564 ARG A N 1
ATOM 4414 C CA . ARG A 1 564 ? -9.888 -14.195 0.334 1.00 90.62 564 ARG A CA 1
ATOM 4415 C C . ARG A 1 564 ? -8.441 -13.987 -0.128 1.00 90.62 564 ARG A C 1
ATOM 4417 O O . ARG A 1 564 ? -8.182 -13.585 -1.263 1.00 90.62 564 ARG A O 1
ATOM 4424 N N . ILE A 1 565 ? -7.496 -14.238 0.777 1.00 92.31 565 ILE A N 1
ATOM 4425 C CA . ILE A 1 565 ? -6.057 -14.171 0.502 1.00 92.31 565 ILE A CA 1
ATOM 4426 C C . ILE A 1 565 ? -5.671 -15.357 -0.386 1.00 92.31 565 ILE A C 1
ATOM 4428 O O . ILE A 1 565 ? -5.810 -16.504 0.025 1.00 92.31 565 ILE A O 1
ATOM 4432 N N . THR A 1 566 ? -5.182 -15.098 -1.600 1.00 92.44 566 THR A N 1
ATOM 4433 C CA . THR A 1 566 ? -4.850 -16.160 -2.576 1.00 92.44 566 THR A CA 1
ATOM 4434 C C . THR A 1 566 ? -3.354 -16.323 -2.829 1.00 92.44 566 THR A C 1
ATOM 4436 O O . THR A 1 566 ? -2.918 -17.337 -3.383 1.00 92.44 566 THR A O 1
ATOM 4439 N N . ASN A 1 567 ? -2.553 -15.319 -2.471 1.00 93.88 567 ASN A N 1
ATOM 4440 C CA . ASN A 1 567 ? -1.116 -15.319 -2.714 1.00 93.88 567 ASN A CA 1
ATOM 4441 C C . ASN A 1 567 ? -0.354 -14.528 -1.644 1.00 93.88 567 ASN A C 1
ATOM 4443 O O . ASN A 1 567 ? -0.830 -13.488 -1.185 1.00 93.88 567 ASN A O 1
ATOM 4447 N N . VAL A 1 568 ? 0.839 -15.019 -1.299 1.00 94.81 568 VAL A N 1
ATOM 4448 C CA . VAL A 1 568 ? 1.834 -14.312 -0.485 1.00 94.81 568 VAL A CA 1
ATOM 4449 C C . VAL A 1 568 ? 3.162 -14.291 -1.230 1.00 94.81 568 VAL A C 1
ATOM 4451 O O . VAL A 1 568 ? 3.747 -15.340 -1.503 1.00 94.81 568 VAL A O 1
ATOM 4454 N N . THR A 1 569 ? 3.652 -13.095 -1.542 1.00 95.06 569 THR A N 1
ATOM 4455 C CA . THR A 1 569 ? 4.889 -12.884 -2.293 1.00 95.06 569 THR A CA 1
ATOM 4456 C C . THR A 1 569 ? 5.986 -12.296 -1.404 1.00 95.06 569 THR A C 1
ATOM 4458 O O . THR A 1 569 ? 5.803 -11.271 -0.754 1.00 95.06 569 THR A O 1
ATOM 4461 N N . SER A 1 570 ? 7.149 -12.954 -1.381 1.00 92.88 570 SER A N 1
ATOM 4462 C CA . SER A 1 570 ? 8.307 -12.536 -0.578 1.00 92.88 570 SER A CA 1
ATOM 4463 C C . SER A 1 570 ? 9.076 -11.380 -1.222 1.00 92.88 570 SER A C 1
ATOM 4465 O O . SER A 1 570 ? 9.560 -11.515 -2.351 1.00 92.88 570 SER A O 1
ATOM 4467 N N . TRP A 1 571 ? 9.241 -10.296 -0.464 1.00 86.56 571 TRP A N 1
ATOM 4468 C CA . TRP A 1 571 ? 10.135 -9.155 -0.673 1.00 86.56 571 TRP A CA 1
ATOM 4469 C C . TRP A 1 571 ? 10.017 -8.196 0.526 1.00 86.56 571 TRP A C 1
ATOM 4471 O O . TRP A 1 571 ? 8.886 -7.913 0.909 1.00 86.56 571 TRP A O 1
ATOM 4481 N N . PRO A 1 572 ? 11.107 -7.667 1.117 1.00 85.50 572 PRO A N 1
ATOM 4482 C CA . PRO A 1 572 ? 12.519 -8.015 0.936 1.00 85.50 572 PRO A CA 1
ATOM 4483 C C . PRO A 1 572 ? 12.909 -9.224 1.812 1.00 85.50 572 PRO A C 1
ATOM 4485 O O . PRO A 1 572 ? 12.042 -9.914 2.352 1.00 85.50 572 PRO A O 1
ATOM 4488 N N . ILE A 1 573 ? 14.211 -9.506 1.953 1.00 80.38 573 ILE A N 1
ATOM 4489 C CA . ILE A 1 573 ? 14.690 -10.648 2.754 1.00 80.38 573 ILE A CA 1
ATOM 4490 C C . ILE A 1 573 ? 14.266 -10.566 4.232 1.00 80.38 573 ILE A C 1
ATOM 4492 O O . ILE A 1 573 ? 13.819 -11.560 4.790 1.00 80.38 573 ILE A O 1
ATOM 4496 N N . ASP A 1 574 ? 14.358 -9.390 4.859 1.00 76.81 574 ASP A N 1
ATOM 4497 C CA . ASP A 1 574 ? 13.954 -9.170 6.248 1.00 76.81 574 ASP A CA 1
ATOM 4498 C C . ASP A 1 574 ? 13.754 -7.660 6.540 1.00 76.81 574 ASP A C 1
ATOM 4500 O O . ASP A 1 574 ? 14.130 -6.817 5.716 1.00 76.81 574 ASP A O 1
ATOM 4504 N N . PRO A 1 575 ? 13.168 -7.288 7.698 1.00 72.88 575 PRO A N 1
ATOM 4505 C CA . PRO A 1 575 ? 12.919 -5.889 8.061 1.00 72.88 575 PRO A CA 1
ATOM 4506 C C . PRO A 1 575 ? 14.170 -5.017 8.253 1.00 72.88 575 PRO A C 1
ATOM 4508 O O . PRO A 1 575 ? 14.100 -3.808 8.037 1.00 72.88 575 PRO A O 1
ATOM 4511 N N . ALA A 1 576 ? 15.298 -5.593 8.676 1.00 72.00 576 ALA A N 1
ATOM 4512 C CA . ALA A 1 576 ? 16.563 -4.878 8.862 1.00 72.00 576 ALA A CA 1
ATOM 4513 C C . ALA A 1 576 ? 17.268 -4.593 7.525 1.00 72.00 576 ALA A C 1
ATOM 4515 O O . ALA A 1 576 ? 18.122 -3.711 7.437 1.00 72.00 576 ALA A O 1
ATOM 4516 N N . ASN A 1 577 ? 16.867 -5.310 6.476 1.00 70.69 577 ASN A N 1
ATOM 4517 C CA . ASN A 1 577 ? 17.494 -5.338 5.167 1.00 70.69 577 ASN A CA 1
ATOM 4518 C C . ASN A 1 577 ? 16.507 -4.953 4.043 1.00 70.69 577 ASN A C 1
ATOM 4520 O O . ASN A 1 577 ? 16.298 -5.719 3.095 1.00 70.69 577 ASN A O 1
ATOM 4524 N N . PRO A 1 578 ? 15.923 -3.737 4.077 1.00 69.44 578 PRO A N 1
ATOM 4525 C CA . PRO A 1 578 ? 14.783 -3.364 3.236 1.00 69.44 578 PRO A CA 1
ATOM 4526 C C . PRO A 1 578 ? 15.099 -3.224 1.738 1.00 69.44 578 PRO A C 1
ATOM 4528 O O . PRO A 1 578 ? 14.198 -3.020 0.932 1.00 69.44 578 PRO A O 1
ATOM 4531 N N . LYS A 1 579 ? 16.380 -3.294 1.353 1.00 70.50 579 LYS A N 1
ATOM 4532 C CA . LYS A 1 579 ? 16.847 -3.188 -0.041 1.00 70.50 579 LYS A CA 1
ATOM 4533 C C . LYS A 1 579 ? 17.467 -4.480 -0.570 1.00 70.50 579 LYS A C 1
ATOM 4535 O O . LYS A 1 579 ? 17.987 -4.490 -1.679 1.00 70.50 579 LYS A O 1
ATOM 4540 N N . CYS A 1 580 ? 17.457 -5.555 0.211 1.00 76.12 580 CYS A N 1
ATOM 4541 C CA . CYS A 1 580 ? 18.068 -6.808 -0.206 1.00 76.12 580 CYS A CA 1
ATOM 4542 C C . CYS A 1 580 ? 17.064 -7.633 -1.010 1.00 76.12 580 CYS A C 1
ATOM 4544 O O . CYS A 1 580 ? 16.019 -8.037 -0.488 1.00 76.12 580 CYS A O 1
ATOM 4546 N N . HIS A 1 581 ? 17.404 -7.913 -2.271 1.00 78.31 581 HIS A N 1
ATOM 4547 C CA . HIS A 1 581 ? 16.680 -8.901 -3.060 1.00 78.31 581 HIS A CA 1
ATOM 4548 C C . HIS A 1 581 ? 16.832 -10.292 -2.456 1.00 78.31 581 HIS A C 1
ATOM 4550 O O . HIS A 1 581 ? 17.774 -10.583 -1.714 1.00 78.31 581 HIS A O 1
ATOM 4556 N N . LEU A 1 582 ? 15.905 -11.173 -2.812 1.00 80.75 582 LEU A N 1
ATOM 4557 C CA . LEU A 1 582 ? 15.918 -12.519 -2.282 1.00 80.75 582 LEU A CA 1
ATOM 4558 C C . LEU A 1 582 ? 17.114 -13.330 -2.802 1.00 80.75 582 LEU A C 1
ATOM 4560 O O . LEU A 1 582 ? 17.409 -13.346 -4.001 1.00 80.75 582 LEU A O 1
ATOM 4564 N N . SER A 1 583 ? 17.780 -14.045 -1.901 1.00 79.75 583 SER A N 1
ATOM 4565 C CA . SER A 1 583 ? 18.876 -14.961 -2.208 1.00 79.75 583 SER A CA 1
ATOM 4566 C C . SER A 1 583 ? 18.586 -16.362 -1.658 1.00 79.75 583 SER A C 1
ATOM 4568 O O . SER A 1 583 ? 17.633 -16.574 -0.903 1.00 79.75 583 SER A O 1
ATOM 4570 N N . ALA A 1 584 ? 19.376 -17.347 -2.091 1.00 81.12 584 ALA A N 1
ATOM 4571 C CA . ALA A 1 584 ? 19.276 -18.711 -1.581 1.00 81.12 584 ALA A CA 1
ATOM 4572 C C . ALA A 1 584 ? 19.377 -18.724 -0.039 1.00 81.12 584 ALA A C 1
ATOM 4574 O O . ALA A 1 584 ? 20.166 -17.954 0.512 1.00 81.12 584 ALA A O 1
ATOM 4575 N N . PRO A 1 585 ? 18.617 -19.592 0.660 1.00 84.69 585 PRO A N 1
ATOM 4576 C CA . PRO A 1 585 ? 17.976 -20.814 0.153 1.00 84.69 585 PRO A CA 1
ATOM 4577 C C . PRO A 1 585 ? 16.526 -20.686 -0.362 1.00 84.69 585 PRO A C 1
ATOM 4579 O O . PRO A 1 585 ? 15.912 -21.717 -0.620 1.00 84.69 585 PRO A O 1
ATOM 4582 N N . TYR A 1 586 ? 15.969 -19.479 -0.539 1.00 89.06 586 TYR A N 1
ATOM 4583 C CA . TYR A 1 586 ? 14.599 -19.279 -1.059 1.00 89.06 586 TYR A CA 1
ATOM 4584 C C . TYR A 1 586 ? 13.512 -20.089 -0.316 1.00 89.06 586 TYR A C 1
ATOM 4586 O O . TYR A 1 586 ? 12.558 -20.574 -0.927 1.00 89.06 586 TYR A O 1
ATOM 4594 N N . SER A 1 587 ? 13.675 -20.285 0.995 1.00 89.19 587 SER A N 1
ATOM 4595 C CA . SER A 1 587 ? 12.767 -21.115 1.795 1.00 89.19 587 SER A CA 1
ATOM 4596 C C . SER A 1 587 ? 11.398 -20.448 1.949 1.00 89.19 587 SER A C 1
ATOM 4598 O O . SER A 1 587 ? 11.290 -19.232 2.043 1.00 89.19 587 SER A O 1
ATOM 4600 N N . ILE A 1 588 ? 10.339 -21.249 1.995 1.00 91.12 588 ILE A N 1
ATOM 4601 C CA . ILE A 1 588 ? 8.984 -20.796 2.344 1.00 91.12 588 ILE A CA 1
ATOM 4602 C C . ILE A 1 588 ? 8.404 -21.630 3.491 1.00 91.12 588 ILE A C 1
ATOM 4604 O O . ILE A 1 588 ? 7.192 -21.661 3.692 1.00 91.12 588 ILE A O 1
ATOM 4608 N N . ASP A 1 589 ? 9.272 -22.309 4.245 1.00 91.38 589 ASP A N 1
ATOM 4609 C CA . ASP A 1 589 ? 8.895 -23.317 5.235 1.00 91.38 589 ASP A CA 1
ATOM 4610 C C . ASP A 1 589 ? 7.999 -22.736 6.336 1.00 91.38 589 ASP A C 1
ATOM 4612 O O . ASP A 1 589 ? 7.043 -23.387 6.756 1.00 91.38 589 ASP A O 1
ATOM 4616 N N . GLN A 1 590 ? 8.246 -21.496 6.777 1.00 91.00 590 GLN A N 1
ATOM 4617 C CA . GLN A 1 590 ? 7.396 -20.831 7.770 1.00 91.00 590 GLN A CA 1
ATOM 4618 C C . GLN A 1 590 ? 6.004 -20.580 7.193 1.00 91.00 590 GLN A C 1
ATOM 4620 O O . GLN A 1 590 ? 4.993 -20.932 7.802 1.00 91.00 590 GLN A O 1
ATOM 4625 N N . TYR A 1 591 ? 5.929 -20.043 5.977 1.00 90.75 591 TYR A N 1
ATOM 4626 C CA . TYR A 1 591 ? 4.650 -19.808 5.318 1.00 90.75 591 TYR A CA 1
ATOM 4627 C C . TYR A 1 591 ? 3.880 -21.103 5.048 1.00 90.75 591 TYR A C 1
ATOM 4629 O O . TYR A 1 591 ? 2.674 -21.140 5.282 1.00 90.75 591 TYR A O 1
ATOM 4637 N N . GLN A 1 592 ? 4.553 -22.177 4.637 1.00 89.44 592 GLN A N 1
ATOM 4638 C CA . GLN A 1 592 ? 3.936 -23.494 4.474 1.00 89.44 592 GLN A CA 1
ATOM 4639 C C . GLN A 1 592 ? 3.458 -24.072 5.812 1.00 89.44 592 GLN A C 1
ATOM 4641 O O . GLN A 1 592 ? 2.329 -24.547 5.905 1.00 89.44 592 GLN A O 1
ATOM 4646 N N . THR A 1 593 ? 4.265 -23.972 6.869 1.00 88.81 593 THR A N 1
ATOM 4647 C CA . THR A 1 593 ? 3.929 -24.487 8.209 1.00 88.81 593 THR A CA 1
ATOM 4648 C C . THR A 1 593 ? 2.692 -23.804 8.792 1.00 88.81 593 THR A C 1
ATOM 4650 O O . THR A 1 593 ? 1.836 -24.451 9.404 1.00 88.81 593 THR A O 1
ATOM 4653 N N . TYR A 1 594 ? 2.576 -22.485 8.623 1.00 84.81 594 TYR A N 1
ATOM 4654 C CA . TYR A 1 594 ? 1.466 -21.729 9.197 1.00 84.81 594 TYR A CA 1
ATOM 4655 C C . TYR A 1 594 ? 0.232 -21.662 8.290 1.00 84.81 594 TYR A C 1
ATOM 4657 O O . TYR A 1 594 ? -0.881 -21.657 8.819 1.00 84.81 594 TYR A O 1
ATOM 4665 N N . LEU A 1 595 ? 0.403 -21.630 6.965 1.00 85.31 595 LEU A N 1
ATOM 4666 C CA . LEU A 1 595 ? -0.685 -21.373 6.010 1.00 85.31 595 LEU A CA 1
ATOM 4667 C C . LEU A 1 595 ? -1.056 -22.576 5.133 1.00 85.31 595 LEU A C 1
ATOM 4669 O O . LEU A 1 595 ? -2.123 -22.563 4.535 1.00 85.31 595 LEU A O 1
ATOM 4673 N N . GLY A 1 596 ? -0.233 -23.626 5.065 1.00 69.94 596 GLY A N 1
ATOM 4674 C CA . GLY A 1 596 ? -0.445 -24.770 4.166 1.00 69.94 596 GLY A CA 1
ATOM 4675 C C . GLY A 1 596 ? -1.622 -25.685 4.524 1.00 69.94 596 GLY A C 1
ATOM 4676 O O . GLY A 1 596 ? -1.906 -26.618 3.782 1.00 69.94 596 GLY A O 1
ATOM 4677 N N . SER A 1 597 ? -2.292 -25.441 5.654 1.00 60.00 597 SER A N 1
ATOM 4678 C CA . SER A 1 597 ? -3.444 -26.213 6.137 1.00 60.00 597 SER A CA 1
ATOM 4679 C C . SER A 1 597 ? -4.772 -25.441 6.073 1.00 60.00 597 SER A C 1
ATOM 4681 O O . SER A 1 597 ? -5.679 -25.782 6.833 1.00 60.00 597 SER A O 1
ATOM 4683 N N . PHE A 1 598 ? -4.846 -24.363 5.286 1.00 55.59 598 PHE A N 1
ATOM 4684 C CA . PHE A 1 598 ? -6.056 -23.558 5.071 1.00 55.59 598 PHE A CA 1
ATOM 4685 C C . PHE A 1 598 ? -6.638 -23.781 3.680 1.00 55.59 598 PHE A C 1
ATOM 4687 O O . PHE A 1 598 ? -5.834 -23.967 2.736 1.00 55.59 598 PHE A O 1
#

pLDDT: mean 79.57, std 19.9, range [24.97, 98.81]